Protein AF-A0A7V3JJM6-F1 (afdb_monomer)

Mean predicted aligned error: 13.98 Å

pLDDT: mean 92.6, std 10.41, range [35.94, 98.5]

Foldseek 3Di:
DPPDDPPLLVVLVVCVVVVNLLVSLCSLLVDPCVVPPSSLVVLLVSLVVLLVVLVVCVVVVVLVSSQSSLVSSVSSDPQDDPSVVSNVVSVVVVVVVVVVVVVLVVLLVVLVVCQVVQVLVVSLVSLVPHPDPVSVVVNVVSVVLVVLLVVLLVVCVVCVVVLNLVPNVVSLVSNCVRHVPDPSSVVSVVSSVVSPPDPDPPPPDDPDFFQWKDWFLAEIEGQDQKAFEFDPPAPPHSFHFDDQGHSGAWIWGQDPLWIKIAFDADPVRFGFAKDWPNHTDRGIDTDDAQIWIWGHVVTDIWGKHDLDPPDSKIKTFGPVPDFQTGAHPVRRGYRMYIHDYAKFKEACDPPGRHHDLQAQARIWMWGQDPNWIKIAGHQWWKDFDPPGPDTHRMDTDDFGKMKIAGNDDPVVCVVSVVVVGHHHRMDIGGMDGD

Sequence (434 aa):
MAILDPIECLQARELIEAGQLAEAVRLLAGGGHREHRAVRRLLLELGPRLVAQANELWAQGALEPAWQAIALAAQCITLEGQALQLQQAIAAARAEALRHQQWQAQRLDDAQRLAAQGHVRTALGKLAAIDHPEADRLRLDIEEKLARFERYLAGARKLLDQGQPHLMRPLLEKAARILPHDPELLRLAHEWQTAITPANPLSRSAALPASCWGFGPWAWVVPASEVLLGRPGEPGVQVPLAGGLRARHARILRDAGQYRLIPCLDDHGAPCRVTVNGQPVLQTALLGHGDHIALGQPPCALVFRLPVTGSSTAVLESRPGDPAPVHSGDGDRFSRVVLLDQEMLVSPTRPAHLVLPDLPCRRLVWRCRQGRLELQADGGTLASGDLDPQPEACRPATPGRWLLRSELEEAEILGRAAAGLEPSTQLSFRLTAH

Secondary structure (DSSP, 8-state):
--PPPPHHHHHHHHHHHTT-HHHHHHHHHHSTTTTSHHHHHHHHHHHHHHHHHHHHHHHTT-HHHHHHHHHHHHHHS---THHHHHHHHHHHHHHHHHHHHHHHHHHHHHHHHHHHTT-HHHHHHHHTT---HHHHHHHHHHHHHHHHHHHHHHHHHHHHHTT-GGGSHHHHHHHHTT-TT-HHHHHHHHHHHHHHS---TT---S----S-EEETTTEEEE--SEEEEE-TT-TT-SEEB-SS--SS-EEEEEETTEEEEEEPB-TTSPBP-EEETTEEPSS-EEE-TT-EEEETTTTEEEEEE--STT---EEEEPPTTS---EE-TTS-EESEEEE-SSEEEEESSSS-SEE-TT-SSSEEEEEEETTEEEEEEESEEEEESTT-S--BSEEE--SEEEEEEE---HHHHHHHHHTT----SEEEEEEEE-

Solvent-accessible surface area (backbone atoms only — not comparable to full-atom values): 22907 Å² total; per-residue (Å²): 132,86,75,78,76,58,69,60,58,56,55,28,49,55,29,47,75,71,67,37,54,69,60,25,49,52,51,45,69,70,39,97,55,47,86,38,71,67,44,46,52,52,31,52,58,47,16,63,56,26,42,52,50,16,52,51,30,45,76,72,65,38,56,67,64,14,46,53,30,37,55,53,18,55,74,40,33,90,65,57,73,70,56,37,51,51,48,53,52,51,51,51,53,50,54,49,53,52,50,51,51,52,51,49,52,52,44,50,53,50,24,50,55,30,41,76,72,38,42,46,70,63,16,48,65,52,40,74,81,49,95,45,76,68,44,52,53,53,44,52,58,49,51,55,52,49,56,51,35,51,51,27,52,54,51,32,50,54,30,48,78,69,73,40,44,85,69,27,56,69,32,51,56,56,26,39,74,62,37,70,80,41,67,68,56,54,49,52,52,50,53,41,53,58,69,64,48,75,89,60,95,72,71,79,86,67,75,77,69,57,64,22,33,36,47,46,76,64,28,37,36,30,74,49,53,68,40,31,33,12,21,57,94,36,92,83,37,67,42,21,33,54,64,44,51,44,56,62,28,30,34,40,39,54,54,98,73,42,42,32,43,29,43,26,58,44,101,85,69,46,54,30,63,32,27,52,73,83,41,78,41,76,60,71,39,80,64,51,74,67,38,38,37,34,40,38,61,62,62,38,58,33,32,36,35,56,58,36,89,93,53,62,30,34,35,39,31,40,54,91,89,53,74,49,40,32,44,48,97,88,69,53,56,20,43,26,35,32,44,32,51,52,51,44,42,33,17,44,49,84,76,25,71,40,70,40,55,51,42,24,33,68,30,40,36,38,34,48,53,96,85,40,48,31,39,34,40,41,42,20,33,43,24,74,42,97,80,50,90,70,64,35,42,63,45,74,64,64,70,42,46,34,40,36,33,44,57,61,52,69,69,58,53,52,53,33,47,76,71,74,31,69,59,32,68,53,44,78,43,40,34,43,68,79

Structure (mmCIF, N/CA/C/O backbone):
data_AF-A0A7V3JJM6-F1
#
_entry.id   AF-A0A7V3JJM6-F1
#
loop_
_atom_site.group_PDB
_atom_site.id
_atom_site.type_symbol
_atom_site.label_atom_id
_atom_site.label_alt_id
_atom_site.label_comp_id
_atom_site.label_asym_id
_atom_site.label_entity_id
_atom_site.label_seq_id
_atom_site.pdbx_PDB_ins_code
_atom_site.Cartn_x
_atom_site.Cartn_y
_atom_site.Cartn_z
_atom_site.occupancy
_atom_site.B_iso_or_equiv
_atom_site.auth_seq_id
_atom_site.auth_comp_id
_atom_site.auth_asym_id
_atom_site.auth_atom_id
_atom_site.pdbx_PDB_model_num
ATOM 1 N N . MET A 1 1 ? -46.326 17.365 65.068 1.00 44.88 1 MET A N 1
ATOM 2 C CA . MET A 1 1 ? -46.728 17.865 63.737 1.00 44.88 1 MET A CA 1
ATOM 3 C C . MET A 1 1 ? -46.305 16.830 62.711 1.00 44.88 1 MET A C 1
ATOM 5 O O . MET A 1 1 ? -45.112 16.582 62.590 1.00 44.88 1 MET A O 1
ATOM 9 N N . ALA A 1 2 ? -47.263 16.155 62.075 1.00 50.72 2 ALA A N 1
ATOM 10 C CA . ALA A 1 2 ? -46.982 15.237 60.977 1.00 50.72 2 ALA A CA 1
ATOM 11 C C . ALA A 1 2 ? -46.561 16.082 59.769 1.00 50.72 2 ALA A C 1
ATOM 13 O O . ALA A 1 2 ? -47.393 16.749 59.161 1.00 50.72 2 ALA A O 1
ATOM 14 N N . ILE A 1 3 ? -45.255 16.148 59.513 1.00 66.06 3 ILE A N 1
ATOM 15 C CA . ILE A 1 3 ? -44.712 16.754 58.297 1.00 66.06 3 ILE A CA 1
ATOM 16 C C . ILE A 1 3 ? -45.263 15.910 57.149 1.00 66.06 3 ILE A C 1
ATOM 18 O O . ILE A 1 3 ? -45.037 14.702 57.127 1.00 66.06 3 ILE A O 1
ATOM 22 N N . LEU A 1 4 ? -46.075 16.531 56.293 1.00 82.75 4 LEU A N 1
ATOM 23 C CA . LEU A 1 4 ? -46.715 15.877 55.155 1.00 82.75 4 LEU A CA 1
ATOM 24 C C . LEU A 1 4 ? -45.637 15.199 54.302 1.00 82.75 4 LEU A C 1
ATOM 26 O O . LEU A 1 4 ? -44.643 15.835 53.951 1.00 82.75 4 LEU A O 1
ATOM 30 N N . ASP A 1 5 ? -45.821 13.910 54.009 1.00 89.38 5 ASP A N 1
ATOM 31 C CA . ASP A 1 5 ? -44.919 13.187 53.118 1.00 89.38 5 ASP A CA 1
ATOM 32 C C . ASP A 1 5 ? -44.941 13.854 51.727 1.00 89.38 5 ASP A C 1
ATOM 34 O O . ASP A 1 5 ? -46.021 14.208 51.244 1.00 89.38 5 ASP A O 1
ATOM 38 N N . PRO A 1 6 ? -43.778 14.032 51.071 1.00 94.19 6 PRO A N 1
ATOM 39 C CA . PRO A 1 6 ? -43.710 14.524 49.700 1.00 94.19 6 PRO A CA 1
ATOM 40 C C . PRO A 1 6 ? -44.581 13.681 48.762 1.00 94.19 6 PRO A C 1
ATOM 42 O O . PRO A 1 6 ? -44.703 12.466 48.950 1.00 94.19 6 PRO A O 1
ATOM 45 N N . ILE A 1 7 ? -45.170 14.306 47.741 1.00 94.94 7 ILE A N 1
ATOM 46 C CA . ILE A 1 7 ? -46.076 13.627 46.800 1.00 94.94 7 ILE A CA 1
ATOM 47 C C . ILE A 1 7 ? -45.381 12.460 46.078 1.00 94.94 7 ILE A C 1
ATOM 49 O O . ILE A 1 7 ? -45.999 11.431 45.805 1.00 94.94 7 ILE A O 1
ATOM 53 N N . GLU A 1 8 ? -44.069 12.572 45.875 1.00 96.38 8 GLU A N 1
ATOM 54 C CA . GLU A 1 8 ? -43.211 11.553 45.277 1.00 96.38 8 GLU A CA 1
ATOM 55 C C . GLU A 1 8 ? -43.162 10.270 46.118 1.00 96.38 8 GLU A C 1
ATOM 57 O O . GLU A 1 8 ? -43.037 9.182 45.565 1.00 96.38 8 GLU A O 1
ATOM 62 N N . CYS A 1 9 ? -43.303 10.359 47.447 1.00 96.62 9 CYS A N 1
ATOM 63 C CA . CYS A 1 9 ? -43.353 9.182 48.319 1.00 96.62 9 CYS A CA 1
ATOM 64 C C . CYS A 1 9 ? -44.637 8.369 48.121 1.00 96.62 9 CYS A C 1
ATOM 66 O O . CYS A 1 9 ? -44.594 7.146 48.240 1.00 96.62 9 CYS A O 1
ATOM 68 N N . LEU A 1 10 ? -45.771 9.029 47.864 1.00 95.94 10 LEU A N 1
ATOM 69 C CA . LEU A 1 10 ? -47.048 8.353 47.610 1.00 95.94 10 LEU A CA 1
ATOM 70 C C . LEU A 1 10 ? -47.000 7.641 46.258 1.00 95.94 10 LEU A C 1
ATOM 72 O O . LEU A 1 10 ? -47.215 6.435 46.192 1.00 95.94 10 LEU A O 1
ATOM 76 N N . GLN A 1 11 ? -46.585 8.362 45.218 1.00 97.31 11 GLN A N 1
ATOM 77 C CA . GLN A 1 11 ? -46.410 7.811 43.873 1.00 97.31 11 GLN A CA 1
ATOM 78 C C . GLN A 1 11 ? -45.391 6.663 43.844 1.00 97.31 11 GLN A C 1
ATOM 80 O O . GLN A 1 11 ? -45.617 5.638 43.208 1.00 97.31 11 GLN A O 1
ATOM 85 N N . ALA A 1 12 ? -44.277 6.783 44.573 1.00 97.62 12 ALA A N 1
ATOM 86 C CA . ALA A 1 12 ? -43.296 5.707 44.657 1.00 97.62 12 ALA A CA 1
ATOM 87 C C . ALA A 1 12 ? -43.866 4.444 45.316 1.00 97.62 12 ALA A C 1
ATOM 89 O O . ALA A 1 12 ? -43.499 3.346 44.912 1.00 97.62 12 ALA A O 1
ATOM 90 N N . ARG A 1 13 ? -44.766 4.565 46.300 1.00 97.75 13 ARG A N 1
ATOM 91 C CA . ARG A 1 13 ? -45.427 3.397 46.909 1.00 97.75 13 ARG A CA 1
ATOM 92 C C . ARG A 1 13 ? -46.352 2.695 45.924 1.00 97.75 13 ARG A C 1
ATOM 94 O O . ARG A 1 13 ? -46.285 1.476 45.837 1.00 97.75 13 ARG A O 1
ATOM 101 N N . GLU A 1 14 ? -47.121 3.450 45.145 1.00 97.62 14 GLU A N 1
ATOM 102 C CA . GLU A 1 14 ? -47.954 2.895 44.069 1.00 97.62 14 GLU A CA 1
ATOM 103 C C . GLU A 1 14 ? -47.096 2.124 43.047 1.00 97.62 14 GLU A C 1
ATOM 105 O O . GLU A 1 14 ? -47.420 0.995 42.683 1.00 97.62 14 GLU A O 1
ATOM 110 N N . LEU A 1 15 ? -45.941 2.679 42.652 1.00 97.81 15 LEU A N 1
ATOM 111 C CA . LEU A 1 15 ? -44.985 2.005 41.761 1.00 97.81 15 LEU A CA 1
ATOM 112 C C . LEU A 1 15 ? -44.382 0.737 42.393 1.00 97.81 15 LEU A C 1
ATOM 114 O O . LEU A 1 15 ? -44.223 -0.277 41.716 1.00 97.81 15 LEU A O 1
ATOM 118 N N . ILE A 1 16 ? -44.065 0.763 43.692 1.00 97.44 16 ILE A N 1
ATOM 119 C CA . ILE A 1 16 ? -43.556 -0.408 44.424 1.00 97.44 16 ILE A CA 1
ATOM 120 C C . ILE A 1 16 ? -44.605 -1.522 44.472 1.00 97.44 16 ILE A C 1
ATOM 122 O O . ILE A 1 16 ? -44.259 -2.685 44.259 1.00 97.44 16 ILE A O 1
ATOM 126 N N . GLU A 1 17 ? -45.868 -1.183 44.734 1.00 97.12 17 GLU A N 1
ATOM 127 C CA . GLU A 1 17 ? -46.989 -2.131 44.740 1.00 97.12 17 GLU A CA 1
ATOM 128 C C . GLU A 1 17 ? -47.231 -2.733 43.351 1.00 97.12 17 GLU A C 1
ATOM 130 O O . GLU A 1 17 ? -47.520 -3.923 43.235 1.00 97.12 17 GLU A O 1
ATOM 135 N N . ALA A 1 18 ? -47.010 -1.950 42.293 1.00 97.38 18 ALA A N 1
ATOM 136 C CA . ALA A 1 18 ? -47.041 -2.416 40.909 1.00 97.38 18 ALA A CA 1
ATOM 137 C C . ALA A 1 18 ? -45.797 -3.234 40.486 1.00 97.38 18 ALA A C 1
ATOM 139 O O . ALA A 1 18 ? -45.721 -3.680 39.341 1.00 97.38 18 ALA A O 1
ATOM 140 N N . GLY A 1 19 ? -44.805 -3.429 41.367 1.00 96.12 19 GLY A N 1
ATOM 141 C CA . GLY A 1 19 ? -43.554 -4.139 41.060 1.00 96.12 19 GLY A CA 1
ATOM 142 C C . GLY A 1 19 ? -42.547 -3.335 40.223 1.00 96.12 19 GLY A C 1
ATOM 143 O O . GLY A 1 19 ? -41.525 -3.870 39.793 1.00 96.12 19 GLY A O 1
ATOM 144 N N . GLN A 1 20 ? -42.796 -2.043 40.013 1.00 97.62 20 GLN A N 1
ATOM 145 C CA . GLN A 1 20 ? -41.984 -1.127 39.207 1.00 97.62 20 GLN A CA 1
ATOM 146 C C . GLN A 1 20 ? -40.882 -0.476 40.056 1.00 97.62 20 GLN A C 1
ATOM 148 O O . GLN A 1 20 ? -40.846 0.735 40.293 1.00 97.62 20 GLN A O 1
ATOM 153 N N . LEU A 1 21 ? -39.973 -1.312 40.572 1.00 98.00 21 LEU A N 1
ATOM 154 C CA . LEU A 1 21 ? -38.929 -0.884 41.511 1.00 98.00 21 LEU A CA 1
ATOM 155 C C . LEU A 1 21 ? -37.954 0.131 40.891 1.00 98.00 21 LEU A C 1
ATOM 157 O O . LEU A 1 21 ? -37.503 1.051 41.575 1.00 98.00 21 LEU A O 1
ATOM 161 N N . ALA A 1 22 ? -37.633 -0.012 39.602 1.00 97.12 22 ALA A N 1
ATOM 162 C CA . ALA A 1 22 ? -36.691 0.869 38.917 1.00 97.12 22 ALA A CA 1
ATOM 163 C C . ALA A 1 22 ? -37.256 2.286 38.736 1.00 97.12 22 ALA A C 1
ATOM 165 O O . ALA A 1 22 ? -36.557 3.275 38.967 1.00 97.12 22 ALA A O 1
ATOM 166 N N . GLU A 1 23 ? -38.527 2.387 38.357 1.00 97.69 23 GLU A N 1
ATOM 167 C CA . GLU A 1 23 ? -39.265 3.638 38.216 1.00 97.69 23 GLU A CA 1
ATOM 168 C C . GLU A 1 23 ? -39.412 4.337 39.570 1.00 97.69 23 GLU A C 1
ATOM 170 O O . GLU A 1 23 ? -39.154 5.539 39.659 1.00 97.69 23 GLU A O 1
ATOM 175 N N . ALA A 1 24 ? -39.726 3.585 40.633 1.00 98.06 24 ALA A N 1
ATOM 176 C CA . ALA A 1 24 ? -39.816 4.120 41.990 1.00 98.06 24 ALA A CA 1
ATOM 177 C C . ALA A 1 24 ? -38.490 4.754 42.449 1.00 98.06 24 ALA A C 1
ATOM 179 O O . ALA A 1 24 ? -38.489 5.868 42.976 1.00 98.06 24 ALA A O 1
ATOM 180 N N . VAL A 1 25 ? -37.345 4.102 42.197 1.00 97.75 25 VAL A N 1
ATOM 181 C CA . VAL A 1 25 ? -36.027 4.687 42.506 1.00 97.75 25 VAL A CA 1
ATOM 182 C C . VAL A 1 25 ? -35.752 5.932 41.678 1.00 97.75 25 VAL A C 1
ATOM 184 O O . VAL A 1 25 ? -35.304 6.927 42.238 1.00 97.75 25 VAL A O 1
ATOM 187 N N . ARG A 1 26 ? -36.016 5.914 40.365 1.00 97.38 26 ARG A N 1
ATOM 188 C CA . ARG A 1 26 ? -35.778 7.086 39.502 1.00 97.38 26 ARG A CA 1
ATOM 189 C C . ARG A 1 26 ? -36.610 8.289 39.947 1.00 97.38 26 ARG A C 1
ATOM 191 O O . ARG A 1 26 ? -36.081 9.398 39.974 1.00 97.38 26 ARG A O 1
ATOM 198 N N . LEU A 1 27 ? -37.865 8.064 40.342 1.00 97.50 27 LEU A N 1
ATOM 199 C CA . LEU A 1 27 ? -38.748 9.099 40.880 1.00 97.50 27 LEU A CA 1
ATOM 200 C C . LEU A 1 27 ? -38.192 9.685 42.188 1.00 97.50 27 LEU A C 1
ATOM 202 O O . LEU A 1 27 ? -38.050 10.900 42.312 1.00 97.50 27 LEU A O 1
ATOM 206 N N . LEU A 1 28 ? -37.817 8.827 43.142 1.00 97.19 28 LEU A N 1
ATOM 207 C CA . LEU A 1 28 ? -37.316 9.251 44.454 1.00 97.19 28 LEU A CA 1
ATOM 208 C C . LEU A 1 28 ? -35.917 9.886 44.396 1.00 97.19 28 LEU A C 1
ATOM 210 O O . LEU A 1 28 ? -35.641 10.831 45.134 1.00 97.19 28 LEU A O 1
ATOM 214 N N . ALA A 1 29 ? -35.028 9.383 43.537 1.00 95.12 29 ALA A N 1
ATOM 215 C CA . ALA A 1 29 ? -33.660 9.882 43.391 1.00 95.12 29 ALA A CA 1
ATOM 216 C C . ALA A 1 29 ? -33.580 11.166 42.548 1.00 95.12 29 ALA A C 1
ATOM 218 O O . ALA A 1 29 ? -32.684 11.980 42.778 1.00 95.12 29 ALA A O 1
ATOM 219 N N . GLY A 1 30 ? -34.496 11.340 41.587 1.00 95.38 30 GLY A N 1
ATOM 220 C CA . GLY A 1 30 ? -34.593 12.529 40.735 1.00 95.38 30 GLY A CA 1
ATOM 221 C C . GLY A 1 30 ? -35.428 13.672 41.324 1.00 95.38 30 GLY A C 1
ATOM 222 O O . GLY A 1 30 ? -35.338 14.796 40.834 1.00 95.38 30 GLY A O 1
ATOM 223 N N . GLY A 1 31 ? -36.232 13.407 42.359 1.00 93.81 31 GLY A N 1
ATOM 224 C CA . GLY A 1 31 ? -37.077 14.408 43.011 1.00 93.81 31 GLY A CA 1
ATOM 225 C C . GLY A 1 31 ? -36.292 15.457 43.810 1.00 93.81 31 GLY A C 1
ATOM 226 O O . GLY A 1 31 ? -35.224 15.188 44.364 1.00 93.81 31 GLY A O 1
ATOM 227 N N . GLY A 1 32 ? -36.860 16.663 43.941 1.00 95.25 32 GLY A N 1
ATOM 228 C CA . GLY A 1 32 ? -36.252 17.778 44.687 1.00 95.25 32 GLY A CA 1
ATOM 229 C C . GLY A 1 32 ? -36.137 17.547 46.202 1.00 95.25 32 GLY A C 1
ATOM 230 O O . GLY A 1 32 ? -35.459 18.298 46.900 1.00 95.25 32 GLY A O 1
ATOM 231 N N . HIS A 1 33 ? -36.770 16.491 46.720 1.00 95.50 33 HIS A N 1
ATOM 232 C CA . HIS A 1 33 ? -36.859 16.167 48.145 1.00 95.50 33 HIS A CA 1
ATOM 233 C C . HIS A 1 33 ? -35.997 14.964 48.568 1.00 95.50 33 HIS A C 1
ATOM 235 O O . HIS A 1 33 ? -36.322 14.289 49.544 1.00 95.50 33 HIS A O 1
ATOM 241 N N . ARG A 1 34 ? -34.876 14.696 47.882 1.00 94.06 34 ARG A N 1
ATOM 242 C CA . ARG A 1 34 ? -33.998 13.535 48.147 1.00 94.06 34 ARG A CA 1
ATOM 243 C C . ARG A 1 34 ? -33.555 13.387 49.612 1.00 94.06 34 ARG A C 1
ATOM 245 O O . ARG A 1 34 ? -33.477 12.273 50.123 1.00 94.06 34 ARG A O 1
ATOM 252 N N . GLU A 1 35 ? -33.299 14.499 50.301 1.00 95.50 35 GLU A N 1
ATOM 253 C CA . GLU A 1 35 ? -32.874 14.498 51.711 1.00 95.50 35 GLU A CA 1
ATOM 254 C C . GLU A 1 35 ? -34.027 14.326 52.712 1.00 95.50 35 GLU A C 1
ATOM 256 O O . GLU A 1 35 ? -33.795 14.167 53.914 1.00 95.50 35 GLU A O 1
ATOM 261 N N . HIS A 1 36 ? -35.280 14.330 52.249 1.00 96.06 36 HIS A N 1
ATOM 262 C CA . HIS A 1 36 ? -36.432 14.167 53.124 1.00 96.06 36 HIS A CA 1
ATOM 263 C C . HIS A 1 36 ? -36.412 12.785 53.794 1.00 96.06 36 HIS A C 1
ATOM 265 O O . HIS A 1 36 ? -36.196 11.754 53.153 1.00 96.06 36 HIS A O 1
ATOM 271 N N . ARG A 1 37 ? -36.686 12.740 55.105 1.00 96.31 37 ARG A N 1
ATOM 272 C CA . ARG A 1 37 ? -36.589 11.514 55.919 1.00 96.31 37 ARG A CA 1
ATOM 273 C C . ARG A 1 37 ? -37.416 10.352 55.355 1.00 96.31 37 ARG A C 1
ATOM 275 O O . ARG A 1 37 ? -36.958 9.212 55.393 1.00 96.31 37 ARG A O 1
ATOM 282 N N . ALA A 1 38 ? -38.614 10.636 54.842 1.00 95.75 38 ALA A N 1
ATOM 283 C CA . ALA A 1 38 ? -39.485 9.625 54.240 1.00 95.75 38 ALA A CA 1
ATOM 284 C C . ALA A 1 38 ? -38.905 9.050 52.936 1.00 95.75 38 ALA A C 1
ATOM 286 O O . ALA A 1 38 ? -38.898 7.833 52.766 1.00 95.75 38 ALA A O 1
ATOM 287 N N . VAL A 1 39 ? -38.336 9.905 52.075 1.00 96.44 39 VAL A N 1
ATOM 288 C CA . VAL A 1 39 ? -37.678 9.503 50.820 1.00 96.44 39 VAL A CA 1
ATOM 289 C C . VAL A 1 39 ? -36.467 8.622 51.122 1.00 96.44 39 VAL A C 1
ATOM 291 O O . VAL A 1 39 ? -36.356 7.521 50.590 1.00 96.44 39 VAL A O 1
ATOM 294 N N . ARG A 1 40 ? -35.605 9.041 52.059 1.00 97.31 40 ARG A N 1
ATOM 295 C CA . ARG A 1 40 ? -34.432 8.253 52.481 1.00 97.31 40 ARG A CA 1
ATOM 296 C C . ARG A 1 40 ? -34.823 6.888 53.042 1.00 97.31 40 ARG A C 1
ATOM 298 O O . ARG A 1 40 ? -34.161 5.900 52.748 1.00 97.31 40 ARG A O 1
ATOM 305 N N . ARG A 1 41 ? -35.907 6.813 53.822 1.00 97.31 41 ARG A N 1
ATOM 306 C CA . ARG A 1 41 ? -36.418 5.542 54.354 1.00 97.31 41 ARG A CA 1
ATOM 307 C C . ARG A 1 41 ? -36.906 4.610 53.242 1.00 97.31 41 ARG A C 1
ATOM 309 O O . ARG A 1 41 ? -36.573 3.432 53.283 1.00 97.31 41 ARG A O 1
ATOM 316 N N . LEU A 1 42 ? -37.659 5.129 52.270 1.00 97.38 42 LEU A N 1
ATOM 317 C CA . LEU A 1 42 ? -38.123 4.346 51.120 1.00 97.38 42 LEU A CA 1
ATOM 318 C C . LEU A 1 42 ? -36.950 3.848 50.266 1.00 97.38 42 LEU A C 1
ATOM 320 O O . LEU A 1 42 ? -36.920 2.679 49.901 1.00 97.38 42 LEU A O 1
ATOM 324 N N . LEU A 1 43 ? -35.946 4.692 50.009 1.00 97.56 43 LEU A N 1
ATOM 325 C CA . LEU A 1 43 ? -34.731 4.284 49.296 1.00 97.56 43 LEU A CA 1
ATOM 326 C C . LEU A 1 43 ? -33.975 3.171 50.045 1.00 97.56 43 LEU A C 1
ATOM 328 O O . LEU A 1 43 ? -33.602 2.171 49.434 1.00 97.56 43 LEU A O 1
ATOM 332 N N . LEU A 1 44 ? -33.818 3.284 51.370 1.00 97.56 44 LEU A N 1
ATOM 333 C CA . LEU A 1 44 ? -33.212 2.229 52.196 1.00 97.56 44 LEU A CA 1
ATOM 334 C C . LEU A 1 44 ? -33.977 0.894 52.107 1.00 97.56 44 LEU A C 1
ATOM 336 O O . LEU A 1 44 ? -33.352 -0.161 52.150 1.00 97.56 44 LEU A O 1
ATOM 340 N N . GLU A 1 45 ? -35.307 0.924 51.970 1.00 97.56 45 GLU A N 1
ATOM 341 C CA . GLU A 1 45 ? -36.133 -0.280 51.787 1.00 97.56 45 GLU A CA 1
ATOM 342 C C . GLU A 1 45 ? -36.018 -0.868 50.370 1.00 97.56 45 GLU A C 1
ATOM 344 O O . GLU A 1 45 ? -35.985 -2.089 50.196 1.00 97.56 45 GLU A O 1
ATOM 349 N N . LEU A 1 46 ? -35.939 -0.009 49.352 1.00 97.94 46 LEU A N 1
ATOM 350 C CA . LEU A 1 46 ? -35.827 -0.411 47.950 1.00 97.94 46 LEU A CA 1
ATOM 351 C C . LEU A 1 46 ? -34.481 -1.073 47.632 1.00 97.94 46 LEU A C 1
ATOM 353 O O . LEU A 1 46 ? -34.442 -2.004 46.828 1.00 97.94 46 LEU A O 1
ATOM 357 N N . GLY A 1 47 ? -33.395 -0.638 48.279 1.00 97.56 47 GLY A N 1
ATOM 358 C CA . GLY A 1 47 ? -32.042 -1.153 48.048 1.00 97.56 47 GLY A CA 1
ATOM 359 C C . GLY A 1 47 ? -31.944 -2.686 48.095 1.00 97.56 47 GLY A C 1
ATOM 360 O O . GLY A 1 47 ? -31.590 -3.289 47.082 1.00 97.56 47 GLY A O 1
ATOM 361 N N . PRO A 1 48 ? -32.299 -3.351 49.212 1.00 98.25 48 PRO A N 1
ATOM 362 C CA . PRO A 1 48 ? -32.255 -4.812 49.317 1.00 98.25 48 PRO A CA 1
ATOM 363 C C . PRO A 1 48 ? -33.145 -5.539 48.301 1.00 98.25 48 PRO A C 1
ATOM 365 O O . PRO A 1 48 ? -32.748 -6.580 47.779 1.00 98.25 48 PRO A O 1
ATOM 368 N N . ARG A 1 49 ? -34.325 -4.985 47.977 1.00 98.25 49 ARG A N 1
ATOM 369 C CA . ARG A 1 49 ? -35.227 -5.568 46.968 1.00 98.25 49 ARG A CA 1
ATOM 370 C C . ARG A 1 49 ? -34.590 -5.552 45.575 1.00 98.25 49 ARG A C 1
ATOM 372 O O . ARG A 1 49 ? -34.664 -6.549 44.864 1.00 98.25 49 ARG A O 1
ATOM 379 N N . LEU A 1 50 ? -33.904 -4.465 45.217 1.00 98.38 50 LEU A N 1
ATOM 380 C CA . LEU A 1 50 ? -33.175 -4.349 43.948 1.00 98.38 50 LEU A CA 1
ATOM 381 C C . LEU A 1 50 ? -31.941 -5.250 43.893 1.00 98.38 50 LEU A C 1
ATOM 383 O O . LEU A 1 50 ? -31.644 -5.791 42.833 1.00 98.38 50 LEU A O 1
ATOM 387 N N . VAL A 1 51 ? -31.237 -5.451 45.013 1.00 98.44 51 VAL A N 1
ATOM 388 C CA . VAL A 1 51 ? -30.134 -6.427 45.085 1.00 98.44 51 VAL A CA 1
ATOM 389 C C . VAL A 1 51 ? -30.659 -7.845 44.837 1.00 98.44 51 VAL A C 1
ATOM 391 O O . VAL A 1 51 ? -30.062 -8.583 44.056 1.00 98.44 51 VAL A O 1
ATOM 394 N N . ALA A 1 52 ? -31.788 -8.220 45.449 1.00 98.06 52 ALA A N 1
ATOM 395 C CA . ALA A 1 52 ? -32.419 -9.520 45.220 1.00 98.06 52 ALA A CA 1
ATOM 396 C C . ALA A 1 52 ? -32.856 -9.692 43.755 1.00 98.06 52 ALA A C 1
ATOM 398 O O . ALA A 1 52 ? -32.543 -10.711 43.140 1.00 98.06 52 ALA A O 1
ATOM 399 N N . GLN A 1 53 ? -33.485 -8.665 43.175 1.00 98.12 53 GLN A N 1
ATOM 400 C CA . GLN A 1 53 ? -33.864 -8.646 41.761 1.00 98.12 53 GLN A CA 1
ATOM 401 C C . GLN A 1 53 ? -32.641 -8.760 40.837 1.00 98.12 53 GLN A C 1
ATOM 403 O O . GLN A 1 53 ? -32.662 -9.525 39.877 1.00 98.12 53 GLN A O 1
ATOM 408 N N . ALA A 1 54 ? -31.554 -8.038 41.129 1.00 98.31 54 ALA A N 1
ATOM 409 C CA . ALA A 1 54 ? -30.313 -8.128 40.365 1.00 98.31 54 ALA A CA 1
ATOM 410 C C . ALA A 1 54 ? -29.709 -9.537 40.426 1.00 98.31 54 ALA A C 1
ATOM 412 O O . ALA A 1 54 ? -29.238 -10.040 39.410 1.00 98.31 54 ALA A O 1
ATOM 413 N N . ASN A 1 55 ? -29.751 -10.186 41.593 1.00 98.44 55 ASN A N 1
ATOM 414 C CA . ASN A 1 55 ? -29.260 -11.550 41.769 1.00 98.44 55 ASN A CA 1
ATOM 415 C C . ASN A 1 55 ? -30.090 -12.570 40.974 1.00 98.44 55 ASN A C 1
ATOM 417 O O . ASN A 1 55 ? -29.533 -13.473 40.357 1.00 98.44 55 ASN A O 1
ATOM 421 N N . GLU A 1 56 ? -31.413 -12.411 40.956 1.00 98.31 56 GLU A N 1
ATOM 422 C CA . GLU A 1 56 ? -32.309 -13.258 40.167 1.00 98.31 56 GLU A CA 1
ATOM 423 C C . GLU A 1 56 ? -32.070 -13.083 38.659 1.00 98.31 56 GLU A C 1
ATOM 425 O O . GLU A 1 56 ? -31.869 -14.066 37.947 1.00 98.31 56 GLU A O 1
ATOM 430 N N . LEU A 1 57 ? -31.999 -11.837 38.181 1.00 98.25 57 LEU A N 1
ATOM 431 C CA . LEU A 1 57 ? -31.688 -11.527 36.781 1.00 98.25 57 LEU A CA 1
ATOM 432 C C . LEU A 1 57 ? -30.308 -12.060 36.376 1.00 98.25 57 LEU A C 1
ATOM 434 O O . LEU A 1 57 ? -30.137 -12.574 35.271 1.00 98.25 57 LEU A O 1
ATOM 438 N N . TRP A 1 58 ? -29.332 -11.984 37.282 1.00 98.25 58 TRP A N 1
ATOM 439 C CA . TRP A 1 58 ? -28.002 -12.544 37.075 1.00 98.25 58 TRP A CA 1
ATOM 440 C C . TRP A 1 58 ? -28.038 -14.070 36.945 1.00 98.25 58 TRP A C 1
ATOM 442 O O . TRP A 1 58 ? -27.456 -14.617 36.009 1.00 98.25 58 TRP A O 1
ATOM 452 N N . ALA A 1 59 ? -28.787 -14.757 37.812 1.00 97.94 59 ALA A N 1
ATOM 453 C CA . ALA A 1 59 ? -28.981 -16.206 37.738 1.00 97.94 59 ALA A CA 1
ATOM 454 C C . ALA A 1 59 ? -29.705 -16.652 36.452 1.00 97.94 59 ALA A C 1
ATOM 456 O O . ALA A 1 59 ? -29.464 -17.751 35.960 1.00 97.94 59 ALA A O 1
ATOM 457 N N . GLN A 1 60 ? -30.551 -15.790 35.882 1.00 98.06 60 GLN A N 1
ATOM 458 C CA . GLN A 1 60 ? -31.222 -16.007 34.596 1.00 98.06 60 GLN A CA 1
ATOM 459 C C . GLN A 1 60 ? -30.335 -15.684 33.375 1.00 98.06 60 GLN A C 1
ATOM 461 O O . GLN A 1 60 ? -30.764 -15.879 32.240 1.00 98.06 60 GLN A O 1
ATOM 466 N N . GLY A 1 61 ? -29.112 -15.175 33.572 1.00 97.12 61 GLY A N 1
ATOM 467 C CA . GLY A 1 61 ? -28.212 -14.755 32.490 1.00 97.12 61 GLY A CA 1
ATOM 468 C C . GLY A 1 61 ? -28.556 -13.395 31.865 1.00 97.12 61 GLY A C 1
ATOM 469 O O . GLY A 1 61 ? -27.946 -12.996 30.872 1.00 97.12 61 GLY A O 1
ATOM 470 N N . ALA A 1 62 ? -29.500 -12.647 32.442 1.00 97.69 62 ALA A N 1
ATOM 471 C CA . ALA A 1 62 ? -29.910 -11.325 31.976 1.00 97.69 62 ALA A CA 1
ATOM 472 C C . ALA A 1 62 ? -28.939 -10.235 32.477 1.00 97.69 62 ALA A C 1
ATOM 474 O O . ALA A 1 62 ? -29.262 -9.434 33.355 1.00 97.69 62 ALA A O 1
ATOM 475 N N . LEU A 1 63 ? -27.732 -10.204 31.901 1.00 97.75 63 LEU A N 1
ATOM 476 C CA . LEU A 1 63 ? -26.613 -9.354 32.335 1.00 97.75 63 LEU A CA 1
ATOM 477 C C . LEU A 1 63 ? -26.939 -7.848 32.384 1.00 97.75 63 LEU A C 1
ATOM 479 O O . LEU A 1 63 ? -26.673 -7.204 33.397 1.00 97.75 63 LEU A O 1
ATOM 483 N N . GLU A 1 64 ? -27.505 -7.271 31.319 1.00 97.44 64 GLU A N 1
ATOM 484 C CA . GLU A 1 64 ? -27.804 -5.827 31.277 1.00 97.44 64 GLU A CA 1
ATOM 485 C C . GLU A 1 64 ? -28.920 -5.422 32.261 1.00 97.44 64 GLU A C 1
ATOM 487 O O . GLU A 1 64 ? -28.712 -4.475 33.024 1.00 97.44 64 GLU A O 1
ATOM 492 N N . PRO A 1 65 ? -30.062 -6.138 32.346 1.00 97.88 65 PRO A N 1
ATOM 493 C CA . PRO A 1 65 ? -31.045 -5.909 33.407 1.00 97.88 65 PRO A CA 1
ATOM 494 C C . PRO A 1 65 ? -30.466 -6.052 34.823 1.00 97.88 65 PRO A C 1
ATOM 496 O O . PRO A 1 65 ? -30.737 -5.208 35.679 1.00 97.88 65 PRO A O 1
ATOM 499 N N . ALA A 1 66 ? -29.628 -7.067 35.071 1.00 98.19 66 ALA A N 1
ATOM 500 C CA . ALA A 1 66 ? -28.971 -7.259 36.364 1.00 98.19 66 ALA A CA 1
ATOM 501 C C . ALA A 1 66 ? -28.052 -6.076 36.716 1.00 98.19 66 ALA A C 1
ATOM 503 O O . ALA A 1 66 ? -28.080 -5.577 37.844 1.00 98.19 66 ALA A O 1
ATOM 504 N N . TRP A 1 67 ? -27.286 -5.576 35.738 1.00 98.12 67 TRP A N 1
ATOM 505 C CA . TRP A 1 67 ? -26.446 -4.388 35.892 1.00 98.12 67 TRP A CA 1
ATOM 506 C C . TRP A 1 67 ? -27.262 -3.132 36.213 1.00 98.12 67 TRP A C 1
ATOM 508 O O . TRP A 1 67 ? -26.906 -2.375 37.116 1.00 98.12 67 TRP A O 1
ATOM 518 N N . GLN A 1 68 ? -28.376 -2.913 35.514 1.00 97.69 68 GLN A N 1
ATOM 519 C CA . GLN A 1 68 ? -29.253 -1.770 35.774 1.00 97.69 68 GLN A CA 1
ATOM 520 C C . GLN A 1 68 ? -29.855 -1.829 37.184 1.00 97.69 68 GLN A C 1
ATOM 522 O O . GLN A 1 68 ? -29.843 -0.822 37.893 1.00 97.69 68 GLN A O 1
ATOM 527 N N . ALA A 1 69 ? -30.321 -3.004 37.614 1.00 97.88 69 ALA A N 1
ATOM 528 C CA . ALA A 1 69 ? -30.888 -3.201 38.944 1.00 97.88 69 ALA A CA 1
ATOM 529 C C . ALA A 1 69 ? -29.853 -2.953 40.058 1.00 97.88 69 ALA A C 1
ATOM 531 O O . ALA A 1 69 ? -30.126 -2.187 40.984 1.00 97.88 69 ALA A O 1
ATOM 532 N N . ILE A 1 70 ? -28.639 -3.514 39.951 1.00 98.31 70 ILE A N 1
ATOM 533 C CA . ILE A 1 70 ? -27.599 -3.324 40.977 1.00 98.31 70 ILE A CA 1
ATOM 534 C C . ILE A 1 70 ? -27.045 -1.891 40.990 1.00 98.31 70 ILE A C 1
ATOM 536 O O . ILE A 1 70 ? -26.725 -1.359 42.053 1.00 98.31 70 ILE A O 1
ATOM 540 N N . ALA A 1 71 ? -26.983 -1.223 39.832 1.00 97.88 71 ALA A N 1
ATOM 541 C CA . ALA A 1 71 ? -26.596 0.183 39.748 1.00 97.88 71 ALA A CA 1
ATOM 542 C C . ALA A 1 71 ? -27.635 1.106 40.407 1.00 97.88 71 ALA A C 1
ATOM 544 O O . ALA A 1 71 ? -27.255 2.069 41.071 1.00 97.88 71 ALA A O 1
ATOM 545 N N . LEU A 1 72 ? -28.932 0.805 40.272 1.00 97.75 72 LEU A N 1
ATOM 546 C CA . LEU A 1 72 ? -29.998 1.514 40.989 1.00 97.75 72 LEU A CA 1
ATOM 547 C C . LEU A 1 72 ? -29.959 1.222 42.495 1.00 97.75 72 LEU A C 1
ATOM 549 O O . LEU A 1 72 ? -30.117 2.144 43.295 1.00 97.75 72 LEU A O 1
ATOM 553 N N . ALA A 1 73 ? -29.666 -0.018 42.898 1.00 98.00 73 ALA A N 1
ATOM 554 C CA . ALA A 1 73 ? -29.468 -0.360 44.306 1.00 98.00 73 ALA A CA 1
ATOM 555 C C . ALA A 1 73 ? -28.333 0.467 44.940 1.00 98.00 73 ALA A C 1
ATOM 557 O O . ALA A 1 73 ? -28.508 1.005 46.032 1.00 98.00 73 ALA A O 1
ATOM 558 N N . ALA A 1 74 ? -27.216 0.653 44.225 1.00 97.75 74 ALA A N 1
ATOM 559 C CA . ALA A 1 74 ? -26.086 1.478 44.667 1.00 97.75 74 ALA A CA 1
ATOM 560 C C . ALA A 1 74 ? -26.423 2.975 44.824 1.00 97.75 74 ALA A C 1
ATOM 562 O O . ALA A 1 74 ? -25.725 3.693 45.536 1.00 97.75 74 ALA A O 1
ATOM 563 N N . GLN A 1 75 ? -27.483 3.466 44.170 1.00 97.00 75 GLN A N 1
ATOM 564 C CA . GLN A 1 75 ? -27.982 4.835 44.371 1.00 97.00 75 GLN A CA 1
ATOM 565 C C . GLN A 1 75 ? -28.838 4.962 45.638 1.00 97.00 75 GLN A C 1
ATOM 567 O O . GLN A 1 75 ? -28.975 6.062 46.180 1.00 97.00 75 GLN A O 1
ATOM 572 N N . CYS A 1 76 ? -29.420 3.848 46.088 1.00 97.19 76 CYS A N 1
ATOM 573 C CA . CYS A 1 76 ? -30.316 3.780 47.237 1.00 97.19 76 CYS A CA 1
ATOM 574 C C . CYS A 1 76 ? -29.563 3.547 48.550 1.00 97.19 76 CYS A C 1
ATOM 576 O O . CYS A 1 76 ? -29.891 4.163 49.565 1.00 97.19 76 CYS A O 1
ATOM 578 N N . ILE A 1 77 ? -28.577 2.645 48.530 1.00 97.44 77 ILE A N 1
ATOM 579 C CA . ILE A 1 77 ? -27.839 2.178 49.707 1.00 97.44 77 ILE A CA 1
ATOM 580 C C . ILE A 1 77 ? -26.345 2.029 49.403 1.00 97.44 77 ILE A C 1
ATOM 582 O O . ILE A 1 77 ? -25.953 1.786 48.261 1.00 97.44 77 ILE A O 1
ATOM 586 N N . THR A 1 78 ? -25.509 2.103 50.439 1.00 97.75 78 THR A N 1
ATOM 587 C CA . THR A 1 78 ? -24.117 1.648 50.342 1.00 97.75 78 THR A CA 1
ATOM 588 C C . THR A 1 78 ? -24.115 0.128 50.207 1.00 97.75 78 THR A C 1
ATOM 590 O O . THR A 1 78 ? -24.633 -0.574 51.075 1.00 97.75 78 THR A O 1
ATOM 593 N N . LEU A 1 79 ? -23.566 -0.387 49.106 1.00 97.69 79 LEU A N 1
ATOM 594 C CA . LEU A 1 79 ? -23.452 -1.828 48.889 1.00 97.69 79 LEU A CA 1
ATOM 595 C C . LEU A 1 79 ? -22.282 -2.385 49.704 1.00 97.69 79 LEU A C 1
ATOM 597 O O . LEU A 1 79 ? -21.140 -1.966 49.526 1.00 97.69 79 LEU A O 1
ATOM 601 N N . GLU A 1 80 ? -22.562 -3.363 50.561 1.00 97.81 80 GLU A N 1
ATOM 602 C CA . GLU A 1 80 ? -21.572 -4.040 51.402 1.00 97.81 80 GLU A CA 1
ATOM 603 C C . GLU A 1 80 ? -21.717 -5.567 51.290 1.00 97.81 80 GLU A C 1
ATOM 605 O O . GLU A 1 80 ? -22.746 -6.089 50.847 1.00 97.81 80 GLU A O 1
ATOM 610 N N . GLY A 1 81 ? -20.666 -6.303 51.667 1.00 97.12 81 GLY A N 1
ATOM 611 C CA . GLY A 1 81 ? -20.671 -7.768 51.703 1.00 97.12 81 GLY A CA 1
ATOM 612 C C . GLY A 1 81 ? -21.056 -8.413 50.365 1.00 97.12 81 GLY A C 1
ATOM 613 O O . GLY A 1 81 ? -20.445 -8.143 49.331 1.00 97.12 81 GLY A O 1
ATOM 614 N N . GLN A 1 82 ? -22.082 -9.269 50.389 1.00 97.94 82 GLN A N 1
ATOM 615 C CA . GLN A 1 82 ? -22.549 -10.019 49.216 1.00 97.94 82 GLN A CA 1
ATOM 616 C C . GLN A 1 82 ? -23.073 -9.115 48.090 1.00 97.94 82 GLN A C 1
ATOM 618 O O . GLN A 1 82 ? -22.882 -9.429 46.918 1.00 97.94 82 GLN A O 1
ATOM 623 N N . ALA A 1 83 ? -23.689 -7.974 48.416 1.00 97.88 83 ALA A N 1
ATOM 624 C CA . ALA A 1 83 ? -24.222 -7.061 47.405 1.00 97.88 83 ALA A CA 1
ATOM 625 C C . ALA A 1 83 ? -23.100 -6.381 46.602 1.00 97.88 83 ALA A C 1
ATOM 627 O O . ALA A 1 83 ? -23.197 -6.243 45.382 1.00 97.88 83 ALA A O 1
ATOM 628 N N . LEU A 1 84 ? -22.004 -6.014 47.276 1.00 98.19 84 LEU A N 1
ATOM 629 C CA . LEU A 1 84 ? -20.809 -5.477 46.624 1.00 98.19 84 LEU A CA 1
ATOM 630 C C . LEU A 1 84 ? -20.123 -6.540 45.752 1.00 98.19 84 LEU A C 1
ATOM 632 O O . LEU A 1 84 ? -19.725 -6.248 44.625 1.00 98.19 84 LEU A O 1
ATOM 636 N N . GLN A 1 85 ? -20.024 -7.779 46.243 1.00 98.25 85 GLN A N 1
ATOM 637 C CA . GLN A 1 85 ? -19.481 -8.900 45.466 1.00 98.25 85 GLN A CA 1
ATOM 638 C C . GLN A 1 85 ? -20.305 -9.166 44.198 1.00 98.25 85 GLN A C 1
ATOM 640 O O . GLN A 1 85 ? -19.732 -9.334 43.122 1.00 98.25 85 GLN A O 1
ATOM 645 N N . LEU A 1 86 ? -21.638 -9.135 44.300 1.00 98.19 86 LEU A N 1
ATOM 646 C CA . LEU A 1 86 ? -22.536 -9.266 43.152 1.00 98.19 86 LEU A CA 1
ATOM 647 C C . LEU A 1 86 ? -22.310 -8.140 42.131 1.00 98.19 86 LEU A C 1
ATOM 649 O O . LEU A 1 86 ? -22.171 -8.414 40.941 1.00 98.19 86 LEU A O 1
ATOM 653 N N . GLN A 1 87 ? -22.206 -6.885 42.582 1.00 98.31 87 GLN A N 1
ATOM 654 C CA . GLN A 1 87 ? -21.916 -5.751 41.699 1.00 98.31 87 GLN A CA 1
ATOM 655 C C . GLN A 1 87 ? -20.590 -5.934 40.949 1.00 98.31 87 GLN A C 1
ATOM 657 O O . GLN A 1 87 ? -20.532 -5.703 39.741 1.00 98.31 87 GLN A O 1
ATOM 662 N N . GLN A 1 88 ? -19.534 -6.358 41.649 1.00 98.25 88 GLN A N 1
ATOM 663 C CA . GLN A 1 88 ? -18.220 -6.608 41.051 1.00 98.25 88 GLN A CA 1
ATOM 664 C C . GLN A 1 88 ? -18.266 -7.748 40.027 1.00 98.25 88 GLN A C 1
ATOM 666 O O . GLN A 1 88 ? -17.687 -7.615 38.949 1.00 98.25 88 GLN A O 1
ATOM 671 N N . ALA A 1 89 ? -18.987 -8.833 40.323 1.00 98.38 89 ALA A N 1
ATOM 672 C CA . ALA A 1 89 ? -19.156 -9.958 39.407 1.00 98.38 89 ALA A CA 1
ATOM 673 C C . ALA A 1 89 ? -19.898 -9.550 38.121 1.00 98.38 89 ALA A C 1
ATOM 675 O O . ALA A 1 89 ? -19.411 -9.816 37.021 1.00 98.38 89 ALA A O 1
ATOM 676 N N . ILE A 1 90 ? -21.022 -8.831 38.249 1.00 98.12 90 ILE A N 1
ATOM 677 C CA . ILE A 1 90 ? -21.786 -8.316 37.101 1.00 98.12 90 ILE A CA 1
ATOM 678 C C . ILE A 1 90 ? -20.925 -7.339 36.282 1.00 98.12 90 ILE A C 1
ATOM 680 O O . ILE A 1 90 ? -20.891 -7.421 35.054 1.00 98.12 90 ILE A O 1
ATOM 684 N N . ALA A 1 91 ? -20.187 -6.437 36.942 1.00 97.81 91 ALA A N 1
ATOM 685 C CA . ALA A 1 91 ? -19.298 -5.490 36.269 1.00 97.81 91 ALA A CA 1
ATOM 686 C C . ALA A 1 91 ? -18.187 -6.195 35.473 1.00 97.81 91 ALA A C 1
ATOM 688 O O . ALA A 1 91 ? -17.915 -5.818 34.331 1.00 97.81 91 ALA A O 1
ATOM 689 N N . ALA A 1 92 ? -17.562 -7.224 36.052 1.00 97.94 92 ALA A N 1
ATOM 690 C CA . ALA A 1 92 ? -16.512 -8.000 35.398 1.00 97.94 92 ALA A CA 1
ATOM 691 C C . ALA A 1 92 ? -17.042 -8.742 34.163 1.00 97.94 92 ALA A C 1
ATOM 693 O O . ALA A 1 92 ? -16.449 -8.637 33.087 1.00 97.94 92 ALA A O 1
ATOM 694 N N . ALA A 1 93 ? -18.194 -9.405 34.288 1.00 98.00 93 ALA A N 1
ATOM 695 C CA . ALA A 1 93 ? -18.839 -10.093 33.174 1.00 98.00 93 ALA A CA 1
ATOM 696 C C . ALA A 1 93 ? -19.240 -9.130 32.048 1.00 98.00 93 ALA A C 1
ATOM 698 O O . ALA A 1 93 ? -19.046 -9.423 30.870 1.00 98.00 93 ALA A O 1
ATOM 699 N N . ARG A 1 94 ? -19.724 -7.932 32.394 1.00 97.56 94 ARG A N 1
ATOM 700 C CA . ARG A 1 94 ? -20.020 -6.877 31.419 1.00 97.56 94 ARG A CA 1
ATOM 701 C C . ARG A 1 94 ? -18.776 -6.380 30.697 1.00 97.56 94 ARG A C 1
ATOM 703 O O . ARG A 1 94 ? -18.793 -6.229 29.478 1.00 97.56 94 ARG A O 1
ATOM 710 N N . ALA A 1 95 ? -17.684 -6.155 31.423 1.00 96.75 95 ALA A N 1
ATOM 711 C CA . ALA A 1 95 ? -16.413 -5.765 30.822 1.00 96.75 95 ALA A CA 1
ATOM 712 C C . ALA A 1 95 ? -15.853 -6.858 29.893 1.00 96.75 95 ALA A C 1
ATOM 714 O O . ALA A 1 95 ? -15.245 -6.554 28.869 1.00 96.75 95 ALA A O 1
ATOM 715 N N . GLU A 1 96 ? -16.048 -8.134 30.222 1.00 97.06 96 GLU A N 1
ATOM 716 C CA . GLU A 1 96 ? -15.699 -9.255 29.349 1.00 97.06 96 GLU A CA 1
ATOM 717 C C . GLU A 1 96 ? -16.577 -9.315 28.095 1.00 97.06 96 GLU A C 1
ATOM 719 O O . GLU A 1 96 ? -16.035 -9.366 26.991 1.00 97.06 96 GLU A O 1
ATOM 724 N N . ALA A 1 97 ? -17.899 -9.194 28.237 1.00 95.81 97 ALA A N 1
ATOM 725 C CA . ALA A 1 97 ? -18.830 -9.156 27.110 1.00 95.81 97 ALA A CA 1
ATOM 726 C C . ALA A 1 97 ? -18.521 -7.999 26.142 1.00 95.81 97 ALA A C 1
ATOM 728 O O . ALA A 1 97 ? -18.468 -8.203 24.929 1.00 95.81 97 ALA A O 1
ATOM 729 N N . LEU A 1 98 ? -18.233 -6.802 26.667 1.00 95.56 98 LEU A N 1
ATOM 730 C CA . LEU A 1 98 ? -17.831 -5.646 25.858 1.00 95.56 98 LEU A CA 1
ATOM 731 C C . LEU A 1 98 ? -16.500 -5.878 25.135 1.00 95.56 98 LEU A C 1
ATOM 733 O O . LEU A 1 98 ? -16.388 -5.562 23.952 1.00 95.56 98 LEU A O 1
ATOM 737 N N . ARG A 1 99 ? -15.497 -6.460 25.808 1.00 96.44 99 ARG A N 1
ATOM 738 C CA . ARG A 1 99 ? -14.218 -6.816 25.167 1.00 96.44 99 ARG A CA 1
ATOM 739 C C . ARG A 1 99 ? -14.414 -7.841 24.056 1.00 96.44 99 ARG A C 1
ATOM 741 O O . ARG A 1 99 ? -13.812 -7.698 22.996 1.00 96.44 99 ARG A O 1
ATOM 748 N N . HIS A 1 100 ? -15.264 -8.839 24.278 1.00 94.25 100 HIS A N 1
ATOM 749 C CA . HIS A 1 100 ? -15.593 -9.839 23.270 1.00 94.25 100 HIS A CA 1
ATOM 750 C C . HIS A 1 100 ? -16.277 -9.201 22.051 1.00 94.25 100 HIS A C 1
ATOM 752 O O . HIS A 1 100 ? -15.842 -9.432 20.926 1.00 94.25 100 HIS A O 1
ATOM 758 N N . GLN A 1 101 ? -17.263 -8.323 22.261 1.00 93.69 101 GLN A N 1
ATOM 759 C CA . GLN A 1 101 ? -17.919 -7.577 21.178 1.00 93.69 101 GLN A CA 1
ATOM 760 C C . GLN A 1 101 ? -16.941 -6.686 20.401 1.00 93.69 101 GLN A C 1
ATOM 762 O O . GLN A 1 101 ? -16.929 -6.707 19.172 1.00 93.69 101 GLN A O 1
ATOM 767 N N . GLN A 1 102 ? -16.082 -5.933 21.095 1.00 95.44 102 GLN A N 1
ATOM 768 C CA . GLN A 1 102 ? -15.061 -5.095 20.456 1.00 95.44 102 GLN A CA 1
ATOM 769 C C . GLN A 1 102 ? -14.068 -5.930 19.643 1.00 95.44 102 GLN A C 1
ATOM 771 O O . GLN A 1 102 ? -13.733 -5.568 18.516 1.00 95.44 102 GLN A O 1
ATOM 776 N N . TRP A 1 103 ? -13.631 -7.067 20.185 1.00 94.44 103 TRP A N 1
ATOM 777 C CA . TRP A 1 103 ? -12.752 -7.999 19.487 1.00 94.44 103 TRP A CA 1
ATOM 778 C C . TRP A 1 103 ? -13.416 -8.583 18.233 1.00 94.44 103 TRP A C 1
ATOM 780 O O . TRP A 1 103 ? -12.783 -8.635 17.176 1.00 94.44 103 TRP A O 1
ATOM 790 N N . GLN A 1 104 ? -14.693 -8.972 18.315 1.00 95.31 104 GLN A N 1
ATOM 791 C CA . GLN A 1 104 ? -15.465 -9.449 17.164 1.00 95.31 104 GLN A CA 1
ATOM 792 C C . GLN A 1 104 ? -15.599 -8.359 16.091 1.00 95.31 104 GLN A C 1
ATOM 794 O O . GLN A 1 104 ? -15.309 -8.622 14.924 1.00 95.31 104 GLN A O 1
ATOM 799 N N . ALA A 1 105 ? -15.956 -7.131 16.483 1.00 94.38 105 ALA A N 1
ATOM 800 C CA . ALA A 1 105 ? -16.087 -5.994 15.572 1.00 94.38 105 ALA A CA 1
ATOM 801 C C . ALA A 1 105 ? -14.758 -5.658 14.876 1.00 94.38 105 ALA A C 1
ATOM 803 O O . ALA A 1 105 ? -14.714 -5.500 13.657 1.00 94.38 105 ALA A O 1
ATOM 804 N N . GLN A 1 106 ? -13.652 -5.628 15.625 1.00 95.81 106 GLN A N 1
ATOM 805 C CA . GLN A 1 106 ? -12.324 -5.377 15.066 1.00 95.81 106 GLN A CA 1
ATOM 806 C C . GLN A 1 106 ? -11.893 -6.483 14.094 1.00 95.81 106 GLN A C 1
ATOM 808 O O . GLN A 1 106 ? -11.321 -6.198 13.042 1.00 95.81 106 GLN A O 1
ATOM 813 N N . ARG A 1 107 ? -12.177 -7.755 14.405 1.00 96.00 107 ARG A N 1
ATOM 814 C CA . ARG A 1 107 ? -11.871 -8.864 13.488 1.00 96.00 107 ARG A CA 1
ATOM 815 C C . ARG A 1 107 ? -12.725 -8.844 12.226 1.00 96.00 107 ARG A C 1
ATOM 817 O O . ARG A 1 107 ? -12.225 -9.249 11.176 1.00 96.00 107 ARG A O 1
ATOM 824 N N . LEU A 1 108 ? -13.976 -8.400 12.325 1.00 96.94 108 LEU A N 1
ATOM 825 C CA . LEU A 1 108 ? -14.850 -8.222 11.171 1.00 96.94 108 LEU A CA 1
ATOM 826 C C . LEU A 1 108 ? -14.320 -7.110 10.252 1.00 96.94 108 LEU A C 1
ATOM 828 O O . LEU A 1 108 ? -14.174 -7.352 9.056 1.00 96.94 108 LEU A O 1
ATOM 832 N N . ASP A 1 109 ? -13.937 -5.955 10.807 1.00 97.19 109 ASP A N 1
ATOM 833 C CA . ASP A 1 109 ? -13.309 -4.853 10.055 1.00 97.19 109 ASP A CA 1
ATOM 834 C C . ASP A 1 109 ? -11.999 -5.297 9.378 1.00 97.19 109 ASP A C 1
ATOM 836 O O . ASP A 1 109 ? -11.794 -5.105 8.179 1.00 97.19 109 ASP A O 1
ATOM 840 N N . ASP A 1 110 ? -11.130 -6.002 10.108 1.00 96.94 110 ASP A N 1
ATOM 841 C CA . ASP A 1 110 ? -9.918 -6.607 9.549 1.00 96.94 110 ASP A CA 1
ATOM 842 C C . ASP A 1 110 ? -10.211 -7.532 8.363 1.00 96.94 110 ASP A C 1
ATOM 844 O O . ASP A 1 110 ? -9.515 -7.484 7.346 1.00 96.94 110 ASP A O 1
ATOM 848 N N . ALA A 1 111 ? -11.216 -8.403 8.492 1.00 97.25 111 ALA A N 1
ATOM 849 C CA . ALA A 1 111 ? -11.592 -9.333 7.435 1.00 97.25 111 ALA A CA 1
ATOM 850 C C . ALA A 1 111 ? -12.139 -8.597 6.203 1.00 97.25 111 ALA A C 1
ATOM 852 O O . ALA A 1 111 ? -11.778 -8.950 5.079 1.00 97.25 111 ALA A O 1
ATOM 853 N N . GLN A 1 112 ? -12.939 -7.544 6.401 1.00 97.06 112 GLN A N 1
ATOM 854 C CA . GLN A 1 112 ? -13.427 -6.684 5.320 1.00 97.06 112 GLN A CA 1
ATOM 855 C C . GLN A 1 112 ? -12.275 -5.994 4.584 1.00 97.06 112 GLN A C 1
ATOM 857 O O . GLN A 1 112 ? -12.216 -6.047 3.353 1.00 97.06 112 GLN A O 1
ATOM 862 N N . ARG A 1 113 ? -11.316 -5.413 5.319 1.00 97.06 113 ARG A N 1
ATOM 863 C CA . ARG A 1 113 ? -10.127 -4.774 4.730 1.00 97.06 113 ARG A CA 1
ATOM 864 C C . ARG A 1 113 ? -9.281 -5.761 3.931 1.00 97.06 113 ARG A C 1
ATOM 866 O O . ARG A 1 113 ? -8.914 -5.465 2.796 1.00 97.06 113 ARG A O 1
ATOM 873 N N . LEU A 1 114 ? -9.024 -6.951 4.478 1.00 94.81 114 LEU A N 1
ATOM 874 C CA . LEU A 1 114 ? -8.286 -8.005 3.775 1.00 94.81 114 LEU A CA 1
ATOM 875 C C . LEU A 1 114 ? -9.011 -8.466 2.508 1.00 94.81 114 LEU A C 1
ATOM 877 O O . LEU A 1 114 ? -8.380 -8.625 1.464 1.00 94.81 114 LEU A O 1
ATOM 881 N N . ALA A 1 115 ? -10.332 -8.647 2.569 1.00 94.81 115 ALA A N 1
ATOM 882 C CA . ALA A 1 115 ? -11.127 -9.021 1.405 1.00 94.81 115 ALA A CA 1
ATOM 883 C C . ALA A 1 115 ? -11.097 -7.935 0.315 1.00 94.81 115 ALA A C 1
ATOM 885 O O . ALA A 1 115 ? -10.963 -8.264 -0.863 1.00 94.81 115 ALA A O 1
ATOM 886 N N . ALA A 1 116 ? -11.160 -6.653 0.693 1.00 92.44 116 ALA A N 1
ATOM 887 C CA . ALA A 1 116 ? -11.058 -5.526 -0.237 1.00 92.44 116 ALA A CA 1
ATOM 888 C C . ALA A 1 116 ? -9.680 -5.434 -0.919 1.00 92.44 116 ALA A C 1
ATOM 890 O O . ALA A 1 116 ? -9.593 -5.035 -2.077 1.00 92.44 116 ALA A O 1
ATOM 891 N N . GLN A 1 117 ? -8.616 -5.852 -0.232 1.00 90.69 117 GLN A N 1
ATOM 892 C CA . GLN A 1 117 ? -7.249 -5.916 -0.765 1.00 90.69 117 GLN A CA 1
ATOM 893 C C . GLN A 1 117 ? -6.972 -7.176 -1.609 1.00 90.69 117 GLN A C 1
ATOM 895 O O . GLN A 1 117 ? -5.869 -7.343 -2.123 1.00 90.69 117 GLN A O 1
ATOM 900 N N . GLY A 1 118 ? -7.942 -8.086 -1.753 1.00 89.00 118 GLY A N 1
ATOM 901 C CA . GLY A 1 118 ? -7.765 -9.346 -2.481 1.00 89.00 118 GLY A CA 1
ATOM 902 C C . GLY A 1 118 ? -7.135 -10.477 -1.654 1.00 89.00 118 GLY A C 1
ATOM 903 O O . GLY A 1 118 ? -6.876 -11.554 -2.188 1.00 89.00 118 GLY A O 1
ATOM 904 N N . HIS A 1 119 ? -6.940 -10.305 -0.342 1.00 91.81 119 HIS A N 1
ATOM 905 C CA . HIS A 1 119 ? -6.453 -11.345 0.580 1.00 91.81 119 HIS A CA 1
ATOM 906 C C . HIS A 1 119 ? -7.592 -12.239 1.097 1.00 91.81 119 HIS A C 1
ATOM 908 O O . HIS A 1 119 ? -7.803 -12.424 2.298 1.00 91.81 119 HIS A O 1
ATOM 914 N N . VAL A 1 120 ? -8.349 -12.806 0.163 1.00 93.88 120 VAL A N 1
ATOM 915 C CA . VAL A 1 120 ? -9.671 -13.390 0.417 1.00 93.88 120 VAL A CA 1
ATOM 916 C C . VAL A 1 120 ? -9.627 -14.668 1.273 1.00 93.88 120 VAL A C 1
ATOM 918 O O . VAL A 1 120 ? -10.445 -14.831 2.176 1.00 93.88 120 VAL A O 1
ATOM 921 N N . ARG A 1 121 ? -8.633 -15.546 1.076 1.00 92.62 121 ARG A N 1
ATOM 922 C CA . ARG A 1 121 ? -8.466 -16.762 1.903 1.00 92.62 121 ARG A CA 1
ATOM 923 C C . ARG A 1 121 ? -8.136 -16.430 3.364 1.00 92.62 121 ARG A C 1
ATOM 925 O O . ARG A 1 121 ? -8.680 -17.041 4.280 1.00 92.62 121 ARG A O 1
ATOM 932 N N . THR A 1 122 ? -7.291 -15.424 3.590 1.00 94.12 122 THR A N 1
ATOM 933 C CA . THR A 1 122 ? -6.953 -14.943 4.939 1.00 94.12 122 THR A CA 1
ATOM 934 C C . THR A 1 122 ? -8.168 -14.315 5.623 1.00 94.12 122 THR A C 1
ATOM 936 O O . THR A 1 122 ? -8.382 -14.534 6.816 1.00 94.12 122 THR A O 1
ATOM 939 N N . ALA A 1 123 ? -8.992 -13.578 4.870 1.00 96.31 123 ALA A N 1
ATOM 940 C CA . ALA A 1 123 ? -10.247 -13.026 5.373 1.00 96.31 123 ALA A CA 1
ATOM 941 C C . ALA A 1 123 ? -11.210 -14.132 5.847 1.00 96.31 123 ALA A C 1
ATOM 943 O O . ALA A 1 123 ? -11.720 -14.043 6.963 1.00 96.31 123 ALA A O 1
ATOM 944 N N . LEU A 1 124 ? -11.381 -15.219 5.080 1.00 96.50 124 LEU A N 1
ATOM 945 C CA . LEU A 1 124 ? -12.183 -16.378 5.509 1.00 96.50 124 LEU A CA 1
ATOM 946 C C . LEU A 1 124 ? -11.664 -17.009 6.802 1.00 96.50 124 LEU A C 1
ATOM 948 O O . LEU A 1 124 ? -12.445 -17.258 7.720 1.00 96.50 124 LEU A O 1
ATOM 952 N N . GLY A 1 125 ? -10.346 -17.199 6.913 1.00 96.00 125 GLY A N 1
ATOM 953 C CA . GLY A 1 125 ? -9.731 -17.702 8.143 1.00 96.00 125 GLY A CA 1
ATOM 954 C C . GLY A 1 125 ? -10.017 -16.806 9.353 1.00 96.00 125 GLY A C 1
ATOM 955 O O . GLY A 1 125 ? -10.225 -17.301 10.462 1.00 96.00 125 GLY A O 1
ATOM 956 N N . LYS A 1 126 ? -10.100 -15.481 9.154 1.00 95.19 126 LYS A N 1
ATOM 957 C CA . LYS A 1 126 ? -10.491 -14.559 10.226 1.00 95.19 126 LYS A CA 1
ATOM 958 C C . LYS A 1 126 ? -11.965 -14.683 10.615 1.00 95.19 126 LYS A C 1
ATOM 960 O O . LYS A 1 126 ? -12.240 -14.601 11.814 1.00 95.19 126 LYS A O 1
ATOM 965 N N . LEU A 1 127 ? -12.858 -14.893 9.647 1.00 96.25 127 LEU A N 1
ATOM 966 C CA . LEU A 1 127 ? -14.314 -14.984 9.831 1.00 96.25 127 LEU A CA 1
ATOM 967 C C . LEU A 1 127 ? -14.792 -16.318 10.415 1.00 96.25 127 LEU A C 1
ATOM 969 O O . LEU A 1 127 ? -15.894 -16.373 10.953 1.00 96.25 127 LEU A O 1
ATOM 973 N N . ALA A 1 128 ? -13.994 -17.384 10.328 1.00 94.94 128 ALA A N 1
ATOM 974 C CA . ALA A 1 128 ? -14.372 -18.711 10.825 1.00 94.94 128 ALA A CA 1
ATOM 975 C C . ALA A 1 128 ? -14.624 -18.759 12.346 1.00 94.94 128 ALA A C 1
ATOM 977 O O . ALA A 1 128 ? -15.365 -19.612 12.817 1.00 94.94 128 ALA A O 1
ATOM 978 N N . ALA A 1 129 ? -14.017 -17.845 13.111 1.00 92.06 129 ALA A N 1
ATOM 979 C CA . ALA A 1 129 ? -14.128 -17.790 14.571 1.00 92.06 129 ALA A CA 1
ATOM 980 C C . ALA A 1 129 ? -15.162 -16.767 15.083 1.00 92.06 129 ALA A C 1
ATOM 982 O O . ALA A 1 129 ? -15.222 -16.520 16.286 1.00 92.06 129 ALA A O 1
ATOM 983 N N . ILE A 1 130 ? -15.912 -16.112 14.190 1.00 94.31 130 ILE A N 1
ATOM 984 C CA . ILE A 1 130 ? -16.863 -15.056 14.552 1.00 94.31 130 ILE A CA 1
ATOM 985 C C . ILE A 1 130 ? -18.283 -15.594 14.385 1.00 94.31 130 ILE A C 1
ATOM 987 O O . ILE A 1 130 ? -18.707 -15.867 13.265 1.00 94.31 130 ILE A O 1
ATOM 991 N N . ASP A 1 131 ? -19.006 -15.696 15.497 1.00 93.69 131 ASP A N 1
ATOM 992 C CA . ASP A 1 131 ? -20.444 -15.966 15.523 1.00 93.69 131 ASP A CA 1
ATOM 993 C C . ASP A 1 131 ? -21.201 -14.629 15.489 1.00 93.69 131 ASP A C 1
ATOM 995 O O . ASP A 1 131 ? -21.461 -14.009 16.522 1.00 93.69 131 ASP A O 1
ATOM 999 N N . HIS A 1 132 ? -21.405 -14.099 14.280 1.00 93.38 132 HIS A N 1
ATOM 1000 C CA . HIS A 1 132 ? -22.097 -12.830 14.053 1.00 93.38 132 HIS A CA 1
ATOM 1001 C C . HIS A 1 132 ? -22.796 -12.836 12.680 1.00 93.38 132 HIS A C 1
ATOM 1003 O O . HIS A 1 132 ? -22.143 -13.153 11.681 1.00 93.38 132 HIS A O 1
ATOM 1009 N N . PRO A 1 133 ? -24.065 -12.392 12.562 1.00 95.12 133 PRO A N 1
ATOM 1010 C CA . PRO A 1 133 ? -24.813 -12.441 11.299 1.00 95.12 133 PRO A CA 1
ATOM 1011 C C . PRO A 1 133 ? -24.142 -11.703 10.131 1.00 95.12 133 PRO A C 1
ATOM 1013 O O . PRO A 1 133 ? -24.230 -12.121 8.978 1.00 95.12 133 PRO A O 1
ATOM 1016 N N . GLU A 1 134 ? -23.456 -10.591 10.408 1.00 94.75 134 GLU A N 1
ATOM 1017 C CA . GLU A 1 134 ? -22.705 -9.863 9.375 1.00 94.75 134 GLU A CA 1
ATOM 1018 C C . GLU A 1 134 ? -21.454 -10.620 8.916 1.00 94.75 134 GLU A C 1
ATOM 1020 O O . GLU A 1 134 ? -21.080 -10.525 7.747 1.00 94.75 134 GLU A O 1
ATOM 1025 N N . ALA A 1 135 ? -20.827 -11.397 9.808 1.00 96.38 135 ALA A N 1
ATOM 1026 C CA . ALA A 1 135 ? -19.689 -12.236 9.454 1.00 96.38 135 ALA A CA 1
ATOM 1027 C C . ALA A 1 135 ? -20.124 -13.379 8.526 1.00 96.38 135 ALA A C 1
ATOM 1029 O O . ALA A 1 135 ? -19.418 -13.667 7.561 1.00 96.38 135 ALA A O 1
ATOM 1030 N N . ASP A 1 136 ? -21.302 -13.969 8.757 1.00 96.56 136 ASP A N 1
ATOM 1031 C CA . ASP A 1 136 ? -21.872 -15.001 7.882 1.00 96.56 136 ASP A CA 1
ATOM 1032 C C . ASP A 1 136 ? -22.213 -14.458 6.491 1.00 96.56 136 ASP A C 1
ATOM 1034 O O . ASP A 1 136 ? -21.873 -15.079 5.484 1.00 96.56 136 ASP A O 1
ATOM 1038 N N . ARG A 1 137 ? -22.819 -13.265 6.414 1.00 97.69 137 ARG A N 1
ATOM 1039 C CA . ARG A 1 137 ? -23.081 -12.588 5.130 1.00 97.69 137 ARG A CA 1
ATOM 1040 C C . ARG A 1 137 ? -21.791 -12.338 4.354 1.00 97.69 137 ARG A C 1
ATOM 1042 O O . ARG A 1 137 ? -21.695 -12.701 3.186 1.00 97.69 137 ARG A O 1
ATOM 1049 N N . LEU A 1 138 ? -20.779 -11.774 5.016 1.00 97.00 138 LEU A N 1
ATOM 1050 C CA . LEU A 1 138 ? -19.486 -11.512 4.388 1.00 97.00 138 LEU A CA 1
ATOM 1051 C C . LEU A 1 138 ? -18.785 -12.806 3.948 1.00 97.00 138 LEU A C 1
ATOM 1053 O O . LEU A 1 138 ? -18.127 -12.820 2.907 1.00 97.00 138 LEU A O 1
ATOM 1057 N N . ARG A 1 139 ? -18.928 -13.892 4.717 1.00 98.00 139 ARG A N 1
ATOM 1058 C CA . ARG A 1 139 ? -18.394 -15.215 4.370 1.00 98.00 139 ARG A CA 1
ATOM 1059 C C . ARG A 1 139 ? -18.999 -15.718 3.059 1.00 98.00 139 ARG A C 1
ATOM 1061 O O . ARG A 1 139 ? -18.238 -16.055 2.157 1.00 98.00 139 ARG A O 1
ATOM 1068 N N . LEU A 1 140 ? -20.325 -15.670 2.924 1.00 97.75 140 LEU A N 1
ATOM 1069 C CA . LEU A 1 140 ? -21.033 -16.067 1.700 1.00 97.75 140 LEU A CA 1
ATOM 1070 C C . LEU A 1 140 ? -20.601 -15.232 0.483 1.00 97.75 140 LEU A C 1
ATOM 1072 O O . LEU A 1 140 ? -20.287 -15.791 -0.568 1.00 97.75 140 LEU A O 1
ATOM 1076 N N . ASP A 1 141 ? -20.504 -13.907 0.632 1.00 97.50 141 ASP A N 1
ATOM 1077 C CA . ASP A 1 141 ? -20.058 -13.011 -0.447 1.00 97.50 141 ASP A CA 1
ATOM 1078 C C . ASP A 1 141 ? -18.634 -13.338 -0.919 1.00 97.50 141 ASP A C 1
ATOM 1080 O O . ASP A 1 141 ? -18.310 -13.297 -2.115 1.00 97.50 141 ASP A O 1
ATOM 1084 N N . ILE A 1 142 ? -17.751 -13.639 0.034 1.00 96.62 142 ILE A N 1
ATOM 1085 C CA . ILE A 1 142 ? -16.375 -14.036 -0.234 1.00 96.62 142 ILE A CA 1
ATOM 1086 C C . ILE A 1 142 ? -16.331 -15.402 -0.936 1.00 96.62 142 ILE A C 1
ATOM 1088 O O . ILE A 1 142 ? -15.626 -15.546 -1.940 1.00 96.62 142 ILE A O 1
ATOM 1092 N N . GLU A 1 143 ? -17.074 -16.390 -0.445 1.00 97.38 143 GLU A N 1
ATOM 1093 C CA . GLU A 1 143 ? -17.150 -17.727 -1.039 1.00 97.38 143 GLU A CA 1
ATOM 1094 C C . GLU A 1 143 ? -17.671 -17.667 -2.482 1.00 97.38 143 GLU A C 1
ATOM 1096 O O . GLU A 1 143 ? -17.090 -18.282 -3.378 1.00 97.38 143 GLU A O 1
ATOM 1101 N N . GLU A 1 144 ? -18.679 -16.837 -2.764 1.00 97.56 144 GLU A N 1
ATOM 1102 C CA . GLU A 1 144 ? -19.183 -16.634 -4.126 1.00 97.56 144 GLU A CA 1
ATOM 1103 C C . GLU A 1 144 ? -18.132 -15.982 -5.048 1.00 97.56 144 GLU A C 1
ATOM 1105 O O . GLU A 1 144 ? -17.999 -16.331 -6.231 1.00 97.56 144 GLU A O 1
ATOM 1110 N N . LYS A 1 145 ? -17.348 -15.025 -4.529 1.00 95.81 145 LYS A N 1
ATOM 1111 C CA . LYS A 1 145 ? -16.213 -14.433 -5.261 1.00 95.81 145 LYS A CA 1
ATOM 1112 C C . LYS A 1 145 ? -15.148 -15.483 -5.580 1.00 95.81 145 LYS A C 1
ATOM 1114 O O . LYS A 1 145 ? -14.693 -15.525 -6.725 1.00 95.81 145 LYS A O 1
ATOM 1119 N N . LEU A 1 146 ? -14.795 -16.347 -4.627 1.00 96.50 146 LEU A N 1
ATOM 1120 C CA . LEU A 1 146 ? -13.842 -17.440 -4.847 1.00 96.50 146 LEU A CA 1
ATOM 1121 C C . LEU A 1 146 ? -14.360 -18.444 -5.879 1.00 96.50 146 LEU A C 1
ATOM 1123 O O . LEU A 1 146 ? -13.658 -18.735 -6.843 1.00 96.50 146 LEU A O 1
ATOM 1127 N N . ALA A 1 147 ? -15.619 -18.869 -5.777 1.00 97.19 147 ALA A N 1
ATOM 1128 C CA . ALA A 1 147 ? -16.223 -19.781 -6.747 1.00 97.19 147 ALA A CA 1
ATOM 1129 C C . ALA A 1 147 ? -16.267 -19.187 -8.171 1.00 97.19 147 ALA A C 1
ATOM 1131 O O . ALA A 1 147 ? -16.149 -19.900 -9.171 1.00 97.19 147 ALA A O 1
ATOM 1132 N N . ARG A 1 148 ? -16.442 -17.865 -8.317 1.00 97.56 148 ARG A N 1
ATOM 1133 C CA . ARG A 1 148 ? -16.301 -17.178 -9.618 1.00 97.56 148 ARG A CA 1
ATOM 1134 C C . ARG A 1 148 ? -14.863 -17.199 -10.126 1.00 97.56 148 ARG A C 1
ATOM 1136 O O . ARG A 1 148 ? -14.653 -17.493 -11.301 1.00 97.56 148 ARG A O 1
ATOM 1143 N N . PHE A 1 149 ? -13.901 -16.897 -9.261 1.00 97.19 149 PHE A N 1
ATOM 1144 C CA . PHE A 1 149 ? -12.481 -16.922 -9.595 1.00 97.19 149 PHE A CA 1
ATOM 1145 C C . PHE A 1 149 ? -12.030 -18.311 -10.068 1.00 97.19 149 PHE A C 1
ATOM 1147 O O . PHE A 1 149 ? -11.456 -18.433 -11.150 1.00 97.19 149 PHE A O 1
ATOM 1154 N N . GLU A 1 150 ? -12.380 -19.362 -9.328 1.00 97.44 150 GLU A N 1
ATOM 1155 C CA . GLU A 1 150 ? -12.047 -20.750 -9.666 1.00 97.44 150 GLU A CA 1
ATOM 1156 C C . GLU A 1 150 ? -12.653 -21.176 -11.007 1.00 97.44 150 GLU A C 1
ATOM 1158 O O . GLU A 1 150 ? -11.972 -21.796 -11.824 1.00 97.44 150 GLU A O 1
ATOM 1163 N N . ARG A 1 151 ? -13.896 -20.767 -11.301 1.00 98.38 151 ARG A N 1
ATOM 1164 C CA . ARG A 1 151 ? -14.508 -20.991 -12.622 1.00 98.38 151 ARG A CA 1
ATOM 1165 C C . ARG A 1 151 ? -13.726 -20.323 -13.752 1.00 98.38 151 ARG A C 1
ATOM 1167 O O . ARG A 1 151 ? -13.581 -20.925 -14.817 1.00 98.38 151 ARG A O 1
ATOM 1174 N N . TYR A 1 152 ? -13.216 -19.106 -13.549 1.00 98.06 152 TYR A N 1
ATOM 1175 C CA . TYR A 1 152 ? -12.391 -18.432 -14.557 1.00 98.06 152 TYR A CA 1
ATOM 1176 C C . TYR A 1 152 ? -11.045 -19.128 -14.760 1.00 98.06 152 TYR A C 1
ATOM 1178 O O . TYR A 1 152 ? -10.649 -19.325 -15.910 1.00 98.06 152 TYR A O 1
ATOM 1186 N N . LEU A 1 153 ? -10.378 -19.556 -13.683 1.00 97.62 153 LEU A N 1
ATOM 1187 C CA . LEU A 1 153 ? -9.133 -20.321 -13.785 1.00 97.62 153 LEU A CA 1
ATOM 1188 C C . LEU A 1 153 ? -9.342 -21.670 -14.482 1.00 97.62 153 LEU A C 1
ATOM 1190 O O . LEU A 1 153 ? -8.575 -22.018 -15.378 1.00 97.62 153 LEU A O 1
ATOM 1194 N N . ALA A 1 154 ? -10.399 -22.406 -14.129 1.00 98.19 154 ALA A N 1
ATOM 1195 C CA . ALA A 1 154 ? -10.740 -23.675 -14.768 1.00 98.19 154 ALA A CA 1
ATOM 1196 C C . ALA A 1 154 ? -11.039 -23.497 -16.267 1.00 98.19 154 ALA A C 1
ATOM 1198 O O . ALA A 1 154 ? -10.570 -24.280 -17.093 1.00 98.19 154 ALA A O 1
ATOM 1199 N N . GLY A 1 155 ? -11.765 -22.437 -16.635 1.00 97.94 155 GLY A N 1
ATOM 1200 C CA . GLY A 1 155 ? -12.013 -22.090 -18.036 1.00 97.94 155 GLY A CA 1
ATOM 1201 C C . GLY A 1 155 ? -10.732 -21.744 -18.799 1.00 97.94 155 GLY A C 1
ATOM 1202 O O . GLY A 1 155 ? -10.540 -22.212 -19.919 1.00 97.94 155 GLY A O 1
ATOM 1203 N N . ALA A 1 156 ? -9.832 -20.971 -18.188 1.00 97.75 156 ALA A N 1
ATOM 1204 C CA . ALA A 1 156 ? -8.556 -20.603 -18.795 1.00 97.75 156 ALA A CA 1
ATOM 1205 C C . ALA A 1 156 ? -7.639 -21.825 -18.988 1.00 97.75 156 ALA A C 1
ATOM 1207 O O . ALA A 1 156 ? -7.067 -21.981 -20.063 1.00 97.75 156 ALA A O 1
ATOM 1208 N N . ARG A 1 157 ? -7.573 -22.737 -18.009 1.00 97.81 157 ARG A N 1
ATOM 1209 C CA . ARG A 1 157 ? -6.865 -24.025 -18.146 1.00 97.81 157 ARG A CA 1
ATOM 1210 C C . ARG A 1 157 ? -7.403 -24.865 -19.290 1.00 97.81 157 ARG A C 1
ATOM 1212 O O . ARG A 1 157 ? -6.637 -25.289 -20.141 1.00 97.81 157 ARG A O 1
ATOM 1219 N N . LYS A 1 158 ? -8.726 -25.019 -19.366 1.00 98.00 158 LYS A N 1
ATOM 1220 C CA . LYS A 1 158 ? -9.369 -25.773 -20.444 1.00 98.00 158 LYS A CA 1
ATOM 1221 C C . LYS A 1 158 ? -9.005 -25.226 -21.830 1.00 98.00 158 LYS A C 1
ATOM 1223 O O . LYS A 1 158 ? -8.789 -26.010 -22.745 1.00 98.00 158 LYS A O 1
ATOM 1228 N N . LEU A 1 159 ? -8.926 -23.903 -21.992 1.00 97.44 159 LEU A N 1
ATOM 1229 C CA . LEU A 1 159 ? -8.506 -23.278 -23.254 1.00 97.44 159 LEU A CA 1
ATOM 1230 C C . LEU A 1 159 ? -7.022 -23.508 -23.562 1.00 97.44 159 LEU A C 1
ATOM 1232 O O . LEU A 1 159 ? -6.673 -23.709 -24.726 1.00 97.44 159 LEU A O 1
ATOM 1236 N N . LEU A 1 160 ? -6.163 -23.496 -22.539 1.00 95.06 160 LEU A N 1
ATOM 1237 C CA . LEU A 1 160 ? -4.744 -23.822 -22.679 1.00 95.06 160 LEU A CA 1
ATOM 1238 C C . LEU A 1 160 ? -4.562 -25.275 -23.144 1.00 95.06 160 LEU A C 1
ATOM 1240 O O . LEU A 1 160 ? -3.884 -25.510 -24.142 1.00 95.06 160 LEU A O 1
ATOM 1244 N N . ASP A 1 161 ? -5.251 -26.220 -22.497 1.00 95.94 161 ASP A N 1
ATOM 1245 C CA . ASP A 1 161 ? -5.221 -27.652 -22.829 1.00 95.94 161 ASP A CA 1
ATOM 1246 C C . ASP A 1 161 ? -5.757 -27.937 -24.244 1.00 95.94 161 ASP A C 1
ATOM 1248 O O . ASP A 1 161 ? -5.308 -28.857 -24.923 1.00 95.94 161 ASP A O 1
ATOM 1252 N N . GLN A 1 162 ? -6.705 -27.124 -24.719 1.00 97.12 162 GLN A N 1
ATOM 1253 C CA . GLN A 1 162 ? -7.263 -27.200 -26.074 1.00 97.12 162 GLN A CA 1
ATOM 1254 C C . GLN A 1 162 ? -6.382 -26.536 -27.145 1.00 97.12 162 GLN A C 1
ATOM 1256 O O . GLN A 1 162 ? -6.769 -26.510 -28.315 1.00 97.12 162 GLN A O 1
ATOM 1261 N N . GLY A 1 163 ? -5.228 -25.968 -26.778 1.00 95.31 163 GLY A N 1
ATOM 1262 C CA . GLY A 1 163 ? -4.349 -25.262 -27.712 1.00 95.31 163 GLY A CA 1
ATOM 1263 C C . GLY A 1 163 ? -4.939 -23.945 -28.226 1.00 95.31 163 GLY A C 1
ATOM 1264 O O . GLY A 1 163 ? -4.579 -23.483 -29.308 1.00 95.31 163 GLY A O 1
ATOM 1265 N N . GLN A 1 164 ? -5.841 -23.317 -27.465 1.00 96.38 164 GLN A N 1
ATOM 1266 C CA . GLN A 1 164 ? -6.487 -22.044 -27.807 1.00 96.38 164 GLN A CA 1
ATOM 1267 C C . GLN A 1 164 ? -6.066 -20.902 -26.857 1.00 96.38 164 GLN A C 1
ATOM 1269 O O . GLN A 1 164 ? -6.922 -20.220 -26.283 1.00 96.38 164 GLN A O 1
ATOM 1274 N N . PRO A 1 165 ? -4.757 -20.621 -26.683 1.00 93.50 165 PRO A N 1
ATOM 1275 C CA . PRO A 1 165 ? -4.292 -19.662 -25.679 1.00 93.50 165 PRO A CA 1
ATOM 1276 C C . PRO A 1 165 ? -4.725 -18.217 -25.980 1.00 93.50 165 PRO A C 1
ATOM 1278 O O . PRO A 1 165 ? -4.885 -17.408 -25.069 1.00 93.50 165 PRO A O 1
ATOM 1281 N N . HIS A 1 166 ? -5.000 -17.873 -27.240 1.00 90.94 166 HIS A N 1
ATOM 1282 C CA . HIS A 1 166 ? -5.469 -16.538 -27.629 1.00 90.94 166 HIS A CA 1
ATOM 1283 C C . HIS A 1 166 ? -6.827 -16.154 -27.003 1.00 90.94 166 HIS A C 1
ATOM 1285 O O . HIS A 1 166 ? -7.099 -14.967 -26.825 1.00 90.94 166 HIS A O 1
ATOM 1291 N N . LEU A 1 167 ? -7.652 -17.131 -26.603 1.00 94.62 167 LEU A N 1
ATOM 1292 C CA . LEU A 1 167 ? -8.953 -16.900 -25.961 1.00 94.62 167 LEU A CA 1
ATOM 1293 C C . LEU A 1 167 ? -8.871 -16.747 -24.430 1.00 94.62 167 LEU A C 1
ATOM 1295 O O . LEU A 1 167 ? -9.869 -16.402 -23.797 1.00 94.62 167 LEU A O 1
ATOM 1299 N N . MET A 1 168 ? -7.707 -16.981 -23.809 1.00 95.81 168 MET A N 1
ATOM 1300 C CA . MET A 1 168 ? -7.565 -16.966 -22.344 1.00 95.81 168 MET A CA 1
ATOM 1301 C C . MET A 1 168 ? -7.590 -15.560 -21.739 1.00 95.81 168 MET A C 1
ATOM 1303 O O . MET A 1 168 ? -8.055 -15.389 -20.612 1.00 95.81 168 MET A O 1
ATOM 1307 N N . ARG A 1 169 ? -7.112 -14.548 -22.475 1.00 93.25 169 ARG A N 1
ATOM 1308 C CA . ARG A 1 169 ? -6.966 -13.162 -21.994 1.00 93.25 169 ARG A CA 1
ATOM 1309 C C . ARG A 1 169 ? -8.195 -12.626 -21.236 1.00 93.25 169 ARG A C 1
ATOM 1311 O O . ARG A 1 169 ? -8.020 -12.213 -20.091 1.00 93.25 169 ARG A O 1
ATOM 1318 N N . PRO A 1 170 ? -9.430 -12.665 -21.780 1.00 95.06 170 PRO A N 1
ATOM 1319 C CA . PRO A 1 170 ? -10.601 -12.153 -21.065 1.00 95.06 170 PRO A CA 1
ATOM 1320 C C . PRO A 1 170 ? -10.928 -12.923 -19.775 1.00 95.06 170 PRO A C 1
ATOM 1322 O O . PRO A 1 170 ? -11.500 -12.340 -18.855 1.00 95.06 170 PRO A O 1
ATOM 1325 N N . LEU A 1 171 ? -10.591 -14.215 -19.676 1.00 96.44 171 LEU A N 1
ATOM 1326 C CA . LEU A 1 171 ? -10.786 -14.992 -18.445 1.00 96.44 171 LEU A CA 1
ATOM 1327 C C . LEU A 1 171 ? -9.751 -14.618 -17.383 1.00 96.44 171 LEU A C 1
ATOM 1329 O O . LEU A 1 171 ? -10.120 -14.408 -16.229 1.00 96.44 171 LEU A O 1
ATOM 1333 N N . LEU A 1 172 ? -8.484 -14.469 -17.781 1.00 94.62 172 LEU A N 1
ATOM 1334 C CA . LEU A 1 172 ? -7.410 -14.030 -16.889 1.00 94.62 172 LEU A CA 1
ATOM 1335 C C . LEU A 1 172 ? -7.656 -12.605 -16.376 1.00 94.62 172 LEU A C 1
ATOM 1337 O O . LEU A 1 172 ? -7.505 -12.355 -15.185 1.00 94.62 172 LEU A O 1
ATOM 1341 N N . GLU A 1 173 ? -8.119 -11.687 -17.230 1.00 92.44 173 GLU A N 1
ATOM 1342 C CA . GLU A 1 173 ? -8.493 -10.325 -16.822 1.00 92.44 173 GLU A CA 1
ATOM 1343 C C . GLU A 1 173 ? -9.665 -10.324 -15.826 1.00 92.44 173 GLU A C 1
ATOM 1345 O O . GLU A 1 173 ? -9.648 -9.574 -14.849 1.00 92.44 173 GLU A O 1
ATOM 1350 N N . LYS A 1 174 ? -10.676 -11.183 -16.023 1.00 96.25 174 LYS A N 1
ATOM 1351 C CA . LYS A 1 174 ? -11.788 -11.342 -15.068 1.00 96.25 174 LYS A CA 1
ATOM 1352 C C . LYS A 1 174 ? -11.326 -11.936 -13.737 1.00 96.25 174 LYS A C 1
ATOM 1354 O O . LYS A 1 174 ? -11.781 -11.474 -12.694 1.00 96.25 174 LYS A O 1
ATOM 1359 N N . ALA A 1 175 ? -10.427 -12.918 -13.761 1.00 96.25 175 ALA A N 1
ATOM 1360 C CA . ALA A 1 175 ? -9.844 -13.507 -12.559 1.00 96.25 175 ALA A CA 1
ATOM 1361 C C . ALA A 1 175 ? -8.972 -12.496 -11.790 1.00 96.25 175 ALA A C 1
ATOM 1363 O O . ALA A 1 175 ? -9.121 -12.363 -10.576 1.00 96.25 175 ALA A O 1
ATOM 1364 N N . ALA A 1 176 ? -8.153 -11.708 -12.497 1.00 93.25 176 ALA A N 1
ATOM 1365 C CA . ALA A 1 176 ? -7.296 -10.670 -11.920 1.00 93.25 176 ALA A CA 1
ATOM 1366 C C . ALA A 1 176 ? -8.081 -9.555 -11.214 1.00 93.25 176 ALA A C 1
ATOM 1368 O O . ALA A 1 176 ? -7.595 -8.986 -10.242 1.00 93.25 176 ALA A O 1
ATOM 1369 N N . ARG A 1 177 ? -9.315 -9.264 -11.652 1.00 92.50 177 ARG A N 1
ATOM 1370 C CA . ARG A 1 177 ? -10.213 -8.325 -10.952 1.00 92.50 177 ARG A CA 1
ATOM 1371 C C . ARG A 1 177 ? -10.717 -8.853 -9.606 1.00 92.50 177 ARG A C 1
ATOM 1373 O O . ARG A 1 177 ? -11.166 -8.050 -8.797 1.00 92.50 177 ARG A O 1
ATOM 1380 N N . ILE A 1 178 ? -10.696 -10.170 -9.385 1.00 92.88 178 ILE A N 1
ATOM 1381 C CA . ILE A 1 178 ? -11.121 -10.784 -8.119 1.00 92.88 178 ILE A CA 1
ATOM 1382 C C . ILE A 1 178 ? -9.912 -10.976 -7.201 1.00 92.88 178 ILE A C 1
ATOM 1384 O O . ILE A 1 178 ? -9.935 -10.500 -6.070 1.00 92.88 178 ILE A O 1
ATOM 1388 N N . LEU A 1 179 ? -8.862 -11.648 -7.688 1.00 94.06 179 LEU A N 1
ATOM 1389 C CA . LEU A 1 179 ? -7.634 -11.926 -6.936 1.00 94.06 179 LEU A CA 1
ATOM 1390 C C . LEU A 1 179 ? -6.398 -11.598 -7.796 1.00 94.06 179 LEU A C 1
ATOM 1392 O O . LEU A 1 179 ? -5.874 -12.485 -8.469 1.00 94.06 179 LEU A O 1
ATOM 1396 N N . PRO A 1 180 ? -5.902 -10.347 -7.794 1.00 88.88 180 PRO A N 1
ATOM 1397 C CA . PRO A 1 180 ? -4.811 -9.926 -8.684 1.00 88.88 180 PRO A CA 1
ATOM 1398 C C . PRO A 1 180 ? -3.458 -10.579 -8.367 1.00 88.88 180 PRO A C 1
ATOM 1400 O O . PRO A 1 180 ? -2.599 -10.673 -9.240 1.00 88.88 180 PRO A O 1
ATOM 1403 N N . HIS A 1 181 ? -3.264 -11.026 -7.126 1.00 87.44 181 HIS A N 1
ATOM 1404 C CA . HIS A 1 181 ? -1.994 -11.561 -6.627 1.00 87.44 181 HIS A CA 1
ATOM 1405 C C . HIS A 1 181 ? -2.051 -13.060 -6.317 1.00 87.44 181 HIS A C 1
ATOM 1407 O O . HIS A 1 181 ? -1.170 -13.576 -5.632 1.00 87.44 181 HIS A O 1
ATOM 1413 N N . ASP A 1 182 ? -3.088 -13.766 -6.775 1.00 93.31 182 ASP A N 1
ATOM 1414 C CA . ASP A 1 182 ? -3.169 -15.205 -6.547 1.00 93.31 182 ASP A CA 1
ATOM 1415 C C . ASP A 1 182 ? -2.060 -15.940 -7.337 1.00 93.31 182 ASP A C 1
ATOM 1417 O O . ASP A 1 182 ? -1.890 -15.699 -8.539 1.00 93.31 182 ASP A O 1
ATOM 1421 N N . PRO A 1 183 ? -1.276 -16.826 -6.694 1.00 90.69 183 PRO A N 1
ATOM 1422 C CA . PRO A 1 183 ? -0.138 -17.482 -7.336 1.00 90.69 183 PRO A CA 1
ATOM 1423 C C . PRO A 1 183 ? -0.555 -18.383 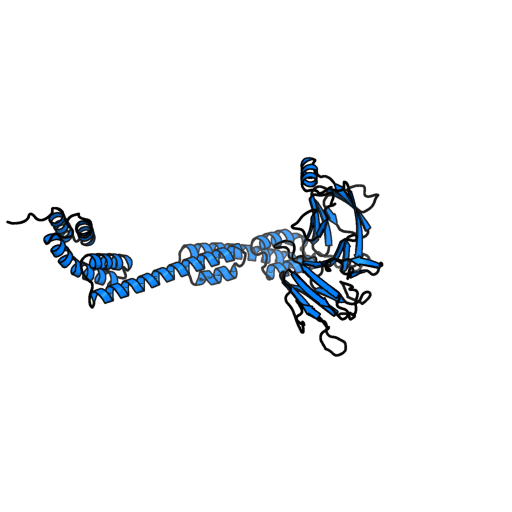-8.503 1.00 90.69 183 PRO A C 1
ATOM 1425 O O . PRO A 1 183 ? 0.200 -18.547 -9.461 1.00 90.69 183 PRO A O 1
ATOM 1428 N N . GLU A 1 184 ? -1.758 -18.957 -8.454 1.00 95.12 184 GLU A N 1
ATOM 1429 C CA . GLU A 1 184 ? -2.285 -19.822 -9.503 1.00 95.12 184 GLU A CA 1
ATOM 1430 C C . GLU A 1 184 ? -2.638 -19.012 -10.752 1.00 95.12 184 GLU A C 1
ATOM 1432 O O . GLU A 1 184 ? -2.319 -19.434 -11.866 1.00 95.12 184 GLU A O 1
ATOM 1437 N N . LEU A 1 185 ? -3.215 -17.819 -10.562 1.00 95.62 185 LEU A N 1
ATOM 1438 C CA . LEU A 1 185 ? -3.445 -16.852 -11.633 1.00 95.62 185 LEU A CA 1
ATOM 1439 C C . LEU A 1 185 ? -2.128 -16.407 -12.278 1.00 95.62 185 LEU A C 1
ATOM 1441 O O . LEU A 1 185 ? -2.023 -16.416 -13.503 1.00 95.62 185 LEU A O 1
ATOM 1445 N N . LEU A 1 186 ? -1.128 -16.027 -11.475 1.00 91.31 186 LEU A N 1
ATOM 1446 C CA . LEU A 1 186 ? 0.171 -15.567 -11.981 1.00 91.31 186 LEU A CA 1
ATOM 1447 C C . LEU A 1 186 ? 0.895 -16.664 -12.770 1.00 91.31 186 LEU A C 1
ATOM 1449 O O . LEU A 1 186 ? 1.426 -16.395 -13.849 1.00 91.31 186 LEU A O 1
ATOM 1453 N N . ARG A 1 187 ? 0.856 -17.911 -12.281 1.00 94.44 187 ARG A N 1
ATOM 1454 C CA . ARG A 1 187 ? 1.391 -19.075 -12.999 1.00 94.44 187 ARG A CA 1
ATOM 1455 C C . ARG A 1 187 ? 0.691 -19.270 -14.343 1.00 94.44 187 ARG A C 1
ATOM 1457 O O . ARG A 1 187 ? 1.360 -19.382 -15.365 1.00 94.44 187 ARG A O 1
ATOM 1464 N N . LEU A 1 188 ? -0.643 -19.252 -14.355 1.00 95.75 188 LEU A N 1
ATOM 1465 C CA . LEU A 1 188 ? -1.426 -19.450 -15.576 1.00 95.75 188 LEU A CA 1
ATOM 1466 C C . LEU A 1 188 ? -1.234 -18.300 -16.580 1.00 95.75 188 LEU A C 1
ATOM 1468 O O . LEU A 1 188 ? -1.221 -18.524 -17.787 1.00 95.75 188 LEU A O 1
ATOM 1472 N N . ALA A 1 189 ? -1.043 -17.070 -16.097 1.00 91.81 189 ALA A N 1
ATOM 1473 C CA . ALA A 1 189 ? -0.711 -15.920 -16.934 1.00 91.81 189 ALA A CA 1
ATOM 1474 C C . ALA A 1 189 ? 0.683 -16.047 -17.570 1.00 91.81 189 ALA A C 1
ATOM 1476 O O . ALA A 1 189 ? 0.857 -15.669 -18.729 1.00 91.81 189 ALA A O 1
ATOM 1477 N N . HIS A 1 190 ? 1.658 -16.603 -16.846 1.00 86.94 190 HIS A N 1
ATOM 1478 C CA . HIS A 1 190 ? 2.981 -16.904 -17.390 1.00 86.94 190 HIS A CA 1
ATOM 1479 C C . HIS A 1 190 ? 2.924 -18.016 -18.451 1.00 86.94 190 HIS A C 1
ATOM 1481 O O . HIS A 1 190 ? 3.470 -17.849 -19.537 1.00 86.94 190 HIS A O 1
ATOM 1487 N N . GLU A 1 191 ? 2.199 -19.107 -18.181 1.00 91.88 191 GLU A N 1
ATOM 1488 C CA . GLU A 1 191 ? 1.960 -20.197 -19.145 1.00 91.88 191 GLU A CA 1
ATOM 1489 C C . GLU A 1 191 ? 1.233 -19.709 -20.405 1.00 91.88 191 GLU A C 1
ATOM 1491 O O . GLU A 1 191 ? 1.552 -20.104 -21.524 1.00 91.88 191 GLU A O 1
ATOM 1496 N N . TRP A 1 192 ? 0.277 -18.795 -20.246 1.00 93.19 192 TRP A N 1
ATOM 1497 C CA . TRP A 1 192 ? -0.376 -18.142 -21.372 1.00 93.19 192 TRP A CA 1
ATOM 1498 C C . TRP A 1 192 ? 0.618 -17.332 -22.215 1.00 93.19 192 TRP A C 1
ATOM 1500 O O . TRP A 1 192 ? 0.623 -17.468 -23.437 1.00 93.19 192 TRP A O 1
ATOM 1510 N N . GLN A 1 193 ? 1.479 -16.526 -21.581 1.00 84.75 193 GLN A N 1
ATOM 1511 C CA . GLN A 1 193 ? 2.505 -15.741 -22.277 1.00 84.75 193 GLN A CA 1
ATOM 1512 C C . GLN A 1 193 ? 3.484 -16.628 -23.050 1.00 84.75 193 GLN A C 1
ATOM 1514 O O . GLN A 1 193 ? 3.831 -16.300 -24.185 1.00 84.75 193 GLN A O 1
ATOM 1519 N N . THR A 1 194 ? 3.905 -17.757 -22.478 1.00 85.06 194 THR A N 1
ATOM 1520 C CA . THR A 1 194 ? 4.800 -18.692 -23.171 1.00 85.06 194 THR A CA 1
ATOM 1521 C C . THR A 1 194 ? 4.102 -19.391 -24.337 1.00 85.06 194 THR A C 1
ATOM 1523 O O . THR A 1 194 ? 4.712 -19.540 -25.390 1.00 85.06 194 THR A O 1
ATOM 1526 N N . ALA A 1 195 ? 2.816 -19.736 -24.205 1.00 86.81 195 ALA A N 1
ATOM 1527 C CA . ALA A 1 195 ? 2.041 -20.394 -25.257 1.00 86.81 195 ALA A CA 1
ATOM 1528 C C . ALA A 1 195 ? 1.690 -19.480 -26.447 1.00 86.81 195 ALA A C 1
ATOM 1530 O O . ALA A 1 195 ? 1.612 -19.954 -27.580 1.00 86.81 195 ALA A O 1
ATOM 1531 N N . ILE A 1 196 ? 1.460 -18.179 -26.219 1.00 85.06 196 ILE A N 1
ATOM 1532 C CA . ILE A 1 196 ? 1.183 -17.215 -27.304 1.00 85.06 196 ILE A CA 1
ATOM 1533 C C . ILE A 1 196 ? 2.447 -16.656 -27.951 1.00 85.06 196 ILE A C 1
ATOM 1535 O O . ILE A 1 196 ? 2.365 -16.109 -29.049 1.00 85.06 196 ILE A O 1
ATOM 1539 N N . THR A 1 197 ? 3.594 -16.743 -27.274 1.00 74.12 197 THR A N 1
ATOM 1540 C CA . THR A 1 197 ? 4.868 -16.319 -27.852 1.00 74.12 197 THR A CA 1
ATOM 1541 C C . THR A 1 197 ? 5.296 -17.407 -28.830 1.00 74.12 197 THR A C 1
ATOM 1543 O O . THR A 1 197 ? 5.645 -18.501 -28.389 1.00 74.12 197 THR A O 1
ATOM 1546 N N . PRO A 1 198 ? 5.250 -17.173 -30.154 1.00 56.00 198 PRO A N 1
ATOM 1547 C CA . PRO A 1 198 ? 5.633 -18.203 -31.102 1.00 56.00 198 PRO A CA 1
ATOM 1548 C C . PRO A 1 198 ? 7.081 -18.611 -30.826 1.00 56.00 198 PRO A C 1
ATOM 1550 O O . PRO A 1 198 ? 7.977 -17.764 -30.794 1.00 56.00 198 PRO A O 1
ATOM 1553 N N . ALA A 1 199 ? 7.309 -19.914 -30.651 1.00 48.53 199 ALA A N 1
ATOM 1554 C CA . ALA A 1 199 ? 8.634 -20.506 -30.734 1.00 48.53 199 ALA A CA 1
ATOM 1555 C C . ALA A 1 199 ? 9.110 -20.332 -32.181 1.00 48.53 199 ALA A C 1
ATOM 1557 O O . ALA A 1 199 ? 8.914 -21.202 -33.022 1.00 48.53 199 ALA A O 1
ATOM 1558 N N . ASN A 1 200 ? 9.637 -19.153 -32.503 1.00 37.72 200 ASN A N 1
ATOM 1559 C CA . ASN A 1 200 ? 10.162 -18.845 -33.818 1.00 37.72 200 ASN A CA 1
ATOM 1560 C C . ASN A 1 200 ? 11.681 -19.073 -33.787 1.00 37.72 200 ASN A C 1
ATOM 1562 O O . ASN A 1 200 ? 12.414 -18.172 -33.373 1.00 37.72 200 ASN A O 1
ATOM 1566 N N . PRO A 1 201 ? 12.194 -20.245 -34.212 1.00 41.47 201 PRO A N 1
ATOM 1567 C CA . PRO A 1 201 ? 13.634 -20.508 -34.247 1.00 41.47 201 PRO A CA 1
ATOM 1568 C C . PRO A 1 201 ? 14.375 -19.683 -35.318 1.00 41.47 201 PRO A C 1
ATOM 1570 O O . PRO A 1 201 ? 15.592 -19.805 -35.448 1.00 41.47 201 PRO A O 1
ATOM 1573 N N . LEU A 1 202 ? 13.672 -18.835 -36.081 1.00 37.34 202 LEU A N 1
ATOM 1574 C CA . LEU A 1 202 ? 14.233 -18.051 -37.184 1.00 37.34 202 LEU A CA 1
ATOM 1575 C C . LEU A 1 202 ? 14.089 -16.529 -37.041 1.00 37.34 202 LEU A C 1
ATOM 1577 O O . LEU A 1 202 ? 14.547 -15.807 -37.924 1.00 37.34 202 LEU A O 1
ATOM 1581 N N . SER A 1 203 ? 13.594 -16.004 -35.914 1.00 38.38 203 SER A N 1
ATOM 1582 C CA . SER A 1 203 ? 13.764 -14.575 -35.588 1.00 38.38 203 SER A CA 1
ATOM 1583 C C . SER A 1 203 ? 15.179 -14.306 -35.056 1.00 38.38 203 SER A C 1
ATOM 1585 O O . SER A 1 203 ? 15.382 -13.873 -33.925 1.00 38.38 203 SER A O 1
ATOM 1587 N N . ARG A 1 204 ? 16.185 -14.564 -35.901 1.00 38.41 204 ARG A N 1
ATOM 1588 C CA . ARG A 1 204 ? 17.493 -13.914 -35.794 1.00 38.41 204 ARG A CA 1
ATOM 1589 C C . ARG A 1 204 ? 17.288 -12.440 -36.146 1.00 38.41 204 ARG A C 1
ATOM 1591 O O . ARG A 1 204 ? 16.840 -12.131 -37.244 1.00 38.41 204 ARG A O 1
ATOM 1598 N N . SER A 1 205 ? 17.659 -11.564 -35.214 1.00 39.25 205 SER A N 1
ATOM 1599 C CA . SER A 1 205 ? 17.622 -10.096 -35.300 1.00 39.25 205 SER A CA 1
ATOM 1600 C C . SER A 1 205 ? 16.331 -9.408 -34.830 1.00 39.25 205 SER A C 1
ATOM 1602 O O . SER A 1 205 ? 15.712 -8.625 -35.542 1.00 39.25 205 SER A O 1
ATOM 1604 N N . ALA A 1 206 ? 15.972 -9.621 -33.566 1.00 38.56 206 ALA A N 1
ATOM 1605 C CA . ALA A 1 206 ? 15.625 -8.490 -32.711 1.00 38.56 206 ALA A CA 1
ATOM 1606 C C . ALA A 1 206 ? 16.658 -8.507 -31.586 1.00 38.56 206 ALA A C 1
ATOM 1608 O O . ALA A 1 206 ? 16.793 -9.520 -30.901 1.00 38.56 206 ALA A O 1
ATOM 1609 N N . ALA A 1 207 ? 17.468 -7.453 -31.490 1.00 35.94 207 ALA A N 1
ATOM 1610 C CA . ALA A 1 207 ? 18.477 -7.312 -30.451 1.00 35.94 207 ALA A CA 1
ATOM 1611 C C . ALA A 1 207 ? 17.869 -7.675 -29.087 1.00 35.94 207 ALA A C 1
ATOM 1613 O O . ALA A 1 207 ? 16.741 -7.269 -28.794 1.00 35.94 207 ALA A O 1
ATOM 1614 N N . LEU A 1 208 ? 18.602 -8.444 -28.272 1.00 42.50 208 LEU A N 1
ATOM 1615 C CA . LEU A 1 208 ? 18.323 -8.519 -26.837 1.00 42.50 208 LEU A CA 1
ATOM 1616 C C . LEU A 1 208 ? 18.033 -7.084 -26.366 1.00 42.50 208 LEU A C 1
ATOM 1618 O O . LEU A 1 208 ? 18.809 -6.194 -26.733 1.00 42.50 208 LEU A O 1
ATOM 1622 N N . PRO A 1 209 ? 16.915 -6.816 -25.661 1.00 52.09 209 PRO A N 1
ATOM 1623 C CA . PRO A 1 209 ? 16.639 -5.469 -25.188 1.00 52.09 209 PRO A CA 1
ATOM 1624 C C . PRO A 1 209 ? 17.869 -5.011 -24.415 1.00 52.09 209 PRO A C 1
ATOM 1626 O O . PRO A 1 209 ? 18.357 -5.739 -23.548 1.00 52.09 209 PRO A O 1
ATOM 1629 N N . ALA A 1 210 ? 18.412 -3.862 -24.813 1.00 59.91 210 ALA A N 1
ATOM 1630 C CA . ALA A 1 210 ? 19.601 -3.309 -24.195 1.00 59.91 210 ALA A CA 1
ATOM 1631 C C . ALA A 1 210 ? 19.416 -3.314 -22.680 1.00 59.91 210 ALA A C 1
ATOM 1633 O O . ALA A 1 210 ? 18.358 -2.919 -22.173 1.00 59.91 210 ALA A O 1
ATOM 1634 N N . SER A 1 211 ? 20.419 -3.830 -21.976 1.00 80.50 211 SER A N 1
ATOM 1635 C CA . SER A 1 211 ? 20.323 -4.044 -20.535 1.00 80.50 211 SER A CA 1
ATOM 1636 C C . SER A 1 211 ? 20.260 -2.716 -19.785 1.00 80.50 211 SER A C 1
ATOM 1638 O O . SER A 1 211 ? 19.734 -2.661 -18.674 1.00 80.50 211 SER A O 1
ATOM 1640 N N . CYS A 1 212 ? 20.781 -1.657 -20.416 1.00 91.31 212 CYS A N 1
ATOM 1641 C CA . CYS A 1 212 ? 20.874 -0.307 -19.892 1.00 91.31 212 CYS A CA 1
ATOM 1642 C C . CYS A 1 212 ? 20.666 0.729 -21.005 1.00 91.31 212 CYS A C 1
ATOM 1644 O O . CYS A 1 212 ? 20.881 0.460 -22.189 1.00 91.31 212 CYS A O 1
ATOM 1646 N N . TRP A 1 213 ? 20.269 1.937 -20.606 1.00 94.12 213 TRP A N 1
ATOM 1647 C CA . TRP A 1 213 ? 20.003 3.045 -21.516 1.00 94.12 213 TRP A CA 1
ATOM 1648 C C . TRP A 1 213 ? 20.645 4.340 -21.018 1.00 94.12 213 TRP A C 1
ATOM 1650 O O . TRP A 1 213 ? 20.390 4.766 -19.896 1.00 94.12 213 TRP A O 1
ATOM 1660 N N . GLY A 1 214 ? 21.421 5.020 -21.857 1.00 95.25 214 GLY A N 1
ATOM 1661 C CA . GLY A 1 214 ? 21.787 6.416 -21.627 1.00 95.25 214 GLY A CA 1
ATOM 1662 C C . GLY A 1 214 ? 20.625 7.327 -22.022 1.00 95.25 214 GLY A C 1
ATOM 1663 O O . GLY A 1 214 ? 20.196 7.305 -23.175 1.00 95.25 214 GLY A O 1
ATOM 1664 N N . PHE A 1 215 ? 20.103 8.120 -21.083 1.00 95.75 215 PHE A N 1
ATOM 1665 C CA . PHE A 1 215 ? 19.077 9.131 -21.341 1.00 95.75 215 PHE A CA 1
ATOM 1666 C C . PHE A 1 215 ? 19.708 10.524 -21.403 1.00 95.75 215 PHE A C 1
ATOM 1668 O O . PHE A 1 215 ? 19.880 11.200 -20.381 1.00 95.75 215 PHE A O 1
ATOM 1675 N N . GLY A 1 216 ? 20.055 10.948 -22.622 1.00 93.56 216 GLY A N 1
ATOM 1676 C CA . GLY A 1 216 ? 20.772 12.197 -22.866 1.00 93.56 216 GLY A CA 1
ATOM 1677 C C . GLY A 1 216 ? 22.051 12.273 -22.023 1.00 93.56 216 GLY A C 1
ATOM 1678 O O . GLY A 1 216 ? 22.679 11.248 -21.790 1.00 93.56 216 GLY A O 1
ATOM 1679 N N . PRO A 1 217 ? 22.428 13.456 -21.521 1.00 93.69 217 PRO A N 1
ATOM 1680 C CA . PRO A 1 217 ? 23.481 13.600 -20.515 1.00 93.69 217 PRO A CA 1
ATOM 1681 C C . PRO A 1 217 ? 22.966 13.444 -19.069 1.00 93.69 217 PRO A C 1
ATOM 1683 O O . PRO A 1 217 ? 23.702 13.700 -18.117 1.00 93.69 217 PRO A O 1
ATOM 1686 N N . TRP A 1 218 ? 21.687 13.108 -18.869 1.00 95.69 218 TRP A N 1
ATOM 1687 C CA . TRP A 1 218 ? 21.023 13.301 -17.576 1.00 95.69 218 TRP A CA 1
ATOM 1688 C C . TRP A 1 218 ? 21.076 12.086 -16.661 1.00 95.69 218 TRP A C 1
ATOM 1690 O O . TRP A 1 218 ? 21.197 12.256 -15.445 1.00 95.69 218 TRP A O 1
ATOM 1700 N N . ALA A 1 219 ? 20.933 10.879 -17.212 1.00 97.25 219 ALA A N 1
ATOM 1701 C CA . ALA A 1 219 ? 20.876 9.665 -16.407 1.00 97.25 219 ALA A CA 1
ATOM 1702 C C . ALA A 1 219 ? 21.244 8.394 -17.179 1.00 97.25 219 ALA A C 1
ATOM 1704 O O . ALA A 1 219 ? 20.968 8.263 -18.370 1.00 97.25 219 ALA A O 1
ATOM 1705 N N . TRP A 1 220 ? 21.787 7.430 -16.440 1.00 97.56 220 TRP A N 1
ATOM 1706 C CA . TRP A 1 220 ? 21.933 6.039 -16.849 1.00 97.56 220 TRP A CA 1
ATOM 1707 C C . TRP A 1 220 ? 20.751 5.218 -16.321 1.00 97.56 220 TRP A C 1
ATOM 1709 O O . TRP A 1 220 ? 20.571 5.105 -15.112 1.00 97.56 220 TRP A O 1
ATOM 1719 N N . VAL A 1 221 ? 19.915 4.668 -17.192 1.00 96.62 221 VAL A N 1
ATOM 1720 C CA . VAL A 1 221 ? 18.663 3.990 -16.832 1.00 96.62 221 VAL A CA 1
ATOM 1721 C C . VAL A 1 221 ? 18.837 2.477 -16.926 1.00 96.62 221 VAL A C 1
ATOM 1723 O O . VAL A 1 221 ? 19.201 1.953 -17.977 1.00 96.62 221 VAL A O 1
ATOM 1726 N N . VAL A 1 222 ? 18.537 1.765 -15.839 1.00 95.50 222 VAL A N 1
ATOM 1727 C CA . VAL A 1 222 ? 18.687 0.307 -15.738 1.00 95.50 222 VAL A CA 1
ATOM 1728 C C . VAL A 1 222 ? 17.336 -0.342 -15.409 1.00 95.50 222 VAL A C 1
ATOM 1730 O O . VAL A 1 222 ? 16.904 -0.288 -14.254 1.00 95.50 222 VAL A O 1
ATOM 1733 N N . PRO A 1 223 ? 16.645 -0.954 -16.390 1.00 93.00 223 PRO A N 1
ATOM 1734 C CA . PRO A 1 223 ? 15.358 -1.628 -16.205 1.00 93.00 223 PRO A CA 1
ATOM 1735 C C . PRO A 1 223 ? 15.507 -3.081 -15.707 1.00 93.00 223 PRO A C 1
ATOM 1737 O O . PRO A 1 223 ? 14.882 -3.992 -16.249 1.00 93.00 223 PRO A O 1
ATOM 1740 N N . ALA A 1 224 ? 16.341 -3.324 -14.692 1.00 90.00 224 ALA A N 1
ATOM 1741 C CA . ALA A 1 224 ? 16.583 -4.662 -14.143 1.00 90.00 224 ALA A CA 1
ATOM 1742 C C . ALA A 1 224 ? 16.282 -4.726 -12.639 1.00 90.00 224 ALA A C 1
ATOM 1744 O O . ALA A 1 224 ? 16.471 -3.750 -11.912 1.00 90.00 224 ALA A O 1
ATOM 1745 N N . SER A 1 225 ? 15.816 -5.887 -12.169 1.00 90.12 225 SER A N 1
ATOM 1746 C CA . SER A 1 225 ? 15.580 -6.150 -10.742 1.00 90.12 225 SER A CA 1
ATOM 1747 C C . SER A 1 225 ? 16.867 -6.473 -9.980 1.00 90.12 225 SER A C 1
ATOM 1749 O O . SER A 1 225 ? 16.948 -6.210 -8.786 1.00 90.12 225 SER A O 1
ATOM 1751 N N . GLU A 1 226 ? 17.883 -7.015 -10.654 1.00 94.50 226 GLU A N 1
ATOM 1752 C CA . GLU A 1 226 ? 19.237 -7.187 -10.122 1.00 94.50 226 GLU A CA 1
ATOM 1753 C C . GLU A 1 226 ? 20.206 -6.360 -10.969 1.00 94.50 226 GLU A C 1
ATOM 1755 O O . GLU A 1 226 ? 20.277 -6.519 -12.188 1.00 94.50 226 GLU A O 1
ATOM 1760 N N . VAL A 1 227 ? 20.931 -5.453 -10.317 1.00 96.19 227 VAL A N 1
ATOM 1761 C CA . VAL A 1 227 ? 21.830 -4.496 -10.966 1.00 96.19 227 VAL A CA 1
ATOM 1762 C C . VAL A 1 227 ? 23.228 -4.651 -10.394 1.00 96.19 227 VAL A C 1
ATOM 1764 O O . VAL A 1 227 ? 23.444 -4.425 -9.204 1.00 96.19 227 VAL A O 1
ATOM 1767 N N . LEU A 1 228 ? 24.191 -5.009 -11.237 1.00 97.44 228 LEU A N 1
ATOM 1768 C CA . LEU A 1 228 ? 25.590 -5.158 -10.867 1.00 97.44 228 LEU A CA 1
ATOM 1769 C C . LEU A 1 228 ? 26.348 -3.845 -11.079 1.00 97.44 228 LEU A C 1
ATOM 1771 O O . LEU A 1 228 ? 26.352 -3.265 -12.166 1.00 97.44 228 LEU A O 1
ATOM 1775 N N . LEU A 1 229 ? 27.014 -3.407 -10.017 1.00 97.75 229 LEU A N 1
ATOM 1776 C CA . LEU A 1 229 ? 27.901 -2.254 -9.973 1.00 97.75 229 LEU A CA 1
ATOM 1777 C C . LEU A 1 229 ? 29.345 -2.752 -10.040 1.00 97.75 229 LEU A C 1
ATOM 1779 O O . LEU A 1 229 ? 29.744 -3.649 -9.284 1.00 97.75 229 LEU A O 1
ATOM 1783 N N . GLY A 1 230 ? 30.154 -2.161 -10.909 1.00 96.69 230 GLY A N 1
ATOM 1784 C CA . GLY A 1 230 ? 31.504 -2.657 -11.135 1.00 96.69 230 GLY A CA 1
ATOM 1785 C C . GLY A 1 230 ? 32.354 -1.732 -11.981 1.00 96.69 230 GLY A C 1
ATOM 1786 O O . GLY A 1 230 ? 31.961 -0.609 -12.292 1.00 96.69 230 GLY A O 1
ATOM 1787 N N . ARG A 1 231 ? 33.545 -2.211 -12.328 1.00 95.06 231 ARG A N 1
ATOM 1788 C CA . ARG A 1 231 ? 34.488 -1.475 -13.167 1.00 95.06 231 ARG A CA 1
ATOM 1789 C C . ARG A 1 231 ? 33.967 -1.371 -14.616 1.00 95.06 231 ARG A C 1
ATOM 1791 O O . ARG A 1 231 ? 33.328 -2.308 -15.094 1.00 95.06 231 ARG A O 1
ATOM 1798 N N . PRO A 1 232 ? 34.235 -0.263 -15.334 1.00 92.62 232 PRO A N 1
ATOM 1799 C CA . PRO A 1 232 ? 33.784 -0.095 -16.712 1.00 92.62 232 PRO A CA 1
ATOM 1800 C C . PRO A 1 232 ? 34.420 -1.123 -17.655 1.00 92.62 232 PRO A C 1
ATOM 1802 O O . PRO A 1 232 ? 35.597 -1.447 -17.511 1.00 92.62 232 PRO A O 1
ATOM 1805 N N . GLY A 1 233 ? 33.643 -1.604 -18.630 1.00 87.38 233 GLY A N 1
ATOM 1806 C CA . GLY A 1 233 ? 34.086 -2.573 -19.643 1.00 87.38 233 GLY A CA 1
ATOM 1807 C C . GLY A 1 233 ? 34.028 -4.043 -19.214 1.00 87.38 233 GLY A C 1
ATOM 1808 O O . GLY A 1 233 ? 34.358 -4.922 -20.006 1.00 87.38 233 GLY A O 1
ATOM 1809 N N . GLU A 1 234 ? 33.602 -4.330 -17.985 1.00 92.00 234 GLU A N 1
ATOM 1810 C CA . GLU A 1 234 ? 33.604 -5.687 -17.437 1.00 92.00 234 GLU A CA 1
ATOM 1811 C C . GLU A 1 234 ? 32.311 -6.457 -17.774 1.00 92.00 234 GLU A C 1
ATOM 1813 O O . GLU A 1 234 ? 31.208 -5.916 -17.624 1.00 92.00 234 GLU A O 1
ATOM 1818 N N . PRO A 1 235 ? 32.395 -7.741 -18.180 1.00 88.00 235 PRO A N 1
ATOM 1819 C CA . PRO A 1 235 ? 31.227 -8.519 -18.586 1.00 88.00 235 PRO A CA 1
ATOM 1820 C C . PRO A 1 235 ? 30.158 -8.675 -17.493 1.00 88.00 235 PRO A C 1
ATOM 1822 O O . PRO A 1 235 ? 30.387 -9.249 -16.417 1.00 88.00 235 PRO A O 1
ATOM 1825 N N . GLY A 1 236 ? 28.940 -8.241 -17.823 1.00 88.50 236 GLY A N 1
ATOM 1826 C CA . GLY A 1 236 ? 27.757 -8.350 -16.967 1.00 88.50 236 GLY A CA 1
ATOM 1827 C C . GLY A 1 236 ? 27.595 -7.221 -15.946 1.00 88.50 236 GLY A C 1
ATOM 1828 O O . GLY A 1 236 ? 26.675 -7.295 -15.139 1.00 88.50 236 GLY A O 1
ATOM 1829 N N . VAL A 1 237 ? 28.455 -6.197 -15.962 1.00 93.81 237 VAL A N 1
ATOM 1830 C CA . VAL A 1 237 ? 28.264 -4.971 -15.175 1.00 93.81 237 VAL A CA 1
ATOM 1831 C C . VAL A 1 237 ? 27.254 -4.067 -15.876 1.00 93.81 237 VAL A C 1
ATOM 1833 O O . VAL A 1 237 ? 27.526 -3.568 -16.963 1.00 93.81 237 VAL A O 1
ATOM 1836 N N . GLN A 1 238 ? 26.105 -3.826 -15.244 1.00 95.69 238 GLN A N 1
ATOM 1837 C CA . GLN A 1 238 ? 25.085 -2.910 -15.769 1.00 95.69 238 GLN A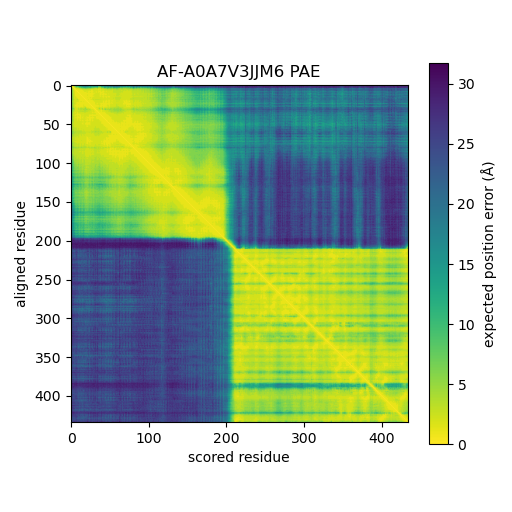 CA 1
ATOM 1838 C C . GLN A 1 238 ? 25.387 -1.447 -15.439 1.00 95.69 238 GLN A C 1
ATOM 1840 O O . GLN A 1 238 ? 25.032 -0.556 -16.203 1.00 95.69 238 GLN A O 1
ATOM 1845 N N . VAL A 1 239 ? 26.026 -1.168 -14.301 1.00 96.81 239 VAL A N 1
ATOM 1846 C CA . VAL A 1 239 ? 26.392 0.200 -13.910 1.00 96.81 239 VAL A CA 1
ATOM 1847 C C . VAL A 1 239 ? 27.914 0.300 -13.842 1.00 96.81 239 VAL A C 1
ATOM 1849 O O . VAL A 1 239 ? 28.512 -0.050 -12.816 1.00 96.81 239 VAL A O 1
ATOM 1852 N N . PRO A 1 240 ? 28.553 0.747 -14.935 1.00 96.00 240 PRO A N 1
ATOM 1853 C CA . PRO A 1 240 ? 29.999 0.894 -15.001 1.00 96.00 240 PRO A CA 1
ATOM 1854 C C . PRO A 1 240 ? 30.433 2.136 -14.222 1.00 96.00 240 PRO A C 1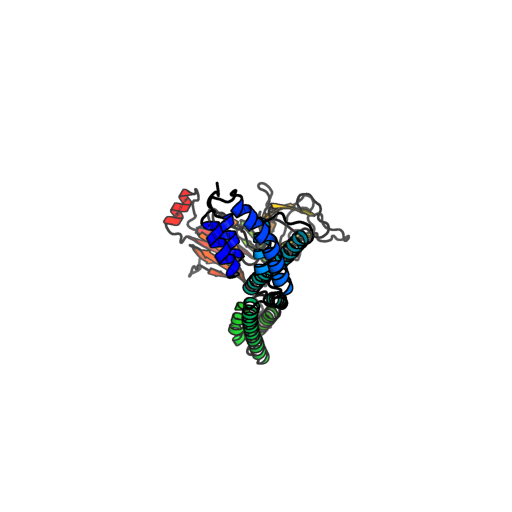
ATOM 1856 O O . PRO A 1 240 ? 30.235 3.261 -14.674 1.00 96.00 240 PRO A O 1
ATOM 1859 N N . LEU A 1 241 ? 31.022 1.945 -13.046 1.00 96.25 241 LEU A N 1
ATOM 1860 C CA . LEU A 1 241 ? 31.420 3.022 -12.145 1.00 96.25 241 LEU A CA 1
ATOM 1861 C C . LEU A 1 241 ? 32.932 3.279 -12.204 1.00 96.25 241 LEU A C 1
ATOM 1863 O O . LEU A 1 241 ? 33.742 2.354 -12.202 1.00 96.25 241 LEU A O 1
ATOM 1867 N N . ALA A 1 242 ? 33.332 4.543 -12.210 1.00 92.50 242 ALA A N 1
ATOM 1868 C CA . ALA A 1 242 ? 34.716 4.966 -12.085 1.00 92.50 242 ALA A CA 1
ATOM 1869 C C . ALA A 1 242 ? 35.238 4.773 -10.649 1.00 92.50 242 ALA A C 1
ATOM 1871 O O . ALA A 1 242 ? 34.491 4.869 -9.676 1.00 92.50 242 ALA A O 1
ATOM 1872 N N . GLY A 1 243 ? 36.547 4.549 -10.514 1.00 89.25 243 GLY A N 1
ATOM 1873 C CA . GLY A 1 243 ? 37.231 4.444 -9.222 1.00 89.25 243 GLY A CA 1
ATOM 1874 C C . GLY A 1 243 ? 37.917 3.099 -8.996 1.00 89.25 243 GLY A C 1
ATOM 1875 O O . GLY A 1 243 ? 38.007 2.259 -9.893 1.00 89.25 243 GLY A O 1
ATOM 1876 N N . GLY A 1 244 ? 38.429 2.897 -7.779 1.00 91.94 244 GLY A N 1
ATOM 1877 C CA . GLY A 1 244 ? 39.125 1.670 -7.380 1.00 91.94 244 GLY A CA 1
ATOM 1878 C C . GLY A 1 244 ? 38.160 0.527 -7.078 1.00 91.94 244 GLY A C 1
ATOM 1879 O O . GLY A 1 244 ? 38.070 0.059 -5.942 1.00 91.94 244 GLY A O 1
ATOM 1880 N N . LEU A 1 245 ? 37.409 0.117 -8.100 1.00 95.81 245 LEU A N 1
ATOM 1881 C CA . LEU A 1 245 ? 36.406 -0.940 -8.045 1.00 95.81 245 LEU A CA 1
ATOM 1882 C C . LEU A 1 245 ? 36.941 -2.230 -8.669 1.00 95.81 245 LEU A C 1
ATOM 1884 O O . LEU A 1 245 ? 37.815 -2.227 -9.545 1.00 95.81 245 LEU A O 1
ATOM 1888 N N . ARG A 1 246 ? 36.390 -3.354 -8.211 1.00 95.06 246 ARG A N 1
ATOM 1889 C CA . ARG A 1 246 ? 36.600 -4.665 -8.837 1.00 95.06 246 ARG A CA 1
ATOM 1890 C C . ARG A 1 246 ? 35.673 -4.826 -10.039 1.00 95.06 246 ARG A C 1
ATOM 1892 O O . ARG A 1 246 ? 34.754 -4.027 -10.217 1.00 95.06 246 ARG A O 1
ATOM 1899 N N . ALA A 1 247 ? 35.907 -5.873 -10.829 1.00 93.19 247 ALA A N 1
ATOM 1900 C CA . ALA A 1 247 ? 35.069 -6.187 -11.980 1.00 93.19 247 ALA A CA 1
ATOM 1901 C C . ALA A 1 247 ? 33.593 -6.280 -11.585 1.00 93.19 247 ALA A C 1
ATOM 1903 O O . ALA A 1 247 ? 32.756 -5.581 -12.135 1.00 93.19 247 ALA A O 1
ATOM 1904 N N . ARG A 1 248 ? 33.298 -7.043 -10.531 1.00 95.62 248 ARG A N 1
ATOM 1905 C CA . ARG A 1 248 ? 31.985 -7.111 -9.884 1.00 95.62 248 ARG A CA 1
ATOM 1906 C C . ARG A 1 248 ? 32.163 -6.653 -8.447 1.00 95.62 248 ARG A C 1
ATOM 1908 O O . ARG A 1 248 ? 32.848 -7.329 -7.685 1.00 95.62 248 ARG A O 1
ATOM 1915 N N . HIS A 1 249 ? 31.650 -5.480 -8.095 1.00 97.50 249 HIS A N 1
ATOM 1916 C CA . HIS A 1 249 ? 31.958 -4.867 -6.802 1.00 97.50 249 HIS A CA 1
ATOM 1917 C C . HIS A 1 249 ? 30.793 -4.962 -5.819 1.00 97.50 249 HIS A C 1
ATOM 1919 O O . HIS A 1 249 ? 30.964 -5.366 -4.671 1.00 97.50 249 HIS A O 1
ATOM 1925 N N . ALA A 1 250 ? 29.591 -4.628 -6.269 1.00 98.19 250 ALA A N 1
ATOM 1926 C CA . ALA A 1 250 ? 28.378 -4.748 -5.476 1.00 98.19 250 ALA A CA 1
ATOM 1927 C C . ALA A 1 250 ? 27.196 -5.015 -6.400 1.00 98.19 250 ALA A C 1
ATOM 1929 O O . ALA A 1 250 ? 27.249 -4.696 -7.583 1.00 98.19 250 ALA A O 1
ATOM 1930 N N . ARG A 1 251 ? 26.117 -5.568 -5.861 1.00 97.81 251 ARG A N 1
ATOM 1931 C CA . ARG A 1 251 ? 24.838 -5.677 -6.561 1.00 97.81 251 ARG A CA 1
ATOM 1932 C C . ARG A 1 251 ? 23.742 -5.001 -5.760 1.00 97.81 251 ARG A C 1
ATOM 1934 O O . ARG A 1 251 ? 23.752 -5.043 -4.528 1.00 97.81 251 ARG A O 1
ATOM 1941 N N . ILE A 1 252 ? 22.799 -4.404 -6.469 1.00 98.12 252 ILE A N 1
ATOM 1942 C CA . ILE A 1 252 ? 21.552 -3.904 -5.911 1.00 98.12 252 ILE A CA 1
ATOM 1943 C C . ILE A 1 252 ? 20.441 -4.840 -6.367 1.00 98.12 252 ILE A C 1
ATOM 1945 O O . ILE A 1 252 ? 20.235 -5.024 -7.564 1.00 98.12 252 ILE A O 1
ATOM 1949 N N . LEU A 1 253 ? 19.740 -5.428 -5.402 1.00 96.44 253 LEU A N 1
ATOM 1950 C CA . LEU A 1 253 ? 18.559 -6.245 -5.632 1.00 96.44 253 LEU A CA 1
ATOM 1951 C C . LEU A 1 253 ? 17.315 -5.433 -5.278 1.00 96.44 253 LEU A C 1
ATOM 1953 O O . LEU A 1 253 ? 17.216 -4.894 -4.172 1.00 96.44 253 LEU A O 1
ATOM 1957 N N . ARG A 1 254 ? 16.366 -5.380 -6.207 1.00 93.94 254 ARG A N 1
ATOM 1958 C CA . ARG A 1 254 ? 15.020 -4.864 -5.998 1.00 93.94 254 ARG A CA 1
ATOM 1959 C C . ARG A 1 254 ? 14.062 -6.035 -5.833 1.00 93.94 254 ARG A C 1
ATOM 1961 O O . ARG A 1 254 ? 13.901 -6.836 -6.750 1.00 93.94 254 ARG A O 1
ATOM 1968 N N . ASP A 1 255 ? 13.412 -6.099 -4.681 1.00 88.19 255 ASP A N 1
ATOM 1969 C CA . ASP A 1 255 ? 12.432 -7.133 -4.356 1.00 88.19 255 ASP A CA 1
ATOM 1970 C C . ASP A 1 255 ? 11.246 -6.506 -3.618 1.00 88.19 255 ASP A C 1
ATOM 1972 O O . ASP A 1 255 ? 11.434 -5.810 -2.621 1.00 88.19 255 ASP A O 1
ATOM 1976 N N . ALA A 1 256 ? 10.032 -6.696 -4.141 1.00 81.38 256 ALA A N 1
ATOM 1977 C CA . ALA A 1 256 ? 8.785 -6.160 -3.581 1.00 81.38 256 ALA A CA 1
ATOM 1978 C C . ALA A 1 256 ? 8.841 -4.661 -3.183 1.00 81.38 256 ALA A C 1
ATOM 1980 O O . ALA A 1 256 ? 8.312 -4.256 -2.149 1.00 81.38 256 ALA A O 1
ATOM 1981 N N . GLY A 1 257 ? 9.514 -3.826 -3.986 1.00 81.81 257 GLY A N 1
ATOM 1982 C CA . GLY A 1 257 ? 9.680 -2.387 -3.724 1.00 81.81 257 GLY A CA 1
ATOM 1983 C C . GLY A 1 257 ? 10.759 -2.031 -2.691 1.00 81.81 257 GLY A C 1
ATOM 1984 O O . GLY A 1 257 ? 10.993 -0.852 -2.433 1.00 81.81 257 GLY A O 1
ATOM 1985 N N . GLN A 1 258 ? 11.449 -3.021 -2.124 1.00 93.19 258 GLN A N 1
ATOM 1986 C CA . GLN A 1 258 ? 12.613 -2.832 -1.264 1.00 93.19 258 GLN A CA 1
ATOM 1987 C C . GLN A 1 258 ? 13.907 -2.940 -2.068 1.00 93.19 258 GLN A C 1
ATOM 1989 O O . GLN A 1 258 ? 14.008 -3.728 -3.008 1.00 93.19 258 GLN A O 1
ATOM 1994 N N . TYR A 1 259 ? 14.916 -2.178 -1.654 1.00 97.62 259 TYR A N 1
ATOM 1995 C CA . TYR A 1 259 ? 16.236 -2.169 -2.274 1.00 97.62 259 TYR A CA 1
ATOM 1996 C C . TYR A 1 259 ? 17.281 -2.698 -1.305 1.00 97.62 259 TYR A C 1
ATOM 1998 O O . TYR A 1 259 ? 17.382 -2.231 -0.173 1.00 97.62 259 TYR A O 1
ATOM 2006 N N . ARG A 1 260 ? 18.075 -3.670 -1.748 1.00 97.88 260 ARG A N 1
ATOM 2007 C CA . ARG A 1 260 ? 19.129 -4.292 -0.946 1.00 97.88 260 ARG A CA 1
ATOM 2008 C C . ARG A 1 260 ? 20.466 -4.173 -1.656 1.00 97.88 260 ARG A C 1
ATOM 2010 O O . ARG A 1 260 ? 20.585 -4.582 -2.806 1.00 97.88 260 ARG A O 1
ATOM 2017 N N . LEU A 1 261 ? 21.472 -3.651 -0.964 1.00 98.50 261 LEU A N 1
ATOM 2018 C CA . LEU A 1 261 ? 22.855 -3.601 -1.424 1.00 98.50 261 LEU A CA 1
ATOM 2019 C C . LEU A 1 261 ? 23.625 -4.803 -0.875 1.00 98.50 261 LEU A C 1
ATOM 2021 O O . LEU A 1 261 ? 23.645 -5.035 0.334 1.00 98.50 261 LEU A O 1
ATOM 2025 N N . ILE A 1 262 ? 24.271 -5.554 -1.762 1.00 98.31 262 ILE A N 1
ATOM 2026 C CA . ILE A 1 262 ? 25.036 -6.759 -1.430 1.00 98.31 262 ILE A CA 1
ATOM 2027 C C . ILE A 1 262 ? 26.449 -6.600 -2.011 1.00 98.31 262 ILE A C 1
ATOM 2029 O O . ILE A 1 262 ? 26.588 -6.516 -3.236 1.00 98.31 262 ILE A O 1
ATOM 2033 N N . PRO A 1 263 ? 27.508 -6.561 -1.185 1.00 98.19 263 PRO A N 1
ATOM 2034 C CA . PRO A 1 263 ? 28.883 -6.595 -1.673 1.00 98.19 263 PRO A CA 1
ATOM 2035 C C . PRO A 1 263 ? 29.152 -7.906 -2.418 1.00 98.19 263 PRO A C 1
ATOM 2037 O O . PRO A 1 263 ? 28.729 -8.977 -1.982 1.00 98.19 263 PRO A O 1
ATOM 2040 N N . CYS A 1 264 ? 29.865 -7.836 -3.540 1.00 97.19 264 CYS A N 1
ATOM 2041 C CA . CYS A 1 264 ? 30.371 -9.038 -4.201 1.00 97.19 264 CYS A CA 1
ATOM 2042 C C . CYS A 1 264 ? 31.590 -9.575 -3.445 1.00 97.19 264 CYS A C 1
ATOM 2044 O O . CYS A 1 264 ? 32.306 -8.805 -2.806 1.00 97.19 264 CYS A O 1
ATOM 2046 N N . LEU A 1 265 ? 31.841 -10.879 -3.532 1.00 96.12 265 LEU A N 1
ATOM 2047 C CA . LEU A 1 265 ? 33.074 -11.458 -3.008 1.00 96.12 265 LEU A CA 1
ATOM 2048 C C . LEU A 1 265 ? 34.227 -11.189 -3.971 1.00 96.12 265 LEU A C 1
ATOM 2050 O O . LEU A 1 265 ? 34.038 -11.133 -5.187 1.00 96.12 265 LEU A O 1
ATOM 2054 N N . ASP A 1 266 ? 35.410 -11.008 -3.412 1.00 92.00 266 ASP A N 1
ATOM 2055 C CA . ASP A 1 266 ? 36.641 -10.903 -4.160 1.00 92.00 266 ASP A CA 1
ATOM 2056 C C . ASP A 1 266 ? 37.271 -12.268 -4.471 1.00 92.00 266 ASP A C 1
ATOM 2058 O O . ASP A 1 266 ? 36.737 -13.315 -4.104 1.00 92.00 266 ASP A O 1
ATOM 2062 N N . ASP A 1 267 ? 38.420 -12.260 -5.152 1.00 90.50 267 ASP A N 1
ATOM 2063 C CA . ASP A 1 267 ? 39.126 -13.485 -5.561 1.00 90.50 267 ASP A CA 1
ATOM 2064 C C . ASP A 1 267 ? 39.617 -14.330 -4.367 1.00 90.50 267 ASP A C 1
ATOM 2066 O O . ASP A 1 267 ? 39.997 -15.486 -4.538 1.00 90.50 267 ASP A O 1
ATOM 2070 N N . HIS A 1 268 ? 39.606 -13.769 -3.153 1.00 92.94 268 HIS A N 1
ATOM 2071 C CA . HIS A 1 268 ? 39.952 -14.446 -1.904 1.00 92.94 268 HIS A CA 1
ATOM 2072 C C . HIS A 1 268 ? 38.713 -14.820 -1.074 1.00 92.94 268 HIS A C 1
ATOM 2074 O O . HIS A 1 268 ? 38.847 -15.312 0.046 1.00 92.94 268 HIS A O 1
ATOM 2080 N N . GLY A 1 269 ? 37.506 -14.599 -1.605 1.00 93.25 269 GLY A N 1
ATOM 2081 C CA . GLY A 1 269 ? 36.244 -14.871 -0.922 1.00 93.25 269 GLY A CA 1
ATOM 2082 C C . GLY A 1 269 ? 35.853 -13.827 0.130 1.00 93.25 269 GLY A C 1
ATOM 2083 O O . GLY A 1 269 ? 34.889 -14.049 0.860 1.00 93.25 269 GLY A O 1
ATOM 2084 N N . ALA A 1 270 ? 36.558 -12.696 0.224 1.00 95.25 270 ALA A N 1
ATOM 2085 C CA . ALA A 1 270 ? 36.224 -11.605 1.136 1.00 95.25 270 ALA A CA 1
ATOM 2086 C C . ALA A 1 270 ? 35.242 -10.616 0.476 1.00 95.25 270 ALA A C 1
ATOM 2088 O O . ALA A 1 270 ? 35.338 -10.364 -0.725 1.00 95.25 270 ALA A O 1
ATOM 2089 N N . PRO A 1 271 ? 34.289 -10.019 1.215 1.00 96.75 271 PRO A N 1
ATOM 2090 C CA . PRO A 1 271 ? 33.371 -9.039 0.643 1.00 96.75 271 PRO A CA 1
ATOM 2091 C C . PRO A 1 271 ? 34.116 -7.778 0.181 1.00 96.75 271 PRO A C 1
ATOM 2093 O O . PRO A 1 271 ? 34.976 -7.242 0.883 1.00 96.75 271 PRO A O 1
ATOM 2096 N N . CYS A 1 272 ? 33.749 -7.270 -0.995 1.00 97.50 272 CYS A N 1
ATOM 2097 C CA . CYS A 1 272 ? 34.235 -6.000 -1.520 1.00 97.50 272 CYS A CA 1
ATOM 2098 C C . CYS A 1 272 ? 33.949 -4.855 -0.542 1.00 97.50 272 CYS A C 1
ATOM 2100 O O . CYS A 1 272 ? 32.933 -4.834 0.155 1.00 97.50 272 CYS A O 1
ATOM 2102 N N . ARG A 1 273 ? 34.839 -3.858 -0.523 1.00 97.50 273 ARG A N 1
ATOM 210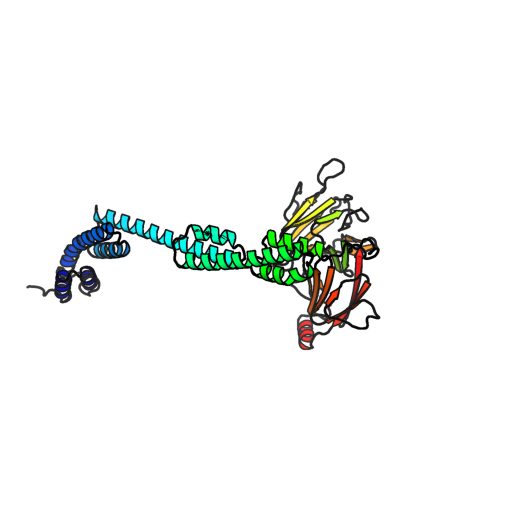3 C CA . ARG A 1 273 ? 34.729 -2.715 0.384 1.00 97.50 273 ARG A CA 1
ATOM 2104 C C . ARG A 1 273 ? 33.559 -1.807 0.003 1.00 97.50 273 ARG A C 1
ATOM 2106 O O . ARG A 1 273 ? 33.692 -0.941 -0.858 1.00 97.50 273 ARG A O 1
ATOM 2113 N N . VAL A 1 274 ? 32.451 -1.987 0.709 1.00 98.19 274 VAL A N 1
ATOM 2114 C CA . VAL A 1 274 ? 31.214 -1.220 0.567 1.00 98.19 274 VAL A CA 1
ATOM 2115 C C . VAL A 1 274 ? 30.831 -0.650 1.926 1.00 98.19 274 VAL A C 1
ATOM 2117 O O . VAL A 1 274 ? 30.871 -1.364 2.930 1.00 98.19 274 VAL A O 1
ATOM 2120 N N . THR A 1 275 ? 30.436 0.620 1.972 1.00 98.50 275 THR A N 1
ATOM 2121 C CA . THR A 1 275 ? 29.831 1.210 3.170 1.00 98.50 275 THR A CA 1
ATOM 2122 C C . THR A 1 275 ? 28.494 1.869 2.852 1.00 98.50 275 THR A C 1
ATOM 2124 O O . THR A 1 275 ? 28.293 2.390 1.755 1.00 98.50 275 THR A O 1
ATOM 2127 N N . VAL A 1 276 ? 27.582 1.842 3.824 1.00 98.44 276 VAL A N 1
ATOM 2128 C CA . VAL A 1 276 ? 26.310 2.574 3.808 1.00 98.44 276 VAL A CA 1
ATOM 2129 C C . VAL A 1 276 ? 26.258 3.436 5.062 1.00 98.44 276 VAL A C 1
ATOM 2131 O O . VAL A 1 276 ? 26.426 2.933 6.171 1.00 98.44 276 VAL A O 1
ATOM 2134 N N . ASN A 1 277 ? 26.096 4.749 4.898 1.00 97.88 277 ASN A N 1
ATOM 2135 C CA . ASN A 1 277 ? 26.136 5.734 5.984 1.00 97.88 277 ASN A CA 1
ATOM 2136 C C . ASN A 1 277 ? 27.400 5.606 6.860 1.00 97.88 277 ASN A C 1
ATOM 2138 O O . ASN A 1 277 ? 27.356 5.730 8.081 1.00 97.88 277 ASN A O 1
ATOM 2142 N N . GLY A 1 278 ? 28.540 5.310 6.224 1.00 97.62 278 GLY A N 1
ATOM 2143 C CA . GLY A 1 278 ? 29.832 5.105 6.889 1.00 97.62 278 GLY A CA 1
ATOM 2144 C C . GLY A 1 278 ? 30.016 3.731 7.546 1.00 97.62 278 GLY A C 1
ATOM 2145 O O . GLY A 1 278 ? 31.140 3.398 7.914 1.00 97.62 278 GLY A O 1
ATOM 2146 N N . GLN A 1 279 ? 28.966 2.911 7.642 1.00 98.25 279 GLN A N 1
ATOM 2147 C CA . GLN A 1 279 ? 29.035 1.567 8.214 1.00 98.25 279 GLN A CA 1
ATOM 2148 C C . GLN A 1 279 ? 29.431 0.536 7.149 1.00 98.25 279 GLN A C 1
ATOM 2150 O O . GLN A 1 279 ? 28.863 0.558 6.054 1.00 98.25 279 GLN A O 1
ATOM 2155 N N . PRO A 1 280 ? 30.387 -0.369 7.424 1.00 98.00 280 PRO A N 1
ATOM 2156 C CA . PRO A 1 280 ? 30.771 -1.411 6.479 1.00 98.00 280 PRO A CA 1
ATOM 2157 C C . PRO A 1 280 ? 29.634 -2.411 6.259 1.00 98.00 280 PRO A C 1
ATOM 2159 O O . PRO A 1 280 ? 29.004 -2.880 7.205 1.00 98.00 280 PRO A O 1
ATOM 2162 N N . VAL A 1 281 ? 29.402 -2.777 4.999 1.00 97.81 281 VAL A N 1
ATOM 2163 C CA . VAL A 1 281 ? 28.437 -3.814 4.623 1.00 97.81 281 VAL A CA 1
ATOM 2164 C C . VAL A 1 281 ? 29.203 -5.100 4.346 1.00 97.81 281 VAL A C 1
ATOM 2166 O O . VAL A 1 281 ? 30.026 -5.137 3.439 1.00 97.81 281 VAL A O 1
ATOM 2169 N N . LEU A 1 282 ? 28.934 -6.153 5.122 1.00 96.12 282 LEU A N 1
ATOM 2170 C CA . LEU A 1 282 ? 29.597 -7.457 4.963 1.00 96.12 282 LEU A CA 1
ATOM 2171 C C . LEU A 1 282 ? 28.748 -8.488 4.206 1.00 96.12 282 LEU A C 1
ATOM 2173 O O . LEU A 1 282 ? 29.299 -9.408 3.614 1.00 96.12 282 LEU A O 1
ATOM 2177 N N . GLN A 1 283 ? 27.417 -8.349 4.226 1.00 93.56 283 GLN A N 1
ATOM 2178 C CA . GLN A 1 283 ? 26.494 -9.295 3.587 1.00 93.56 283 GLN A CA 1
ATOM 2179 C C . GLN A 1 283 ? 25.376 -8.589 2.824 1.00 93.56 283 GLN A C 1
ATOM 2181 O O . GLN A 1 283 ? 25.326 -8.635 1.601 1.00 93.56 283 GLN A O 1
ATOM 2186 N N . THR A 1 284 ? 24.441 -7.947 3.518 1.00 97.19 284 THR A N 1
ATOM 2187 C CA . THR A 1 284 ? 23.307 -7.267 2.883 1.00 97.19 284 THR A CA 1
ATOM 2188 C C . THR A 1 284 ? 22.921 -6.057 3.713 1.00 97.19 284 THR A C 1
ATOM 2190 O O . THR A 1 284 ? 22.818 -6.156 4.932 1.00 97.19 284 THR A O 1
ATOM 2193 N N . ALA A 1 285 ? 22.696 -4.927 3.051 1.00 98.06 285 ALA A N 1
ATOM 2194 C CA . ALA A 1 285 ? 22.159 -3.718 3.657 1.00 98.06 285 ALA A CA 1
ATOM 2195 C C . ALA A 1 285 ? 20.854 -3.333 2.958 1.00 98.06 285 ALA A C 1
ATOM 2197 O O . ALA A 1 285 ? 20.800 -3.284 1.729 1.00 98.06 285 ALA A O 1
ATOM 2198 N N . LEU A 1 286 ? 19.803 -3.072 3.733 1.00 97.94 286 LEU A N 1
ATOM 2199 C CA . LEU A 1 286 ? 18.572 -2.477 3.218 1.00 97.94 286 LEU A CA 1
ATOM 2200 C C . LEU A 1 286 ? 18.828 -0.985 2.966 1.00 97.94 286 LEU A C 1
ATOM 2202 O O . LEU A 1 286 ? 19.337 -0.310 3.856 1.00 97.94 286 LEU A O 1
ATOM 2206 N N . LEU A 1 287 ? 18.491 -0.494 1.774 1.00 98.12 287 LEU A N 1
ATOM 2207 C CA . LEU A 1 287 ? 18.661 0.908 1.395 1.00 98.12 287 LEU A CA 1
ATOM 2208 C C . LEU A 1 287 ? 17.373 1.702 1.644 1.00 98.12 287 LEU A C 1
ATOM 2210 O O . LEU A 1 287 ? 16.296 1.333 1.167 1.00 98.12 287 LEU A O 1
ATOM 2214 N N . GLY A 1 288 ? 17.500 2.814 2.363 1.00 97.31 288 GLY A N 1
ATOM 2215 C CA . GLY A 1 288 ? 16.469 3.820 2.592 1.00 97.31 288 GLY A CA 1
ATOM 2216 C C . GLY A 1 288 ? 16.763 5.135 1.865 1.00 97.31 288 GLY A C 1
ATOM 2217 O O . GLY A 1 288 ? 17.899 5.435 1.497 1.00 97.31 288 GLY A O 1
ATOM 2218 N N . HIS A 1 289 ? 15.726 5.951 1.648 1.00 96.69 289 HIS A N 1
ATOM 2219 C CA . HIS A 1 289 ? 15.888 7.278 1.045 1.00 96.69 289 HIS A CA 1
ATOM 2220 C C . HIS A 1 289 ? 16.916 8.115 1.826 1.00 96.69 289 HIS A C 1
ATOM 2222 O O . HIS A 1 289 ? 16.739 8.367 3.013 1.00 96.69 289 HIS A O 1
ATOM 2228 N N . GLY A 1 290 ? 17.922 8.637 1.125 1.00 97.19 290 GLY A N 1
ATOM 2229 C CA . GLY A 1 290 ? 18.974 9.485 1.682 1.00 97.19 290 GLY A CA 1
ATOM 2230 C C . GLY A 1 290 ? 20.260 8.740 2.037 1.00 97.19 290 GLY A C 1
ATOM 2231 O O . GLY A 1 290 ? 21.246 9.403 2.350 1.00 97.19 290 GLY A O 1
ATOM 2232 N N . ASP A 1 291 ? 20.281 7.408 1.946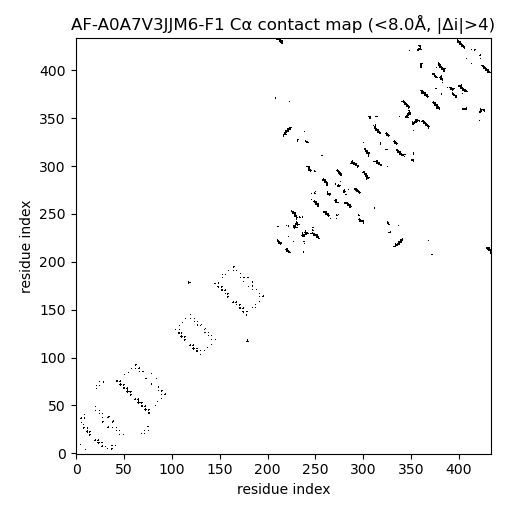 1.00 98.44 291 ASP A N 1
ATOM 2233 C CA . ASP A 1 291 ? 21.458 6.620 2.302 1.00 98.44 291 ASP A CA 1
ATOM 2234 C C . ASP A 1 291 ? 22.677 6.962 1.441 1.00 98.44 291 ASP A C 1
ATOM 2236 O O . ASP A 1 291 ? 22.614 7.031 0.211 1.00 98.44 291 ASP A O 1
ATOM 2240 N N . HIS A 1 292 ? 23.816 7.138 2.107 1.00 98.19 292 HIS A N 1
ATOM 2241 C CA . HIS A 1 292 ? 25.106 7.396 1.485 1.00 98.19 292 HIS A CA 1
ATOM 2242 C C . HIS A 1 292 ? 25.858 6.091 1.256 1.00 98.19 292 HIS A C 1
ATOM 2244 O O . HIS A 1 292 ? 26.285 5.446 2.209 1.00 98.19 292 HIS A O 1
ATOM 2250 N N . ILE A 1 293 ? 26.074 5.736 -0.003 1.00 98.19 293 ILE A N 1
ATOM 2251 C CA . ILE A 1 293 ? 26.794 4.532 -0.410 1.00 98.19 293 ILE A CA 1
ATOM 2252 C C . ILE A 1 293 ? 28.214 4.931 -0.816 1.00 98.19 293 ILE A C 1
ATOM 2254 O O . ILE A 1 293 ? 28.388 5.851 -1.613 1.00 98.19 293 ILE A O 1
ATOM 2258 N N . ALA A 1 294 ? 29.231 4.237 -0.307 1.00 97.56 294 ALA A N 1
ATOM 2259 C CA . ALA A 1 294 ? 30.602 4.361 -0.800 1.00 97.56 294 ALA A CA 1
ATOM 2260 C C . ALA A 1 294 ? 31.142 2.998 -1.247 1.00 97.56 294 ALA A C 1
ATOM 2262 O O . ALA A 1 294 ? 31.033 2.009 -0.520 1.00 97.56 294 ALA A O 1
ATOM 2263 N N . LEU A 1 295 ? 31.727 2.960 -2.444 1.00 97.44 295 LEU A N 1
ATOM 2264 C CA . LEU A 1 295 ? 32.219 1.745 -3.095 1.00 97.44 295 LEU A CA 1
ATOM 2265 C C . LEU A 1 295 ? 33.719 1.871 -3.393 1.00 97.44 295 LEU A C 1
ATOM 2267 O O . LEU A 1 295 ? 34.141 2.840 -4.021 1.00 97.44 295 LEU A O 1
ATOM 2271 N N . GLY A 1 296 ? 34.520 0.884 -2.994 1.00 95.56 296 GLY A N 1
ATOM 2272 C CA . GLY A 1 296 ? 35.940 0.785 -3.352 1.00 95.56 296 GLY A CA 1
ATOM 2273 C C . GLY A 1 296 ? 36.870 1.807 -2.688 1.00 95.56 296 GLY A C 1
ATOM 2274 O O . GLY A 1 296 ? 36.515 2.475 -1.714 1.00 95.56 296 GLY A O 1
ATOM 2275 N N . GLN A 1 297 ? 38.107 1.881 -3.197 1.00 92.44 297 GLN A N 1
ATOM 2276 C CA . GLN A 1 297 ? 39.133 2.846 -2.775 1.00 92.44 297 GLN A CA 1
ATOM 2277 C C . GLN A 1 297 ? 40.018 3.293 -3.954 1.00 92.44 297 GLN A C 1
ATOM 2279 O O . GLN A 1 297 ? 40.723 2.451 -4.505 1.00 92.44 297 GLN A O 1
ATOM 2284 N N . PRO A 1 298 ? 40.043 4.592 -4.319 1.00 90.94 298 PRO A N 1
ATOM 2285 C CA . PRO A 1 298 ? 39.285 5.691 -3.710 1.00 90.94 298 PRO A CA 1
ATOM 2286 C C . PRO A 1 298 ? 37.763 5.482 -3.834 1.00 90.94 298 PRO A C 1
ATOM 2288 O O . PRO A 1 298 ? 37.329 4.811 -4.773 1.00 90.94 298 PRO A O 1
ATOM 2291 N N . PRO A 1 299 ? 36.968 5.981 -2.868 1.00 92.00 299 PRO A N 1
ATOM 2292 C CA . PRO A 1 299 ? 35.544 5.681 -2.802 1.00 92.00 299 PRO A CA 1
ATOM 2293 C C . PRO A 1 299 ? 34.767 6.370 -3.928 1.00 92.00 299 PRO A C 1
ATOM 2295 O O . PRO A 1 299 ? 34.832 7.587 -4.084 1.00 92.00 299 PRO A O 1
ATOM 2298 N N . CYS A 1 300 ? 33.970 5.596 -4.660 1.00 95.25 300 CYS A N 1
ATOM 2299 C CA . CYS A 1 300 ? 32.873 6.108 -5.473 1.00 95.25 300 CYS A CA 1
ATOM 2300 C C . CYS A 1 300 ? 31.673 6.365 -4.551 1.00 95.25 300 CYS A C 1
ATOM 2302 O O . CYS A 1 300 ? 31.096 5.414 -4.016 1.00 95.25 300 CYS A O 1
ATOM 2304 N N . ALA A 1 301 ? 31.325 7.636 -4.339 1.00 95.88 301 ALA A N 1
ATOM 2305 C CA . ALA A 1 301 ? 30.251 8.051 -3.441 1.00 95.88 301 ALA A CA 1
ATOM 2306 C C . ALA A 1 301 ? 28.933 8.281 -4.198 1.00 95.88 301 ALA A C 1
ATOM 2308 O O . ALA A 1 301 ? 28.885 9.004 -5.191 1.00 95.88 301 ALA A O 1
ATOM 2309 N N . LEU A 1 302 ? 27.854 7.684 -3.698 1.00 97.62 302 LEU A N 1
ATOM 2310 C CA . LEU A 1 302 ? 26.503 7.776 -4.246 1.00 97.62 302 LEU A CA 1
ATOM 2311 C C . LEU A 1 302 ? 25.499 8.055 -3.121 1.00 97.62 302 LEU A C 1
ATOM 2313 O O . LEU A 1 302 ? 25.729 7.718 -1.959 1.00 97.62 302 LEU A O 1
ATOM 2317 N N . VAL A 1 303 ? 24.366 8.656 -3.463 1.00 98.19 303 VAL A N 1
ATOM 2318 C CA . VAL A 1 303 ? 23.222 8.859 -2.572 1.00 98.19 303 VAL A CA 1
ATOM 2319 C C . VAL A 1 303 ? 22.025 8.125 -3.152 1.00 98.19 303 VAL A C 1
ATOM 2321 O O . VAL A 1 303 ? 21.632 8.391 -4.286 1.00 98.19 303 VAL A O 1
ATOM 2324 N N . PHE A 1 304 ? 21.436 7.217 -2.380 1.00 98.19 304 PHE A N 1
ATOM 2325 C CA . PHE A 1 304 ? 20.224 6.507 -2.770 1.00 98.19 304 PHE A CA 1
ATOM 2326 C C . PHE A 1 304 ? 18.987 7.367 -2.485 1.00 98.19 304 PHE A C 1
ATOM 2328 O O . PHE A 1 304 ? 18.813 7.898 -1.389 1.00 98.19 304 PHE A O 1
ATOM 2335 N N . ARG A 1 305 ? 18.102 7.523 -3.470 1.00 97.38 305 ARG A N 1
ATOM 2336 C CA . ARG A 1 305 ? 16.897 8.356 -3.389 1.00 97.38 305 ARG A CA 1
ATOM 2337 C C . ARG A 1 305 ? 15.669 7.584 -3.863 1.00 97.38 305 ARG A C 1
ATOM 2339 O O . ARG A 1 305 ? 15.688 6.934 -4.903 1.00 97.38 305 ARG A O 1
ATOM 2346 N N . LEU A 1 306 ? 14.569 7.775 -3.137 1.00 95.25 306 LEU A N 1
ATOM 2347 C CA . LEU A 1 306 ? 13.200 7.440 -3.547 1.00 95.25 306 LEU A CA 1
ATOM 2348 C C . LEU A 1 306 ? 12.418 8.754 -3.682 1.00 95.25 306 LEU A C 1
ATOM 2350 O O . LEU A 1 306 ? 11.861 9.227 -2.691 1.00 95.25 306 LEU A O 1
ATOM 2354 N N . PRO A 1 307 ? 12.499 9.437 -4.834 1.00 85.81 307 PRO A N 1
ATOM 2355 C CA . PRO A 1 307 ? 12.040 10.821 -4.959 1.00 85.81 307 PRO A CA 1
ATOM 2356 C C . PRO A 1 307 ? 10.524 10.964 -5.167 1.00 85.81 307 PRO A C 1
ATOM 2358 O O . PRO A 1 307 ? 9.986 12.047 -4.944 1.00 85.81 307 PRO A O 1
ATOM 2361 N N . VAL A 1 308 ? 9.835 9.899 -5.587 1.00 91.56 308 VAL A N 1
ATOM 2362 C CA . VAL A 1 308 ? 8.383 9.883 -5.807 1.00 91.56 308 VAL A CA 1
ATOM 2363 C C . VAL A 1 308 ? 7.745 8.891 -4.841 1.00 91.56 308 VAL A C 1
ATOM 2365 O O . VAL A 1 308 ? 8.043 7.699 -4.877 1.00 91.56 308 VAL A O 1
ATOM 2368 N N . THR A 1 309 ? 6.864 9.380 -3.970 1.00 86.44 309 THR A N 1
ATOM 2369 C CA . THR A 1 309 ? 6.166 8.553 -2.978 1.00 86.44 309 THR A CA 1
ATOM 2370 C C . THR A 1 309 ? 5.354 7.451 -3.655 1.00 86.44 309 THR A C 1
ATOM 2372 O O . THR A 1 309 ? 4.603 7.715 -4.590 1.00 86.44 309 THR A O 1
ATOM 2375 N N . GLY A 1 310 ? 5.501 6.212 -3.180 1.00 83.00 310 GLY A N 1
ATOM 2376 C CA . GLY A 1 310 ? 4.798 5.046 -3.726 1.00 83.00 310 GLY A CA 1
ATOM 2377 C C . GLY A 1 310 ? 5.374 4.501 -5.038 1.00 83.00 310 GLY A C 1
ATOM 2378 O O . GLY A 1 310 ? 4.959 3.428 -5.464 1.00 83.00 310 GLY A O 1
ATOM 2379 N N . SER A 1 311 ? 6.344 5.184 -5.656 1.00 89.69 311 SER A N 1
ATOM 2380 C CA . SER A 1 311 ? 7.089 4.633 -6.787 1.00 89.69 311 SER A CA 1
ATOM 2381 C C . SER A 1 311 ? 8.118 3.617 -6.305 1.00 89.69 311 SER A C 1
ATOM 2383 O O . SER A 1 311 ? 8.849 3.857 -5.342 1.00 89.69 311 SER A O 1
ATOM 2385 N N . SER A 1 312 ? 8.214 2.499 -7.016 1.00 89.81 312 SER A N 1
ATOM 2386 C CA . SER A 1 312 ? 9.266 1.504 -6.837 1.00 89.81 312 SER A CA 1
ATOM 2387 C C . SER A 1 312 ? 10.551 1.851 -7.589 1.00 89.81 312 SER A C 1
ATOM 2389 O O . SER A 1 312 ? 11.533 1.142 -7.410 1.00 89.81 312 SER A O 1
ATOM 2391 N N . THR A 1 313 ? 10.592 2.914 -8.398 1.00 95.81 313 THR A N 1
ATOM 2392 C CA . THR A 1 313 ? 11.803 3.368 -9.104 1.00 95.81 313 THR A CA 1
ATOM 2393 C C . THR A 1 313 ? 12.677 4.230 -8.191 1.00 95.81 313 THR A C 1
ATOM 2395 O O . THR A 1 313 ? 12.217 5.213 -7.607 1.00 95.81 313 THR A O 1
ATOM 2398 N N . ALA A 1 314 ? 13.962 3.886 -8.096 1.00 97.31 314 ALA A N 1
ATOM 2399 C CA . ALA A 1 314 ? 14.943 4.605 -7.285 1.00 97.31 314 ALA A CA 1
ATOM 2400 C C . ALA A 1 314 ? 16.002 5.307 -8.142 1.00 97.31 314 ALA A C 1
ATOM 2402 O O . ALA A 1 314 ? 16.190 4.990 -9.318 1.00 97.31 314 ALA A O 1
ATOM 2403 N N . VAL A 1 315 ? 16.718 6.252 -7.534 1.00 98.00 315 VAL A N 1
ATOM 2404 C CA . VAL A 1 315 ? 17.819 6.983 -8.173 1.00 98.00 315 VAL A CA 1
ATOM 2405 C C . VAL A 1 315 ? 19.063 6.906 -7.291 1.00 98.00 315 VAL A C 1
ATOM 2407 O O . VAL A 1 315 ? 18.984 7.135 -6.086 1.00 98.00 315 VAL A O 1
ATOM 2410 N N . LEU A 1 316 ? 20.212 6.592 -7.885 1.00 98.12 316 LEU A N 1
ATOM 2411 C CA . LEU A 1 316 ? 21.529 6.799 -7.286 1.00 98.12 316 LEU A CA 1
ATOM 2412 C C . LEU A 1 316 ? 22.101 8.092 -7.854 1.00 98.12 316 LEU A C 1
ATOM 2414 O O . LEU A 1 316 ? 22.228 8.216 -9.070 1.00 98.12 316 LEU A O 1
ATOM 2418 N N . GLU A 1 317 ? 22.455 9.041 -7.000 1.00 97.06 317 GLU A N 1
ATOM 2419 C CA . GLU A 1 317 ? 22.997 10.335 -7.422 1.00 97.06 317 GLU A CA 1
ATOM 2420 C C . GLU A 1 317 ? 24.399 10.543 -6.851 1.00 97.06 317 GLU A C 1
ATOM 2422 O O . GLU A 1 317 ? 24.642 10.265 -5.676 1.00 97.06 317 GLU A O 1
ATOM 2427 N N . SER A 1 318 ? 25.324 11.069 -7.651 1.00 95.50 318 SER A N 1
ATOM 2428 C CA . SER A 1 318 ? 26.575 11.613 -7.125 1.00 95.50 318 SER A CA 1
ATOM 2429 C C . SER A 1 318 ? 26.301 12.880 -6.315 1.00 95.50 318 SER A C 1
ATOM 2431 O O . SER A 1 318 ? 25.301 13.576 -6.531 1.00 95.50 318 SER A O 1
ATOM 2433 N N . ARG A 1 319 ? 27.179 13.211 -5.363 1.00 91.25 319 ARG A N 1
ATOM 2434 C CA . ARG A 1 319 ? 27.026 14.474 -4.633 1.00 91.25 319 ARG A CA 1
ATOM 2435 C C . ARG A 1 319 ? 27.320 15.652 -5.569 1.00 91.25 319 ARG A C 1
ATOM 2437 O O . ARG A 1 319 ? 28.101 15.510 -6.512 1.00 91.25 319 ARG A O 1
ATOM 2444 N N . PRO A 1 320 ? 26.722 16.827 -5.320 1.00 88.12 320 PRO A N 1
ATOM 2445 C CA . PRO A 1 320 ? 27.085 18.035 -6.050 1.00 88.12 320 PRO A CA 1
ATOM 2446 C C . PRO A 1 320 ? 28.594 18.295 -5.953 1.00 88.12 320 PRO A C 1
ATOM 2448 O O . PRO A 1 320 ? 29.139 18.337 -4.854 1.00 88.12 320 PRO A O 1
ATOM 2451 N N . GLY A 1 321 ? 29.254 18.458 -7.101 1.00 88.50 321 GLY A N 1
ATOM 2452 C CA . GLY A 1 321 ? 30.702 18.682 -7.193 1.00 88.50 321 GLY A CA 1
ATOM 2453 C C . GLY A 1 321 ? 31.548 17.412 -7.334 1.00 88.50 321 GLY A C 1
ATOM 2454 O O . GLY A 1 321 ? 32.687 17.513 -7.788 1.00 88.50 321 GLY A O 1
ATOM 2455 N N . ASP A 1 322 ? 31.001 16.230 -7.032 1.00 90.25 322 ASP A N 1
ATOM 2456 C CA . ASP A 1 322 ? 31.689 14.967 -7.303 1.00 90.25 322 ASP A CA 1
ATOM 2457 C C . ASP A 1 322 ? 31.687 14.673 -8.815 1.00 90.25 322 ASP A C 1
ATOM 2459 O O . ASP A 1 322 ? 30.719 15.001 -9.516 1.00 90.25 322 ASP A O 1
ATOM 2463 N N . PRO A 1 323 ? 32.746 14.036 -9.350 1.00 89.50 323 PRO A N 1
ATOM 2464 C CA . PRO A 1 323 ? 32.763 13.613 -10.742 1.00 89.50 323 PRO A CA 1
ATOM 2465 C C . PRO A 1 323 ? 31.634 12.614 -11.012 1.00 89.50 323 PRO A C 1
ATOM 2467 O O . PRO A 1 323 ? 31.337 11.754 -10.184 1.00 89.50 323 PRO A O 1
ATOM 2470 N N . ALA A 1 324 ? 31.031 12.715 -12.199 1.00 91.62 324 ALA A N 1
ATOM 2471 C CA . ALA A 1 324 ? 30.020 11.778 -12.675 1.00 91.62 324 ALA A CA 1
ATOM 2472 C C . ALA A 1 324 ? 30.569 10.337 -12.614 1.00 91.62 324 ALA A C 1
ATOM 2474 O O . ALA A 1 324 ? 31.530 10.032 -13.327 1.00 91.62 324 ALA A O 1
ATOM 2475 N N . PRO A 1 325 ? 30.008 9.465 -11.758 1.00 90.81 325 PRO A N 1
ATOM 2476 C CA . PRO A 1 325 ? 30.648 8.205 -11.431 1.00 90.81 325 PRO A CA 1
ATOM 2477 C C . PRO A 1 325 ? 30.409 7.149 -12.502 1.00 90.81 325 PRO A C 1
ATOM 2479 O O . PRO A 1 325 ? 31.183 6.208 -12.572 1.00 90.81 325 PRO A O 1
ATOM 2482 N N . VAL A 1 326 ? 29.378 7.272 -13.342 1.00 94.50 326 VAL A N 1
ATOM 2483 C CA . VAL A 1 326 ? 29.081 6.273 -14.377 1.00 94.50 326 VAL A CA 1
ATOM 2484 C C . VAL A 1 326 ? 29.825 6.611 -15.660 1.00 94.50 326 VAL A C 1
ATOM 2486 O O . VAL A 1 326 ? 29.679 7.727 -16.156 1.00 94.50 326 VAL A O 1
ATOM 2489 N N . HIS A 1 327 ? 30.574 5.661 -16.217 1.00 92.50 327 HIS A N 1
ATOM 2490 C CA . HIS A 1 327 ? 31.299 5.797 -17.483 1.00 92.50 327 HIS A CA 1
ATOM 2491 C C . HIS A 1 327 ? 30.771 4.786 -18.505 1.00 92.50 327 HIS A C 1
ATOM 2493 O O . HIS A 1 327 ? 31.007 3.587 -18.369 1.00 92.50 327 HIS A O 1
ATOM 2499 N N . SER A 1 328 ? 30.082 5.262 -19.539 1.00 89.56 328 SER A N 1
ATOM 2500 C CA . SER A 1 328 ? 29.644 4.397 -20.639 1.00 89.56 328 SER A CA 1
ATOM 2501 C C . SER A 1 328 ? 30.806 3.978 -21.547 1.00 89.56 328 SER A C 1
ATOM 2503 O O . SER A 1 328 ? 31.862 4.617 -21.555 1.00 89.56 328 SER A O 1
ATOM 2505 N N . GLY A 1 329 ? 30.596 2.928 -22.349 1.00 83.25 329 GLY A N 1
ATOM 2506 C CA . GLY A 1 329 ? 31.568 2.493 -23.361 1.00 83.25 329 GLY A CA 1
ATOM 2507 C C . GLY A 1 329 ? 31.849 3.554 -24.433 1.00 83.25 329 GLY A C 1
ATOM 2508 O O . GLY A 1 329 ? 32.962 3.618 -24.946 1.00 83.25 329 GLY A O 1
ATOM 2509 N N . ASP A 1 330 ? 30.879 4.434 -24.693 1.00 84.88 330 ASP A N 1
ATOM 2510 C CA . ASP A 1 330 ? 30.979 5.530 -25.666 1.00 84.88 330 ASP A CA 1
ATOM 2511 C C . ASP A 1 330 ? 31.675 6.784 -25.099 1.00 84.88 330 ASP A C 1
ATOM 2513 O O . ASP A 1 330 ? 31.836 7.785 -25.795 1.00 84.88 330 ASP A O 1
ATOM 2517 N N . GLY A 1 331 ? 32.099 6.749 -23.830 1.00 87.56 331 GLY A N 1
ATOM 2518 C CA . GLY A 1 331 ? 32.780 7.856 -23.155 1.00 87.56 331 GLY A CA 1
ATOM 2519 C C . GLY A 1 331 ? 31.853 8.868 -22.473 1.00 87.56 331 GLY A C 1
ATOM 2520 O O . GLY A 1 331 ? 32.349 9.730 -21.742 1.00 87.56 331 GLY A O 1
ATOM 2521 N N . ASP A 1 332 ? 30.530 8.742 -22.633 1.00 91.62 332 ASP A N 1
ATOM 2522 C CA . ASP A 1 332 ? 29.554 9.553 -21.897 1.00 91.62 332 ASP A CA 1
ATOM 2523 C C . ASP A 1 332 ? 29.638 9.276 -20.394 1.00 91.62 332 ASP A C 1
ATOM 2525 O O . ASP A 1 332 ? 29.874 8.137 -19.963 1.00 91.62 332 ASP A O 1
ATOM 2529 N N . ARG A 1 333 ? 29.404 10.323 -19.596 1.00 94.69 333 ARG A N 1
ATOM 2530 C CA . ARG A 1 333 ? 29.438 10.258 -18.135 1.00 94.69 333 ARG A CA 1
ATOM 2531 C C . ARG A 1 333 ? 28.121 10.704 -17.526 1.00 94.69 333 ARG A C 1
ATOM 2533 O O . ARG A 1 333 ? 27.585 11.738 -17.914 1.00 94.69 333 ARG A O 1
ATOM 2540 N N . PHE A 1 334 ? 27.652 9.972 -16.518 1.00 96.56 334 PHE A N 1
ATOM 2541 C CA . PHE A 1 334 ? 26.371 10.247 -15.865 1.00 96.56 334 PHE A CA 1
ATOM 2542 C C . PHE A 1 334 ? 26.550 10.425 -14.361 1.00 96.56 334 PHE A C 1
ATOM 2544 O O . PHE A 1 334 ? 27.174 9.600 -13.693 1.00 96.56 334 PHE A O 1
ATOM 2551 N N . SER A 1 335 ? 25.979 11.505 -13.824 1.00 96.31 335 SER A N 1
ATOM 2552 C CA . SER A 1 335 ? 25.915 11.778 -12.381 1.00 96.31 335 SER A CA 1
ATOM 2553 C C . SER A 1 335 ? 24.788 11.016 -11.682 1.00 96.31 335 SER A C 1
ATOM 2555 O O . SER A 1 335 ? 24.754 10.948 -10.454 1.00 96.31 335 SER A O 1
ATOM 2557 N N . ARG A 1 336 ? 23.857 10.442 -12.453 1.00 97.56 336 ARG A N 1
ATOM 2558 C CA . ARG A 1 336 ? 22.679 9.743 -11.943 1.00 97.56 336 ARG A CA 1
ATOM 2559 C C . ARG A 1 336 ? 22.508 8.378 -12.589 1.00 97.56 336 ARG A C 1
ATOM 2561 O O . ARG A 1 336 ? 22.660 8.237 -13.801 1.00 97.56 336 ARG A O 1
ATOM 2568 N N . VAL A 1 337 ? 22.102 7.408 -11.781 1.00 97.88 337 VAL A N 1
ATOM 2569 C CA . VAL A 1 337 ? 21.617 6.098 -12.219 1.00 97.88 337 VAL A CA 1
ATOM 2570 C C . VAL A 1 337 ? 20.163 5.968 -11.800 1.00 97.88 337 VAL A C 1
ATOM 2572 O O . VAL A 1 337 ? 19.849 6.137 -10.626 1.00 97.88 337 VAL A O 1
ATOM 2575 N N . VAL A 1 338 ? 19.278 5.637 -12.729 1.00 97.69 338 VAL A N 1
ATOM 2576 C CA . VAL A 1 338 ? 17.878 5.329 -12.441 1.00 97.69 338 VAL A CA 1
ATOM 2577 C C . VAL A 1 338 ? 17.704 3.818 -12.442 1.00 97.69 338 VAL A C 1
ATOM 2579 O O . VAL A 1 338 ? 17.897 3.160 -13.462 1.00 97.69 338 VAL A O 1
ATOM 2582 N N . LEU A 1 339 ? 17.299 3.274 -11.299 1.00 96.69 339 LEU A N 1
ATOM 2583 C CA . LEU A 1 339 ? 16.937 1.871 -11.134 1.00 96.69 339 LEU A CA 1
ATOM 2584 C C . LEU A 1 339 ? 15.452 1.724 -11.488 1.00 96.69 339 LEU A C 1
ATOM 2586 O O . LEU A 1 339 ? 14.584 1.752 -10.613 1.00 96.69 339 LEU A O 1
ATOM 2590 N N . LEU A 1 340 ? 15.159 1.653 -12.788 1.00 95.44 340 LEU A N 1
ATOM 2591 C CA . LEU A 1 340 ? 13.798 1.675 -13.324 1.00 95.44 340 LEU A CA 1
ATOM 2592 C C . LEU A 1 340 ? 13.063 0.374 -12.992 1.00 95.44 340 LEU A C 1
ATOM 2594 O O . LEU A 1 340 ? 13.547 -0.718 -13.302 1.00 95.44 340 LEU A O 1
ATOM 2598 N N . ASP A 1 341 ? 11.894 0.489 -12.357 1.00 92.69 341 ASP A N 1
ATOM 2599 C CA . ASP A 1 341 ? 10.976 -0.633 -12.163 1.00 92.69 341 ASP A CA 1
ATOM 2600 C C . ASP A 1 341 ? 9.880 -0.652 -13.220 1.00 92.69 341 ASP A C 1
ATOM 2602 O O . ASP A 1 341 ? 10.088 -1.171 -14.313 1.00 92.69 341 ASP A O 1
ATOM 2606 N N . GLN A 1 342 ? 8.732 -0.053 -12.917 1.00 91.56 342 GLN A N 1
ATOM 2607 C CA . GLN A 1 342 ? 7.617 0.037 -13.853 1.00 91.56 342 GLN A CA 1
ATOM 2608 C C . GLN A 1 342 ? 7.602 1.377 -14.575 1.00 91.56 342 GLN A C 1
ATOM 2610 O O . GLN A 1 342 ? 7.313 1.430 -15.768 1.00 91.56 342 GLN A O 1
ATOM 2615 N N . GLU A 1 343 ? 7.909 2.457 -13.855 1.00 94.94 343 GLU A N 1
ATOM 2616 C CA . GLU A 1 343 ? 7.739 3.816 -14.352 1.00 94.94 343 GLU A CA 1
ATOM 2617 C C . GLU A 1 343 ? 8.832 4.754 -13.831 1.00 94.94 343 GLU A C 1
ATOM 2619 O O . GLU A 1 343 ? 9.155 4.758 -12.643 1.00 94.94 343 GLU A O 1
ATOM 2624 N N . MET A 1 344 ? 9.389 5.578 -14.717 1.00 96.38 344 MET A N 1
ATOM 2625 C CA . MET A 1 344 ? 10.196 6.746 -14.367 1.00 96.38 344 MET A CA 1
ATOM 2626 C C . MET A 1 344 ? 9.459 8.003 -14.827 1.00 96.38 344 MET A C 1
ATOM 2628 O O . MET A 1 344 ? 8.970 8.088 -15.950 1.00 96.38 344 MET A O 1
ATOM 2632 N N . LEU A 1 345 ? 9.423 8.995 -13.942 1.00 97.75 345 LEU A N 1
ATOM 2633 C CA . LEU A 1 345 ? 8.795 10.296 -14.167 1.00 97.75 345 LEU A CA 1
ATOM 2634 C C . LEU A 1 345 ? 9.874 11.361 -14.315 1.00 97.75 345 LEU A C 1
ATOM 2636 O O . LEU A 1 345 ? 10.702 11.524 -13.414 1.00 97.75 345 LEU A O 1
ATOM 2640 N N . VAL A 1 346 ? 9.819 12.103 -15.411 1.00 97.69 346 VAL A N 1
ATOM 2641 C CA . VAL A 1 346 ? 10.666 13.257 -15.698 1.00 97.69 346 VAL A CA 1
ATOM 2642 C C . VAL A 1 346 ? 9.763 14.483 -15.787 1.00 97.69 346 VAL A C 1
ATOM 2644 O O . VAL A 1 346 ? 8.767 14.463 -16.508 1.00 97.69 346 VAL A O 1
ATOM 2647 N N . SER A 1 347 ? 10.067 15.529 -15.028 1.00 97.00 347 SER A N 1
ATOM 2648 C CA . SER A 1 347 ? 9.205 16.711 -14.887 1.00 97.00 347 SER A CA 1
ATOM 2649 C C . SER A 1 347 ? 10.051 17.974 -14.705 1.00 97.00 347 SER A C 1
ATOM 2651 O O . SER A 1 347 ? 11.178 17.862 -14.217 1.00 97.00 347 SER A O 1
ATOM 2653 N N . PRO A 1 348 ? 9.536 19.177 -15.010 1.00 95.81 348 PRO A N 1
ATOM 2654 C CA . PRO A 1 348 ? 10.208 20.430 -14.660 1.00 95.81 348 PRO A CA 1
ATOM 2655 C C . PRO A 1 348 ? 10.341 20.664 -13.156 1.00 95.81 348 PRO A C 1
ATOM 2657 O O . PRO A 1 348 ? 11.231 21.387 -12.713 1.00 95.81 348 PRO A O 1
ATOM 2660 N N . THR A 1 349 ? 9.468 20.050 -12.356 1.00 95.06 349 THR A N 1
ATOM 2661 C CA . THR A 1 349 ? 9.390 20.249 -10.905 1.00 95.06 349 THR A CA 1
ATOM 2662 C C . THR A 1 349 ? 9.210 18.929 -10.156 1.00 95.06 349 THR A C 1
ATOM 2664 O O . THR A 1 349 ? 8.901 17.884 -10.733 1.00 95.06 349 THR A O 1
ATOM 2667 N N . ARG A 1 350 ? 9.428 18.958 -8.836 1.00 94.50 350 ARG A N 1
ATOM 2668 C CA . ARG A 1 350 ? 9.126 17.824 -7.950 1.00 94.50 350 ARG A CA 1
ATOM 2669 C C . ARG A 1 350 ? 7.608 17.710 -7.716 1.00 94.50 350 ARG A C 1
ATOM 2671 O O . ARG A 1 350 ? 6.944 18.742 -7.681 1.00 94.50 350 ARG A O 1
ATOM 2678 N N . PRO A 1 351 ? 7.076 16.501 -7.454 1.00 94.94 351 PRO A N 1
ATOM 2679 C CA . PRO A 1 351 ? 7.784 15.221 -7.353 1.00 94.94 351 PRO A CA 1
ATOM 2680 C C . PRO A 1 351 ? 8.090 14.600 -8.726 1.00 94.94 351 PRO A C 1
ATOM 2682 O O . PRO A 1 351 ? 7.208 14.452 -9.565 1.00 94.94 351 PRO A O 1
ATOM 2685 N N . ALA A 1 352 ? 9.344 14.194 -8.940 1.00 96.62 352 ALA A N 1
ATOM 2686 C CA . ALA A 1 352 ? 9.790 13.483 -10.138 1.00 96.62 352 ALA A CA 1
ATOM 2687 C C . ALA A 1 352 ? 11.069 12.693 -9.851 1.00 96.62 352 ALA A C 1
ATOM 2689 O O . ALA A 1 352 ? 11.812 13.033 -8.931 1.00 96.62 352 ALA A O 1
ATOM 2690 N N . HIS A 1 353 ? 11.331 11.655 -10.646 1.00 96.94 353 HIS A N 1
ATOM 2691 C CA . HIS A 1 353 ? 12.572 10.886 -10.548 1.00 96.94 353 HIS A CA 1
ATOM 2692 C C . HIS A 1 353 ? 13.749 11.673 -11.115 1.00 96.94 353 HIS A C 1
ATOM 2694 O O . HIS A 1 353 ? 14.822 11.686 -10.521 1.00 96.94 353 HIS A O 1
ATOM 2700 N N . LEU A 1 354 ? 13.519 12.380 -12.223 1.00 97.00 354 LEU A N 1
ATOM 2701 C CA . LEU A 1 354 ? 14.451 13.348 -12.784 1.00 97.00 354 LEU A CA 1
ATOM 2702 C C . LEU A 1 354 ? 13.743 14.694 -12.928 1.00 97.00 354 LEU A C 1
ATOM 2704 O O . LEU A 1 354 ? 12.638 14.769 -13.466 1.00 97.00 354 LEU A O 1
ATOM 2708 N N . VAL A 1 355 ? 14.388 15.751 -12.440 1.00 96.56 355 VAL A N 1
ATOM 2709 C CA . VAL A 1 355 ? 13.900 17.124 -12.583 1.00 96.56 355 VAL A CA 1
ATOM 2710 C C . VAL A 1 355 ? 14.681 17.798 -13.706 1.00 96.56 355 VAL A C 1
ATOM 2712 O O . VAL A 1 355 ? 15.896 17.952 -13.583 1.00 96.56 355 VAL A O 1
ATOM 2715 N N . LEU A 1 356 ? 13.986 18.175 -14.780 1.00 96.12 356 LEU A N 1
ATOM 2716 C CA . LEU A 1 356 ? 14.525 18.877 -15.949 1.00 96.12 356 LEU A CA 1
ATOM 2717 C C . LEU A 1 356 ? 13.750 20.192 -16.141 1.00 96.12 356 LEU A C 1
ATOM 2719 O O . LEU A 1 356 ? 12.695 20.171 -16.773 1.00 96.12 356 LEU A O 1
ATOM 2723 N N . PRO A 1 357 ? 14.214 21.316 -15.561 1.00 95.19 357 PRO A N 1
ATOM 2724 C CA . PRO A 1 357 ? 13.490 22.595 -15.573 1.00 95.19 357 PRO A CA 1
ATOM 2725 C C . PRO A 1 357 ? 13.096 23.093 -16.971 1.00 95.19 357 PRO A C 1
ATOM 2727 O O . PRO A 1 357 ? 12.062 23.733 -17.136 1.00 95.19 357 PRO A O 1
ATOM 2730 N N . ASP A 1 358 ? 13.909 22.762 -17.969 1.00 94.88 358 ASP A N 1
ATOM 2731 C CA . ASP A 1 358 ? 13.776 23.129 -19.376 1.00 94.88 358 ASP A CA 1
ATOM 2732 C C . ASP A 1 358 ? 12.881 22.170 -20.184 1.00 94.88 358 ASP A C 1
ATOM 2734 O O . ASP A 1 358 ? 12.761 22.327 -21.401 1.00 94.88 358 ASP A O 1
ATOM 2738 N N . LEU A 1 359 ? 12.240 21.187 -19.534 1.00 96.19 359 LEU A N 1
ATOM 2739 C CA . LEU A 1 359 ? 11.412 20.187 -20.203 1.00 96.19 359 LEU A CA 1
ATOM 2740 C C . LEU A 1 359 ? 10.218 20.855 -20.922 1.00 96.19 359 LEU A C 1
ATOM 2742 O O . LEU A 1 359 ? 9.384 21.493 -20.272 1.00 96.19 359 LEU A O 1
ATOM 2746 N N . PRO A 1 360 ? 10.067 20.657 -22.244 1.00 95.62 360 PRO A N 1
ATOM 2747 C CA . PRO A 1 360 ? 9.072 21.343 -23.071 1.00 95.62 360 PRO A CA 1
ATOM 2748 C C . PRO A 1 360 ? 7.639 20.819 -22.878 1.00 95.62 360 PRO A C 1
ATOM 2750 O O . PRO A 1 360 ? 6.721 21.341 -23.488 1.00 95.62 360 PRO A O 1
ATOM 2753 N N . CYS A 1 361 ? 7.418 19.790 -22.059 1.00 96.25 361 CYS A N 1
ATOM 2754 C CA . CYS A 1 361 ? 6.100 19.211 -21.791 1.00 96.25 361 CYS A CA 1
ATOM 2755 C C . CYS A 1 361 ? 5.788 19.222 -20.281 1.00 96.25 361 CYS A C 1
ATOM 2757 O O . CYS A 1 361 ? 6.648 19.566 -19.462 1.00 96.25 361 CYS A O 1
ATOM 2759 N N . ARG A 1 362 ? 4.559 18.862 -19.876 1.00 96.00 362 ARG A N 1
ATOM 2760 C CA . ARG A 1 362 ? 4.162 18.721 -18.456 1.00 96.00 362 ARG A CA 1
ATOM 2761 C C . ARG A 1 362 ? 4.994 17.652 -17.780 1.00 96.00 362 ARG A C 1
ATOM 2763 O O . ARG A 1 362 ? 5.507 17.858 -16.685 1.00 96.00 362 ARG A O 1
ATOM 2770 N N . ARG A 1 363 ? 5.148 16.522 -18.462 1.00 96.88 363 ARG A N 1
ATOM 2771 C CA . ARG A 1 363 ? 5.859 15.362 -17.944 1.00 96.88 363 ARG A CA 1
ATOM 2772 C C . ARG A 1 363 ? 6.273 14.445 -19.082 1.00 96.88 363 ARG A C 1
ATOM 2774 O O . ARG A 1 363 ? 5.525 14.260 -20.039 1.00 96.88 363 ARG A O 1
ATOM 2781 N N . LEU A 1 364 ? 7.437 13.829 -18.939 1.00 97.44 364 LEU A N 1
ATOM 2782 C CA . LEU A 1 364 ? 7.873 12.708 -19.757 1.00 97.44 364 LEU A CA 1
ATOM 2783 C C . LEU A 1 364 ? 7.905 11.459 -18.872 1.00 97.44 364 LEU A C 1
ATOM 2785 O O . LEU A 1 364 ? 8.511 11.440 -17.802 1.00 97.44 364 LEU A O 1
ATOM 2789 N N . VAL A 1 365 ? 7.218 10.418 -19.313 1.00 97.25 365 VAL A N 1
ATOM 2790 C CA . VAL A 1 365 ? 7.023 9.169 -18.588 1.00 97.25 365 VAL A CA 1
ATOM 2791 C C . VAL A 1 365 ? 7.706 8.049 -19.349 1.00 97.25 365 VAL A C 1
ATOM 2793 O O . VAL A 1 365 ? 7.449 7.849 -20.530 1.00 97.25 365 VAL A O 1
ATOM 2796 N N . TRP A 1 366 ? 8.548 7.294 -18.660 1.00 96.19 366 TRP A N 1
ATOM 2797 C CA . TRP A 1 366 ? 9.163 6.083 -19.184 1.00 96.19 366 TRP A CA 1
ATOM 2798 C C . TRP A 1 366 ? 8.494 4.887 -18.530 1.00 96.19 366 TRP A C 1
ATOM 2800 O O . TRP A 1 366 ? 8.539 4.783 -17.308 1.00 96.19 366 TRP A O 1
ATOM 2810 N N . ARG A 1 367 ? 7.896 3.984 -19.305 1.00 94.44 367 ARG A N 1
ATOM 2811 C CA . ARG A 1 367 ? 7.265 2.765 -18.783 1.00 94.44 367 ARG A CA 1
ATOM 2812 C C . ARG A 1 367 ? 7.996 1.529 -19.260 1.00 94.44 367 ARG A C 1
ATOM 2814 O O . ARG A 1 367 ? 8.200 1.364 -20.455 1.00 94.44 367 ARG A O 1
ATOM 2821 N N . CYS A 1 368 ? 8.339 0.643 -18.335 1.00 89.69 368 CYS A N 1
ATOM 2822 C CA . CYS A 1 368 ? 8.829 -0.687 -18.662 1.00 89.69 368 CYS A CA 1
ATOM 2823 C C . CYS A 1 368 ? 7.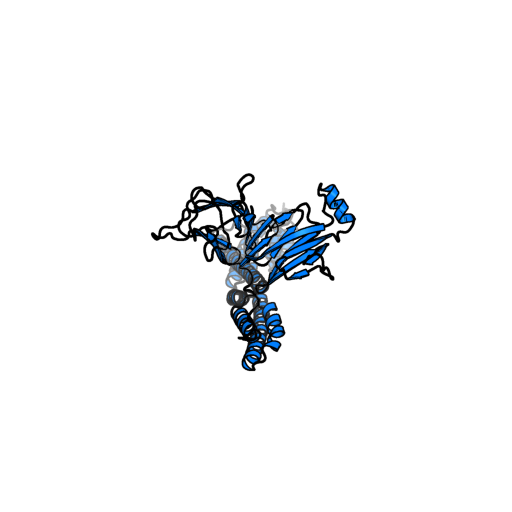662 -1.678 -18.575 1.00 89.69 368 CYS A C 1
ATOM 2825 O O . CYS A 1 368 ? 7.119 -1.927 -17.497 1.00 89.69 368 CYS A O 1
ATOM 2827 N N . ARG A 1 369 ? 7.240 -2.235 -19.714 1.00 85.56 369 ARG A N 1
ATOM 2828 C CA . ARG A 1 369 ? 6.165 -3.231 -19.806 1.00 85.56 369 ARG A CA 1
ATOM 2829 C C . ARG A 1 369 ? 6.636 -4.413 -20.631 1.00 85.56 369 ARG A C 1
ATOM 2831 O O . ARG A 1 369 ? 7.010 -4.251 -21.784 1.00 85.56 369 ARG A O 1
ATOM 2838 N N . GLN A 1 370 ? 6.600 -5.612 -20.046 1.00 80.56 370 GLN A N 1
ATOM 2839 C CA . GLN A 1 370 ? 6.974 -6.854 -20.742 1.00 80.56 370 GLN A CA 1
ATOM 2840 C C . GLN A 1 370 ? 8.372 -6.774 -21.395 1.00 80.56 370 GLN A C 1
ATOM 2842 O O . GLN A 1 370 ? 8.575 -7.235 -22.516 1.00 80.56 370 GLN A O 1
ATOM 2847 N N . GLY A 1 371 ? 9.328 -6.125 -20.718 1.00 77.56 371 GLY A N 1
ATOM 2848 C CA . GLY A 1 371 ? 10.690 -5.926 -21.229 1.00 77.56 371 GLY A CA 1
ATOM 2849 C C . GLY A 1 371 ? 10.814 -4.898 -22.359 1.00 77.56 371 GLY A C 1
ATOM 2850 O O . GLY A 1 371 ? 11.889 -4.761 -22.938 1.00 77.56 371 GLY A O 1
ATOM 2851 N N . ARG A 1 372 ? 9.740 -4.170 -22.684 1.00 85.00 372 ARG A N 1
ATOM 2852 C CA . ARG A 1 372 ? 9.753 -3.050 -23.626 1.00 85.00 372 ARG A CA 1
ATOM 2853 C C . ARG A 1 372 ? 9.678 -1.739 -22.873 1.00 85.00 372 ARG A C 1
ATOM 2855 O O . ARG A 1 372 ? 8.900 -1.597 -21.931 1.00 85.00 372 ARG A O 1
ATOM 2862 N N . LEU A 1 373 ? 10.488 -0.792 -23.317 1.00 89.94 373 LEU A N 1
ATOM 2863 C CA . LEU A 1 373 ? 10.495 0.556 -22.790 1.00 89.94 373 LEU A CA 1
ATOM 2864 C C . LEU A 1 373 ? 9.635 1.440 -23.691 1.00 89.94 373 LEU A C 1
ATOM 2866 O O . LEU A 1 373 ? 9.799 1.430 -24.907 1.00 89.94 373 LEU A O 1
ATOM 2870 N N . GLU A 1 374 ? 8.706 2.175 -23.101 1.00 93.50 374 GLU A N 1
ATOM 2871 C CA . GLU A 1 374 ? 7.809 3.113 -23.775 1.00 93.50 374 GLU A CA 1
ATOM 2872 C C . GLU A 1 374 ? 8.043 4.515 -23.213 1.00 93.50 374 GLU A C 1
ATOM 2874 O O . GLU A 1 374 ? 8.225 4.684 -22.007 1.00 93.50 374 GLU A O 1
ATOM 2879 N N . LEU A 1 375 ? 8.021 5.517 -24.084 1.00 95.31 375 LEU A N 1
ATOM 2880 C CA . LEU A 1 375 ? 8.105 6.931 -23.749 1.00 95.31 375 LEU A CA 1
ATOM 2881 C C . LEU A 1 375 ? 6.754 7.566 -23.995 1.00 95.31 375 LEU A C 1
ATOM 2883 O O . LEU A 1 375 ? 6.214 7.449 -25.090 1.00 95.31 375 LEU A O 1
ATOM 2887 N N . GLN A 1 376 ? 6.240 8.278 -23.004 1.00 96.75 376 GLN A N 1
ATOM 2888 C CA . GLN A 1 376 ? 5.013 9.040 -23.122 1.00 96.75 376 GLN A CA 1
ATOM 2889 C C . GLN A 1 376 ? 5.242 10.488 -22.694 1.00 96.75 376 GLN A C 1
ATOM 2891 O O . GLN A 1 376 ? 5.673 10.744 -21.573 1.00 96.75 376 GLN A O 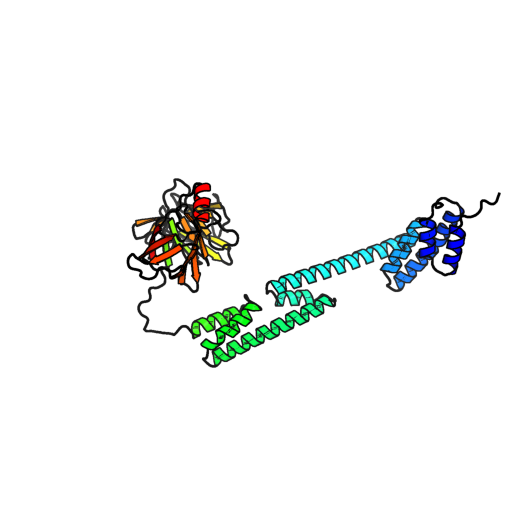1
ATOM 2896 N N . ALA A 1 377 ? 4.917 11.435 -23.566 1.00 96.75 377 ALA A N 1
ATOM 2897 C CA . ALA A 1 377 ? 4.896 12.856 -23.266 1.00 96.75 377 ALA A CA 1
ATOM 2898 C C . ALA A 1 377 ? 3.466 13.314 -22.940 1.00 96.75 377 ALA A C 1
ATOM 2900 O O . ALA A 1 377 ? 2.508 12.981 -23.631 1.00 96.75 377 ALA A O 1
ATOM 2901 N N . ASP A 1 378 ? 3.332 14.068 -21.856 1.00 96.25 378 ASP A N 1
ATOM 2902 C CA . ASP A 1 378 ? 2.099 14.718 -21.418 1.00 96.25 378 ASP A CA 1
ATOM 2903 C C . ASP A 1 378 ? 2.232 16.223 -21.682 1.00 96.25 378 ASP A C 1
ATOM 2905 O O . ASP A 1 378 ? 3.156 16.850 -21.161 1.00 96.25 378 ASP A O 1
ATOM 2909 N N . GLY A 1 379 ? 1.367 16.795 -22.524 1.00 94.31 379 GLY A N 1
ATOM 2910 C CA . GLY A 1 379 ? 1.502 18.176 -23.011 1.00 94.31 379 GLY A CA 1
ATOM 2911 C C . GLY A 1 379 ? 2.660 18.370 -24.000 1.00 94.31 379 GLY A C 1
ATOM 2912 O O . GLY A 1 379 ? 3.327 19.403 -23.986 1.00 94.31 379 GLY A O 1
ATOM 2913 N N . GLY A 1 380 ? 2.965 17.353 -24.802 1.00 94.88 380 GLY A N 1
ATOM 2914 C CA . GLY A 1 380 ? 3.983 17.418 -25.843 1.00 94.88 380 GLY A CA 1
ATOM 2915 C C . GLY A 1 380 ? 3.983 16.171 -26.715 1.00 94.88 380 GLY A C 1
ATOM 2916 O O . GLY A 1 380 ? 3.324 15.180 -26.397 1.00 94.88 380 GLY A O 1
ATOM 2917 N N . THR A 1 381 ? 4.769 16.200 -27.785 1.00 95.88 381 THR A N 1
ATOM 2918 C CA . THR A 1 381 ? 4.888 15.083 -28.729 1.00 95.88 381 THR A CA 1
ATOM 2919 C C . THR A 1 381 ? 6.327 14.639 -28.943 1.00 95.88 381 THR A C 1
ATOM 2921 O O . THR A 1 381 ? 7.272 15.421 -28.825 1.00 95.88 381 THR A O 1
ATOM 2924 N N . LEU A 1 382 ? 6.490 13.348 -29.242 1.00 95.38 382 LEU A N 1
ATOM 2925 C CA . LEU A 1 382 ? 7.771 12.674 -29.422 1.00 95.38 382 LEU A CA 1
ATOM 2926 C C . LEU A 1 382 ? 7.983 12.267 -30.885 1.00 95.38 382 LEU A C 1
ATOM 2928 O O . LEU A 1 382 ? 7.151 11.583 -31.490 1.00 95.38 382 LEU A O 1
ATOM 2932 N N . ALA A 1 383 ? 9.150 12.619 -31.417 1.00 92.81 383 ALA A N 1
ATOM 2933 C CA . ALA A 1 383 ? 9.653 12.180 -32.715 1.00 92.81 383 ALA A CA 1
ATOM 2934 C C . ALA A 1 383 ? 11.017 11.488 -32.549 1.00 92.81 383 ALA A C 1
ATOM 2936 O O . ALA A 1 383 ? 11.904 12.013 -31.872 1.00 92.81 383 ALA A O 1
ATOM 2937 N N . SER A 1 384 ? 11.193 10.320 -33.165 1.00 90.50 384 SER A N 1
ATOM 2938 C CA . SER A 1 384 ? 12.456 9.582 -33.212 1.00 90.50 384 SER A CA 1
ATOM 2939 C C . SER A 1 384 ? 13.192 9.915 -34.514 1.00 90.50 384 SER A C 1
ATOM 2941 O O . SER A 1 384 ? 13.020 9.259 -35.540 1.00 90.50 384 SER A O 1
ATOM 2943 N N . GLY A 1 385 ? 14.057 10.925 -34.455 1.00 81.19 385 GLY A N 1
ATOM 2944 C CA . GLY A 1 385 ? 14.848 11.417 -35.581 1.00 81.19 385 GLY A CA 1
ATOM 2945 C C . GLY A 1 385 ? 14.208 12.598 -36.314 1.00 81.19 385 GLY A C 1
ATOM 2946 O O . GLY A 1 385 ? 13.047 12.940 -36.109 1.00 81.19 385 GLY A O 1
ATOM 2947 N N . ASP A 1 386 ? 14.995 13.234 -37.182 1.00 67.38 386 ASP A N 1
ATOM 2948 C CA . ASP A 1 386 ? 14.614 14.489 -37.850 1.00 67.38 386 ASP A CA 1
ATOM 2949 C C . ASP A 1 386 ? 13.607 14.286 -39.008 1.00 67.38 386 ASP A C 1
ATOM 2951 O O . ASP A 1 386 ? 13.013 15.249 -39.487 1.00 67.38 386 ASP A O 1
ATOM 2955 N N . LEU A 1 387 ? 13.394 13.038 -39.446 1.00 68.50 387 LEU A N 1
ATOM 2956 C CA . LEU A 1 387 ? 12.531 12.660 -40.578 1.00 68.50 387 LEU A CA 1
ATOM 2957 C C . LEU A 1 387 ? 11.259 11.912 -40.159 1.00 68.50 387 LEU A C 1
ATOM 2959 O O . LEU A 1 387 ? 10.602 11.299 -40.996 1.00 68.50 387 LEU A O 1
ATOM 2963 N N . ASP A 1 388 ? 10.929 11.919 -38.872 1.00 76.44 388 ASP A N 1
ATOM 2964 C CA . ASP A 1 388 ? 9.771 11.200 -38.361 1.00 76.44 388 ASP A CA 1
ATOM 2965 C C . ASP A 1 388 ? 8.464 11.909 -38.766 1.00 76.44 388 ASP A C 1
ATOM 2967 O O . ASP A 1 388 ? 8.215 13.034 -38.319 1.00 76.44 388 ASP A O 1
ATOM 2971 N N . PRO A 1 389 ? 7.630 11.308 -39.635 1.00 68.25 389 PRO A N 1
ATOM 2972 C CA . PRO A 1 389 ? 6.505 12.010 -40.248 1.00 68.25 389 PRO A CA 1
ATOM 2973 C C . PRO A 1 389 ? 5.304 12.167 -39.307 1.00 68.25 389 PRO A C 1
ATOM 2975 O O . PRO A 1 389 ? 4.396 12.940 -39.612 1.00 68.25 389 PRO A O 1
ATOM 2978 N N . GLN A 1 390 ? 5.268 11.428 -38.194 1.00 82.81 390 GLN A N 1
ATOM 2979 C CA . GLN A 1 390 ? 4.130 11.392 -37.277 1.00 82.81 390 GLN A CA 1
ATOM 2980 C C . GLN A 1 390 ? 4.614 11.480 -35.825 1.00 82.81 390 GLN A C 1
ATOM 2982 O O . GLN A 1 390 ? 4.939 10.462 -35.213 1.00 82.81 390 GLN A O 1
ATOM 2987 N N . PRO A 1 391 ? 4.709 12.697 -35.262 1.00 82.00 391 PRO A N 1
ATOM 2988 C CA . PRO A 1 391 ? 4.977 12.861 -33.843 1.00 82.00 391 PRO A CA 1
ATOM 2989 C C . PRO A 1 391 ? 3.779 12.334 -33.037 1.00 82.00 391 PRO A C 1
ATOM 2991 O O . PRO A 1 391 ? 2.628 12.635 -33.346 1.00 82.00 391 PRO A O 1
ATOM 2994 N N . GLU A 1 392 ? 4.047 11.539 -32.003 1.00 90.38 392 GLU A N 1
ATOM 2995 C CA . GLU A 1 392 ? 3.013 10.902 -31.177 1.00 90.38 392 GLU A CA 1
ATOM 2996 C C . GLU A 1 392 ? 3.270 11.165 -29.693 1.00 90.38 392 GLU A C 1
ATOM 2998 O O . GLU A 1 392 ? 4.407 11.377 -29.266 1.00 90.38 392 GLU A O 1
ATOM 3003 N N . ALA A 1 393 ? 2.214 11.118 -28.883 1.00 86.12 393 ALA A N 1
ATOM 3004 C CA . ALA A 1 393 ? 2.327 11.294 -27.439 1.00 86.12 393 ALA A CA 1
ATOM 3005 C C . ALA A 1 393 ? 2.943 10.075 -26.732 1.00 86.12 393 ALA A C 1
ATOM 3007 O O . ALA A 1 393 ? 3.468 10.230 -25.637 1.00 86.12 393 ALA A O 1
ATOM 3008 N N . CYS A 1 394 ? 2.883 8.869 -27.311 1.00 91.75 394 CYS A N 1
ATOM 3009 C CA . CYS A 1 394 ? 3.411 7.642 -26.708 1.00 91.75 394 CYS A CA 1
ATOM 3010 C C . CYS A 1 394 ? 4.084 6.762 -27.761 1.00 91.75 394 CYS A C 1
ATOM 3012 O O . CYS A 1 394 ? 3.441 6.421 -28.748 1.00 91.75 394 CYS A O 1
ATOM 3014 N N . ARG A 1 395 ? 5.347 6.371 -27.555 1.00 91.00 395 ARG A N 1
ATOM 3015 C CA . ARG A 1 395 ? 6.119 5.568 -28.516 1.00 91.00 395 ARG A CA 1
ATOM 3016 C C . ARG A 1 395 ? 7.062 4.584 -27.826 1.00 91.00 395 ARG A C 1
ATOM 3018 O O . ARG A 1 395 ? 7.577 4.891 -26.752 1.00 91.00 395 ARG A O 1
ATOM 3025 N N . PRO A 1 396 ? 7.361 3.428 -28.438 1.00 90.06 396 PRO A N 1
ATOM 3026 C CA . PRO A 1 396 ? 8.445 2.565 -27.979 1.00 90.06 396 PRO A CA 1
ATOM 3027 C C . PRO A 1 396 ? 9.782 3.317 -27.980 1.00 90.06 396 PRO A C 1
ATOM 3029 O O . PRO A 1 396 ? 10.120 3.977 -28.961 1.00 90.06 396 PRO A O 1
ATOM 3032 N N . ALA A 1 397 ? 10.552 3.206 -26.900 1.00 89.50 397 ALA A N 1
ATOM 3033 C CA . ALA A 1 397 ? 11.887 3.775 -26.817 1.00 89.50 397 ALA A CA 1
ATOM 3034 C C . ALA A 1 397 ? 12.840 2.987 -27.725 1.00 89.50 397 ALA A C 1
ATOM 3036 O O . ALA A 1 397 ? 12.991 1.770 -27.594 1.00 89.50 397 ALA A O 1
ATOM 3037 N N . THR A 1 398 ? 13.512 3.690 -28.628 1.00 90.56 398 THR A N 1
ATOM 3038 C CA . THR A 1 398 ? 14.515 3.133 -29.536 1.00 90.56 398 THR A CA 1
ATOM 3039 C C . THR A 1 398 ? 15.804 3.938 -29.432 1.00 90.56 398 THR A C 1
ATOM 3041 O O . THR A 1 398 ? 15.748 5.153 -29.214 1.00 90.56 398 THR A O 1
ATOM 3044 N N . PRO A 1 399 ? 16.982 3.307 -29.580 1.00 91.69 399 PRO A N 1
ATOM 3045 C CA . PRO A 1 399 ? 18.241 4.039 -29.586 1.00 91.69 399 PRO A CA 1
ATOM 3046 C C . PRO A 1 399 ? 18.262 5.019 -30.757 1.00 91.69 399 PRO A C 1
ATOM 3048 O O . PRO A 1 399 ? 17.827 4.687 -31.859 1.00 91.69 399 PRO A O 1
ATOM 3051 N N . GLY A 1 400 ? 18.761 6.227 -30.530 1.00 92.31 400 GLY A N 1
ATOM 3052 C CA . GLY A 1 400 ? 18.761 7.278 -31.540 1.00 92.31 400 GLY A CA 1
ATOM 3053 C C . GLY A 1 400 ? 18.534 8.663 -30.959 1.00 92.31 400 GLY A C 1
ATOM 3054 O O . GLY A 1 400 ? 18.521 8.866 -29.745 1.00 92.31 400 GLY A O 1
ATOM 3055 N N . ARG A 1 401 ? 18.390 9.638 -31.851 1.00 94.44 401 ARG A N 1
ATOM 3056 C CA . ARG A 1 401 ? 18.046 11.011 -31.491 1.00 94.44 401 ARG A CA 1
ATOM 3057 C C . ARG A 1 401 ? 16.530 11.133 -31.377 1.00 94.44 401 ARG A C 1
ATOM 3059 O O . ARG A 1 401 ? 15.815 10.702 -32.270 1.00 94.44 401 ARG A O 1
ATOM 3066 N N . TRP A 1 402 ? 16.071 11.756 -30.309 1.00 94.94 402 TRP A N 1
ATOM 3067 C CA . TRP A 1 402 ? 14.676 12.044 -30.032 1.00 94.94 402 TRP A CA 1
ATOM 3068 C 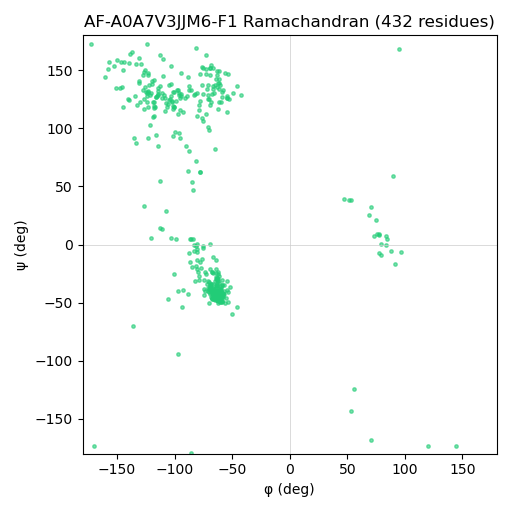C . TRP A 1 402 ? 14.472 13.548 -29.952 1.00 94.94 402 TRP A C 1
ATOM 3070 O O . TRP A 1 402 ? 15.310 14.272 -29.410 1.00 94.94 402 TRP A O 1
ATOM 3080 N N . LEU A 1 403 ? 13.348 14.004 -30.484 1.00 95.81 403 LEU A N 1
ATOM 3081 C CA . LEU A 1 403 ? 12.887 15.374 -30.387 1.00 95.81 403 LEU A CA 1
ATOM 3082 C C . LEU A 1 403 ? 11.559 15.378 -29.635 1.00 95.81 403 LEU A C 1
ATOM 3084 O O . LEU A 1 403 ? 10.584 14.770 -30.072 1.00 95.81 403 LEU A O 1
ATOM 3088 N N . LEU A 1 404 ? 11.539 16.068 -28.501 1.00 96.19 404 LEU A N 1
ATOM 3089 C CA . LEU A 1 404 ? 10.340 16.335 -27.722 1.00 96.19 404 LEU A CA 1
ATOM 3090 C C . LEU A 1 404 ? 9.906 17.776 -27.994 1.00 96.19 404 LEU A C 1
ATOM 3092 O O . LEU A 1 404 ? 10.695 18.699 -27.789 1.00 96.19 404 LEU A O 1
ATOM 3096 N N . ARG A 1 405 ? 8.673 17.973 -28.460 1.00 95.75 405 ARG A N 1
ATOM 3097 C CA . ARG A 1 405 ? 8.103 19.297 -28.756 1.00 95.75 405 ARG A CA 1
ATOM 3098 C C . ARG A 1 405 ? 7.024 19.658 -27.748 1.00 95.75 405 ARG A C 1
ATOM 3100 O O . ARG A 1 405 ? 6.302 18.781 -27.276 1.00 95.75 405 ARG A O 1
ATOM 3107 N N . SER A 1 406 ? 6.940 20.944 -27.425 1.00 95.31 406 SER A N 1
ATOM 3108 C CA . SER A 1 406 ? 5.907 21.477 -26.543 1.00 95.31 406 SER A CA 1
ATOM 3109 C C . SER A 1 406 ? 4.548 21.494 -27.232 1.00 95.31 406 SER A C 1
ATOM 3111 O O . SER A 1 406 ? 4.425 21.965 -28.361 1.00 95.31 406 SER A O 1
ATOM 3113 N N . GLU A 1 407 ? 3.534 21.023 -26.514 1.00 95.56 407 GLU A N 1
ATOM 3114 C CA . GLU A 1 407 ? 2.114 21.256 -26.804 1.00 95.56 407 GLU A CA 1
ATOM 3115 C C . GLU A 1 407 ? 1.432 21.827 -25.555 1.00 95.56 407 GLU A C 1
ATOM 3117 O O . GLU A 1 407 ? 0.282 21.525 -25.237 1.00 95.56 407 GLU A O 1
ATOM 3122 N N . LEU A 1 408 ? 2.189 22.614 -24.787 1.00 94.00 408 LEU A N 1
ATOM 3123 C CA . LEU A 1 408 ? 1.682 23.265 -23.593 1.00 94.00 408 LEU A CA 1
ATOM 3124 C C . LEU A 1 408 ? 0.706 24.377 -23.973 1.00 94.00 408 LEU A C 1
ATOM 3126 O O . LEU A 1 408 ? 0.964 25.187 -24.861 1.00 94.00 408 LEU A O 1
ATOM 3130 N N . GLU A 1 409 ? -0.397 24.442 -23.241 1.00 95.38 409 GLU A N 1
ATOM 3131 C CA . GLU A 1 409 ? -1.330 25.561 -23.313 1.00 95.38 409 GLU A CA 1
ATOM 3132 C C . GLU A 1 409 ? -0.676 26.846 -22.779 1.00 95.38 409 GLU A C 1
ATOM 3134 O O . GLU A 1 409 ? 0.172 26.806 -21.884 1.00 95.38 409 GLU A O 1
ATOM 3139 N N . GLU A 1 410 ? -1.120 28.005 -23.269 1.00 93.81 410 GLU A N 1
ATOM 3140 C CA . GLU A 1 410 ? -0.601 29.317 -22.856 1.00 93.81 410 GLU A CA 1
ATOM 3141 C C . GLU A 1 410 ? -0.641 29.517 -21.332 1.00 93.81 410 GLU A C 1
ATOM 3143 O O . GLU A 1 410 ? 0.325 29.994 -20.740 1.00 93.81 410 GLU A O 1
ATOM 3148 N N . ALA A 1 411 ? -1.717 29.073 -20.675 1.00 93.81 411 ALA A N 1
ATOM 3149 C CA . ALA A 1 411 ? -1.856 29.158 -19.222 1.00 93.81 411 ALA A CA 1
ATOM 3150 C C . ALA A 1 411 ? -0.748 28.398 -18.468 1.00 93.81 411 ALA A C 1
ATOM 3152 O O . ALA A 1 411 ? -0.241 28.882 -17.456 1.00 93.81 411 ALA A O 1
ATOM 3153 N N . GLU A 1 412 ? -0.336 27.232 -18.971 1.00 92.44 412 GLU A N 1
ATOM 3154 C CA . GLU A 1 412 ? 0.753 26.440 -18.389 1.00 92.44 412 GLU A CA 1
ATOM 3155 C C . GLU A 1 412 ? 2.109 27.126 -18.606 1.00 92.44 412 GLU A C 1
ATOM 3157 O O . GLU A 1 412 ? 2.931 27.176 -17.691 1.00 92.44 412 GLU A O 1
ATOM 3162 N N . ILE A 1 413 ? 2.334 27.700 -19.793 1.00 93.12 413 ILE A N 1
ATOM 3163 C CA . ILE A 1 413 ? 3.556 28.459 -20.104 1.00 93.12 413 ILE A CA 1
ATOM 3164 C C . ILE A 1 413 ? 3.685 29.662 -19.160 1.00 93.12 413 ILE A C 1
ATOM 3166 O O . ILE A 1 413 ? 4.736 29.855 -18.547 1.00 93.12 413 ILE A O 1
ATOM 3170 N N . LEU A 1 414 ? 2.606 30.432 -18.988 1.00 91.88 414 LEU A N 1
ATOM 3171 C CA . LEU A 1 414 ? 2.564 31.572 -18.071 1.00 91.88 414 LEU A CA 1
ATOM 3172 C C . LEU A 1 414 ? 2.757 31.139 -16.611 1.00 91.88 414 LEU A C 1
ATOM 3174 O O . LEU A 1 414 ? 3.499 31.787 -15.873 1.00 91.88 414 LEU A O 1
ATOM 3178 N N . GLY A 1 415 ? 2.148 30.021 -16.201 1.00 92.19 415 GLY A N 1
ATOM 3179 C CA . GLY A 1 415 ? 2.323 29.455 -14.861 1.00 92.19 415 GLY A CA 1
ATOM 3180 C C . GLY A 1 415 ? 3.774 29.066 -14.564 1.00 92.19 415 GLY A C 1
ATOM 3181 O O . GLY A 1 415 ? 4.281 29.337 -13.475 1.00 92.19 415 GLY A O 1
ATOM 3182 N N . ARG A 1 416 ? 4.477 28.491 -15.545 1.00 91.44 416 ARG A N 1
ATOM 3183 C CA . ARG A 1 416 ? 5.908 28.165 -15.435 1.00 91.44 416 ARG A CA 1
ATOM 3184 C C . ARG A 1 416 ? 6.786 29.403 -15.374 1.00 91.44 416 ARG A C 1
ATOM 3186 O O . ARG A 1 416 ? 7.639 29.477 -14.492 1.00 91.44 416 ARG A O 1
ATOM 3193 N N . ALA A 1 417 ? 6.530 30.384 -16.237 1.00 90.81 417 ALA A N 1
ATOM 3194 C CA . ALA A 1 417 ? 7.256 31.650 -16.225 1.00 90.81 417 ALA A CA 1
ATOM 3195 C C . ALA A 1 417 ? 7.121 32.352 -14.862 1.00 90.81 417 ALA A C 1
ATOM 3197 O O . ALA A 1 417 ? 8.113 32.809 -14.297 1.00 90.81 417 ALA A O 1
ATOM 3198 N N . ALA A 1 418 ? 5.919 32.346 -14.274 1.00 92.62 418 ALA A N 1
ATOM 3199 C CA . ALA A 1 418 ? 5.681 32.876 -12.931 1.00 92.62 418 ALA A CA 1
ATOM 3200 C C . ALA A 1 418 ? 6.450 32.117 -11.829 1.00 92.62 418 ALA A C 1
ATOM 3202 O O . ALA A 1 418 ? 6.819 32.711 -10.818 1.00 92.62 418 ALA A O 1
ATOM 3203 N N . ALA A 1 419 ? 6.731 30.825 -12.027 1.00 90.56 419 ALA A N 1
ATOM 3204 C CA . ALA A 1 419 ? 7.563 30.011 -11.138 1.00 90.56 419 ALA A CA 1
ATOM 3205 C C . ALA A 1 419 ? 9.079 30.147 -11.407 1.00 90.56 419 ALA A C 1
ATOM 3207 O O . ALA A 1 419 ? 9.872 29.437 -10.786 1.00 90.56 419 ALA A O 1
ATOM 3208 N N . GLY A 1 420 ? 9.493 31.032 -12.323 1.00 92.88 420 GLY A N 1
ATOM 3209 C CA . GLY A 1 420 ? 10.893 31.214 -12.716 1.00 92.88 420 GLY A CA 1
ATOM 3210 C C . GLY A 1 420 ? 11.438 30.094 -13.607 1.00 92.88 420 GLY A C 1
ATOM 3211 O O . GLY A 1 420 ? 12.648 29.889 -13.663 1.00 92.88 420 GLY A O 1
ATOM 3212 N N . LEU A 1 421 ? 10.555 29.343 -14.269 1.00 91.81 421 LEU A N 1
ATOM 3213 C CA . LEU A 1 421 ? 10.909 28.302 -15.229 1.00 91.81 421 LEU A CA 1
ATOM 3214 C C . LEU A 1 421 ? 10.638 28.821 -16.641 1.00 91.81 421 LEU A C 1
ATOM 3216 O O . LEU A 1 421 ? 9.509 29.187 -16.959 1.00 91.81 421 LEU A O 1
ATOM 3220 N N . GLU A 1 422 ? 11.649 28.807 -17.502 1.00 88.06 422 GLU A N 1
ATOM 3221 C CA . GLU A 1 422 ? 11.484 29.100 -18.926 1.00 88.06 422 GLU A CA 1
ATOM 3222 C C . GLU A 1 422 ? 11.423 27.773 -19.696 1.00 88.06 422 GLU A C 1
ATOM 3224 O O . GLU A 1 422 ? 12.465 27.162 -19.948 1.00 88.06 422 GLU A O 1
ATOM 3229 N N . PRO A 1 423 ? 10.220 27.252 -20.016 1.00 78.88 423 PRO A N 1
ATOM 3230 C CA . PRO A 1 423 ? 10.114 25.997 -20.742 1.00 78.88 423 PRO A CA 1
ATOM 3231 C C . PRO A 1 423 ? 10.686 26.168 -22.148 1.00 78.88 423 PRO A C 1
ATOM 3233 O O . PRO A 1 423 ? 10.306 27.085 -22.880 1.00 78.88 423 PRO A O 1
ATOM 3236 N N . SER A 1 424 ? 11.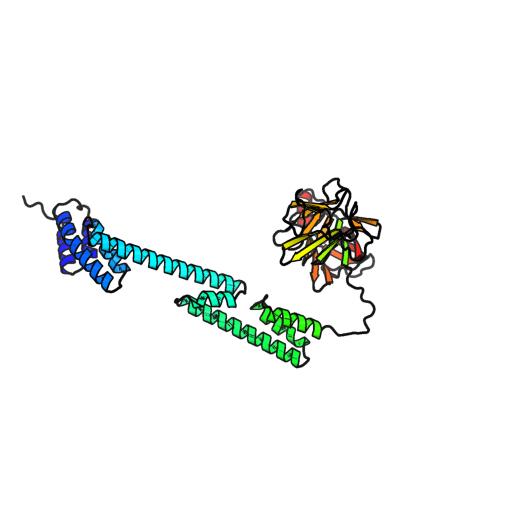560 25.249 -22.557 1.00 89.50 424 SER A N 1
ATOM 3237 C CA . SER A 1 424 ? 11.995 25.200 -23.950 1.00 89.50 424 SER A CA 1
ATOM 3238 C C . SER A 1 424 ? 10.797 24.891 -24.852 1.00 89.50 424 SER A C 1
ATOM 3240 O O . SER A 1 424 ? 9.877 24.173 -24.465 1.00 89.50 424 SER A O 1
ATOM 3242 N N . THR A 1 425 ? 10.796 25.387 -26.088 1.00 92.94 425 THR A N 1
ATOM 3243 C CA . THR A 1 425 ? 9.778 24.997 -27.085 1.00 92.94 425 THR A CA 1
ATOM 3244 C C . THR A 1 425 ? 10.000 23.575 -27.597 1.00 92.94 425 THR A C 1
ATOM 3246 O O . THR A 1 425 ? 9.064 22.894 -28.019 1.00 92.94 425 THR A O 1
ATOM 3249 N N . GLN A 1 426 ? 11.246 23.108 -27.534 1.00 95.00 426 GLN A N 1
ATOM 3250 C CA . GLN A 1 426 ? 11.649 21.762 -27.900 1.00 95.00 426 GLN A CA 1
ATOM 3251 C C . GLN A 1 426 ? 12.892 21.332 -27.119 1.00 95.00 426 GLN A C 1
ATOM 3253 O O . GLN A 1 426 ? 13.720 22.160 -26.746 1.00 95.00 426 GLN A O 1
ATOM 3258 N N . LEU A 1 427 ? 13.049 20.025 -26.941 1.00 95.62 427 LEU A N 1
ATOM 3259 C CA . LEU A 1 427 ? 14.222 19.404 -26.341 1.00 95.62 427 LEU A CA 1
ATOM 3260 C C . LEU A 1 427 ? 14.668 18.232 -27.213 1.00 95.62 427 LEU A C 1
ATOM 3262 O O . LEU A 1 427 ? 13.920 17.279 -27.426 1.00 95.62 427 LEU A O 1
ATOM 3266 N N . SER A 1 428 ? 15.899 18.305 -27.716 1.00 95.25 428 SER A N 1
ATOM 3267 C CA . SER A 1 428 ? 16.539 17.200 -28.429 1.00 95.25 428 SER A CA 1
ATOM 3268 C C . SER A 1 428 ? 17.389 16.402 -27.448 1.00 95.25 428 SER A C 1
ATOM 3270 O O . SER A 1 428 ? 18.246 16.969 -26.776 1.00 95.25 428 SER A O 1
ATOM 3272 N N . PHE A 1 429 ? 17.228 15.085 -27.425 1.00 95.12 429 PHE A N 1
ATOM 3273 C CA . PHE A 1 429 ? 18.053 14.194 -26.614 1.00 95.12 429 PHE A CA 1
ATOM 3274 C C . PHE A 1 429 ? 18.434 12.930 -27.364 1.00 95.12 429 PHE A C 1
ATOM 3276 O O . PHE A 1 429 ? 17.860 12.606 -28.398 1.00 95.12 429 PHE A O 1
ATOM 3283 N N . ARG A 1 430 ? 19.440 12.216 -26.863 1.00 94.81 430 ARG A N 1
ATOM 3284 C CA . ARG A 1 430 ? 19.876 10.946 -27.437 1.00 94.81 430 ARG A CA 1
ATOM 3285 C C . ARG A 1 430 ? 19.582 9.818 -26.466 1.00 94.81 430 ARG A C 1
ATOM 3287 O O . ARG A 1 430 ? 19.849 9.956 -25.276 1.00 94.81 430 ARG A O 1
ATOM 3294 N N . LEU A 1 431 ? 19.057 8.722 -26.992 1.00 94.31 431 LEU A N 1
ATOM 3295 C CA . LEU A 1 431 ? 18.982 7.447 -26.301 1.00 94.31 431 LEU A CA 1
ATOM 3296 C C . LEU A 1 431 ? 20.075 6.536 -26.833 1.00 94.31 431 LEU A C 1
ATOM 3298 O O . LEU A 1 431 ? 20.149 6.297 -28.039 1.00 94.31 431 LEU A O 1
ATOM 3302 N N . THR A 1 432 ? 20.926 6.047 -25.942 1.00 92.38 432 THR A N 1
ATOM 3303 C CA . THR A 1 432 ? 21.964 5.065 -26.268 1.00 92.38 432 THR A CA 1
ATOM 3304 C C . THR A 1 432 ? 21.654 3.763 -25.547 1.00 92.38 432 THR A C 1
ATOM 3306 O O . THR A 1 432 ? 21.301 3.774 -24.374 1.00 92.38 432 THR A O 1
ATOM 3309 N N . ALA A 1 433 ? 21.717 2.650 -26.267 1.00 91.00 433 ALA A N 1
ATOM 3310 C CA . ALA A 1 433 ? 21.501 1.311 -25.728 1.00 91.00 433 ALA A CA 1
ATOM 3311 C C . ALA A 1 433 ? 22.858 0.671 -25.423 1.00 91.00 433 ALA A C 1
ATOM 3313 O O . ALA A 1 433 ? 23.730 0.718 -26.291 1.00 91.00 433 ALA A O 1
ATOM 3314 N N . HIS A 1 434 ? 23.005 0.072 -24.236 1.00 86.25 434 HIS A N 1
ATOM 3315 C CA . HIS A 1 434 ? 24.242 -0.570 -23.768 1.00 86.25 434 HIS A CA 1
ATOM 3316 C C . HIS A 1 434 ? 24.038 -2.009 -23.286 1.00 86.25 434 HIS A C 1
ATOM 3318 O O . HIS A 1 434 ? 22.968 -2.339 -22.701 1.00 86.25 434 HIS A O 1
#

Nearest PDB structures (foldseek):
  8dti-assembly1_B  TM=3.286E-01  e=6.951E-02  Arabidopsis thaliana
  7yea-assembly1_B  TM=2.534E-01  e=5.592E-02  Homo sapiens
  3qou-assembly1_A  TM=2.925E-01  e=3.556E-01  Escherichia coli K-12
  8tau-assembly1_P  TM=2.311E-01  e=8.967E-01  Homo sapiens
  8bd7-assembly1_H  TM=2.157E-01  e=6.831E-01  Chlamydomonas reinhardtii

Radius of gyration: 37.14 Å; Cα contacts (8 Å, |Δi|>4): 778; chains: 1; bounding box: 88×60×104 Å